Protein AF-0000000073639472 (afdb_homodimer)

Structure (mmCIF, N/CA/C/O backbone):
data_AF-0000000073639472-model_v1
#
loop_
_entity.id
_entity.type
_entity.pdbx_description
1 polymer 'Ig-like domain-containing protein'
#
loop_
_atom_site.group_PDB
_atom_site.id
_atom_site.type_symbol
_atom_site.label_atom_id
_atom_site.label_alt_id
_atom_site.label_comp_id
_atom_site.label_asym_id
_atom_site.label_entity_id
_atom_site.label_seq_id
_atom_site.pdbx_PDB_ins_code
_atom_site.Cartn_x
_atom_site.Cartn_y
_atom_site.Cartn_z
_atom_site.occupancy
_atom_site.B_iso_or_equiv
_atom_site.auth_seq_id
_atom_site.auth_comp_id
_atom_site.auth_asym_id
_atom_site.auth_atom_id
_atom_site.pdbx_PDB_model_num
ATOM 1 N N . MET A 1 1 ? -8.602 4.223 10.695 1 22.58 1 MET A N 1
ATOM 2 C CA . MET A 1 1 ? -8.82 3.152 9.727 1 22.58 1 MET A CA 1
ATOM 3 C C . MET A 1 1 ? -7.883 3.299 8.531 1 22.58 1 MET A C 1
ATOM 5 O O . MET A 1 1 ? -7.473 2.303 7.934 1 22.58 1 MET A O 1
ATOM 9 N N . LYS A 1 2 ? -7.438 4.695 8.18 1 28.81 2 LYS A N 1
ATOM 10 C CA . LYS A 1 2 ? -7.012 5.316 6.926 1 28.81 2 LYS A CA 1
ATOM 11 C C . LYS A 1 2 ? -5.496 5.285 6.785 1 28.81 2 LYS A C 1
ATOM 13 O O . LYS A 1 2 ? -4.965 5.453 5.684 1 28.81 2 LYS A O 1
ATOM 18 N N . LEU A 1 3 ? -4.66 5.25 7.711 1 31.17 3 LEU A N 1
ATOM 19 C CA . LEU A 1 3 ? -3.252 5.621 7.773 1 31.17 3 LEU A CA 1
ATOM 20 C C . LEU A 1 3 ? -2.371 4.52 7.199 1 31.17 3 LEU A C 1
ATOM 22 O O . LEU A 1 3 ? -1.167 4.707 7.02 1 31.17 3 LEU A O 1
ATOM 26 N N . VAL A 1 4 ? -2.771 3.256 7.297 1 36.66 4 VAL A N 1
ATOM 27 C CA . VAL A 1 4 ? -2.02 2.027 7.074 1 36.66 4 VAL A CA 1
ATOM 28 C C . VAL A 1 4 ? -1.689 1.884 5.59 1 36.66 4 VAL A C 1
ATOM 30 O O . VAL A 1 4 ? -0.912 1.008 5.199 1 36.66 4 VAL A O 1
ATOM 33 N N . ASN A 1 5 ? -2.199 2.756 4.738 1 40.47 5 ASN A N 1
ATOM 34 C CA . ASN A 1 5 ? -2.252 2.596 3.289 1 40.47 5 ASN A CA 1
ATOM 35 C C . ASN A 1 5 ? -0.924 2.967 2.635 1 40.47 5 ASN A C 1
ATOM 37 O O . ASN A 1 5 ? -0.528 2.359 1.639 1 40.47 5 ASN A O 1
ATOM 41 N N . LEU A 1 6 ? -0.096 3.77 3.254 1 39.25 6 LEU A N 1
ATOM 42 C CA . LEU A 1 6 ? 1.067 4.258 2.523 1 39.25 6 LEU A CA 1
ATOM 43 C C . LEU A 1 6 ? 2.107 3.156 2.355 1 39.25 6 LEU A C 1
ATOM 45 O O . LEU A 1 6 ? 2.689 3.004 1.279 1 39.25 6 LEU A O 1
ATOM 49 N N . TRP A 1 7 ? 2.332 2.492 3.42 1 43.72 7 TRP A N 1
ATOM 50 C CA . TRP A 1 7 ? 3.48 1.591 3.383 1 43.72 7 TRP A CA 1
ATOM 51 C C . TRP A 1 7 ? 3.24 0.448 2.4 1 43.72 7 TRP A C 1
ATOM 53 O O . TRP A 1 7 ? 4.141 0.069 1.648 1 43.72 7 TRP A O 1
ATOM 63 N N . ILE A 1 8 ? 2.041 -0.093 2.396 1 42.38 8 ILE A N 1
ATOM 64 C CA . ILE A 1 8 ? 1.803 -1.255 1.547 1 42.38 8 ILE A CA 1
ATOM 65 C C . ILE A 1 8 ? 1.881 -0.843 0.078 1 42.38 8 ILE A C 1
ATOM 67 O O . ILE A 1 8 ? 2.463 -1.556 -0.743 1 42.38 8 ILE A O 1
ATOM 71 N N . SER A 1 9 ? 1.353 0.379 -0.148 1 40.38 9 SER A N 1
ATOM 72 C CA . SER A 1 9 ? 1.546 0.873 -1.507 1 40.38 9 SER A CA 1
ATOM 73 C C . SER A 1 9 ? 3.027 0.961 -1.856 1 40.38 9 SER A C 1
ATOM 75 O O . SER A 1 9 ? 3.426 0.648 -2.98 1 40.38 9 SER A O 1
ATOM 77 N N . LEU A 1 10 ? 3.658 1.381 -0.873 1 45.72 10 LEU A N 1
ATOM 78 C CA . LEU A 1 10 ? 5.098 1.443 -1.095 1 45.72 10 LEU A CA 1
ATOM 79 C C . LEU A 1 10 ? 5.672 0.049 -1.324 1 45.72 10 LEU A C 1
ATOM 81 O O . LEU A 1 10 ? 6.504 -0.145 -2.215 1 45.72 10 LEU A O 1
ATOM 85 N N . ILE A 1 11 ? 5.156 -0.808 -0.465 1 47.75 11 ILE A N 1
ATOM 86 C CA . ILE A 1 11 ? 5.703 -2.152 -0.61 1 47.75 11 ILE A CA 1
ATOM 87 C C . ILE A 1 11 ? 5.324 -2.719 -1.977 1 47.75 11 ILE A C 1
ATOM 89 O O . ILE A 1 11 ? 6.164 -3.301 -2.668 1 47.75 11 ILE A O 1
ATOM 93 N N . LEU A 1 12 ? 4.031 -2.49 -2.283 1 46.97 12 LEU A N 1
ATOM 94 C CA . LEU A 1 12 ? 3.574 -3.035 -3.559 1 46.97 12 LEU A CA 1
ATOM 95 C C . LEU A 1 12 ? 4.281 -2.354 -4.727 1 46.97 12 LEU A C 1
ATOM 97 O O . LEU A 1 12 ? 4.609 -3 -5.723 1 46.97 12 LEU A O 1
ATOM 101 N N . TYR A 1 13 ? 4.328 -1.067 -4.535 1 48.41 13 TYR A N 1
ATOM 102 C CA . TYR A 1 13 ? 5.094 -0.353 -5.551 1 48.41 13 TYR A CA 1
ATOM 103 C C . TYR A 1 13 ? 6.512 -0.901 -5.652 1 48.41 13 TYR A C 1
ATOM 105 O O . TYR A 1 13 ? 7.098 -0.922 -6.738 1 48.41 13 TYR A O 1
ATOM 113 N N . ILE A 1 14 ? 6.816 -1.362 -4.539 1 51.06 14 ILE A N 1
ATOM 114 C CA . ILE A 1 14 ? 8.164 -1.92 -4.523 1 51.06 14 ILE A CA 1
ATOM 115 C C . ILE A 1 14 ? 8.188 -3.225 -5.32 1 51.06 14 ILE A C 1
ATOM 117 O O . ILE A 1 14 ? 9.172 -3.52 -6.004 1 51.06 14 ILE A O 1
ATOM 121 N N . PHE A 1 15 ? 7.059 -3.918 -5.348 1 51.19 15 PHE A N 1
ATOM 122 C CA . PHE A 1 15 ? 7.086 -5.238 -5.965 1 51.19 15 PHE A CA 1
ATOM 123 C C . PHE A 1 15 ? 7.184 -5.129 -7.48 1 51.19 15 PHE A C 1
ATOM 125 O O . PHE A 1 15 ? 7.719 -6.023 -8.141 1 51.19 15 PHE A O 1
ATOM 132 N N . SER A 1 16 ? 6.773 -4.023 -8.062 1 45.31 16 SER A N 1
ATOM 133 C CA . SER A 1 16 ? 6.68 -4.023 -9.516 1 45.31 16 SER A CA 1
ATOM 134 C C . SER A 1 16 ? 8.055 -3.895 -10.156 1 45.31 16 SER A C 1
ATOM 136 O O . SER A 1 16 ? 8.828 -2.998 -9.812 1 45.31 16 SER A O 1
ATOM 138 N N . GLY A 1 17 ? 8.477 -4.891 -10.93 1 46.75 17 GLY A N 1
ATOM 139 C CA . GLY A 1 17 ? 9.43 -4.793 -12.023 1 46.75 17 GLY A CA 1
ATOM 140 C C . GLY A 1 17 ? 10.766 -5.438 -11.703 1 46.75 17 GLY A C 1
ATOM 141 O O . GLY A 1 17 ? 11.734 -5.285 -12.461 1 46.75 17 GLY A O 1
ATOM 142 N N . GLN A 1 18 ? 11.008 -5.906 -10.477 1 47.59 18 GLN A N 1
ATOM 143 C CA . GLN A 1 18 ? 12.43 -6.234 -10.383 1 47.59 18 GLN A CA 1
ATOM 144 C C . GLN A 1 18 ? 12.672 -7.711 -10.695 1 47.59 18 GLN A C 1
ATOM 146 O O . GLN A 1 18 ? 11.812 -8.555 -10.445 1 47.59 18 GLN A O 1
ATOM 151 N N . GLU A 1 19 ? 13.555 -7.938 -11.641 1 52.03 19 GLU A N 1
ATOM 152 C CA . GLU A 1 19 ? 14.062 -9.266 -11.984 1 52.03 19 GLU A CA 1
ATOM 153 C C . GLU A 1 19 ? 14.805 -9.898 -10.812 1 52.03 19 GLU A C 1
ATOM 155 O O . GLU A 1 19 ? 15.898 -9.461 -10.461 1 52.03 19 GLU A O 1
ATOM 160 N N . TYR A 1 20 ? 14.156 -10.227 -9.695 1 59.62 20 TYR A N 1
ATOM 161 C CA . TYR A 1 20 ? 14.852 -10.867 -8.586 1 59.62 20 TYR A CA 1
ATOM 162 C C . TYR A 1 20 ? 14.82 -12.383 -8.727 1 59.62 20 TYR A C 1
ATOM 164 O O . TYR A 1 20 ? 14.289 -12.914 -9.703 1 59.62 20 TYR A O 1
ATOM 172 N N . PHE A 1 21 ? 15.414 -12.961 -7.641 1 66.38 21 PHE A N 1
ATOM 173 C CA . PHE A 1 21 ? 15.523 -14.414 -7.531 1 66.38 21 PHE A CA 1
ATOM 174 C C . PHE A 1 21 ? 14.156 -15.07 -7.707 1 66.38 21 PHE A C 1
ATOM 176 O O . PHE A 1 21 ? 13.211 -14.742 -6.996 1 66.38 21 PHE A O 1
ATOM 183 N N . LYS A 1 22 ? 14.117 -15.68 -8.812 1 81.88 22 LYS A N 1
ATOM 184 C CA . LYS A 1 22 ? 12.875 -16.375 -9.148 1 81.88 22 LYS A CA 1
ATOM 185 C C . LYS A 1 22 ? 13.055 -17.891 -9.07 1 81.88 22 LYS A C 1
ATOM 187 O O . LYS A 1 22 ? 14.086 -18.422 -9.484 1 81.88 22 LYS A O 1
ATOM 192 N N . THR A 1 23 ? 12.344 -18.531 -8.203 1 89.94 23 THR A N 1
ATOM 193 C CA . THR A 1 23 ? 12.305 -19.984 -8.148 1 89.94 23 THR A CA 1
ATOM 194 C C . THR A 1 23 ? 11.086 -20.531 -8.883 1 89.94 23 THR A C 1
ATOM 196 O O . THR A 1 23 ? 9.977 -20 -8.734 1 89.94 23 THR A O 1
ATOM 199 N N . SER A 1 24 ? 11.344 -21.422 -9.789 1 93.06 24 SER A N 1
ATOM 200 C CA . SER A 1 24 ? 10.234 -22.109 -10.445 1 93.06 24 SER A CA 1
ATOM 201 C C . SER A 1 24 ? 9.836 -23.359 -9.672 1 93.06 24 SER A C 1
ATOM 203 O O . SER A 1 24 ? 10.688 -24.156 -9.258 1 93.06 24 SER A O 1
ATOM 205 N N . LEU A 1 25 ? 8.578 -23.438 -9.398 1 94.75 25 LEU A N 1
ATOM 206 C CA . LEU A 1 25 ? 8.055 -24.594 -8.672 1 94.75 25 LEU A CA 1
ATOM 207 C C . LEU A 1 25 ? 6.914 -25.25 -9.438 1 94.75 25 LEU A C 1
ATOM 209 O O . LEU A 1 25 ? 6.031 -24.562 -9.961 1 94.75 25 LEU A O 1
ATOM 213 N N . SER A 1 26 ? 6.961 -26.594 -9.617 1 96.38 26 SER A N 1
ATOM 214 C CA . SER A 1 26 ? 5.867 -27.359 -10.211 1 96.38 26 SER A CA 1
ATOM 215 C C . SER A 1 26 ? 5.113 -28.156 -9.148 1 96.38 26 SER A C 1
ATOM 217 O O . SER A 1 26 ? 5.723 -28.812 -8.312 1 96.38 26 SER A O 1
ATOM 219 N N . V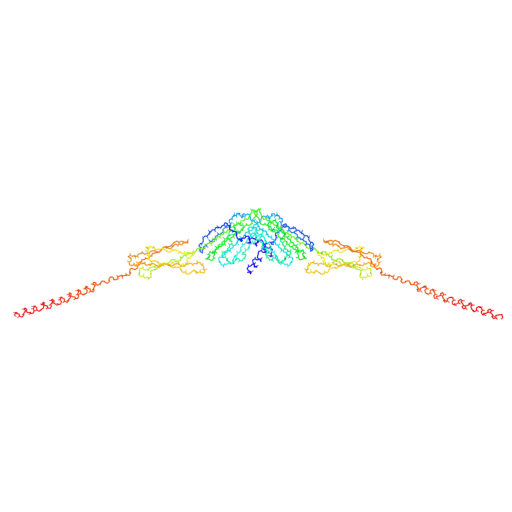AL A 1 27 ? 3.793 -28 -9.18 1 97.38 27 VAL A N 1
ATOM 220 C CA . VAL A 1 27 ? 2.971 -28.703 -8.203 1 97.38 27 VAL A CA 1
ATOM 221 C C . VAL A 1 27 ? 1.793 -29.375 -8.898 1 97.38 27 VAL A C 1
ATOM 223 O O . VAL A 1 27 ? 1.282 -28.875 -9.898 1 97.38 27 VAL A O 1
ATOM 226 N N . LEU A 1 28 ? 1.396 -30.594 -8.336 1 97.31 28 LEU A N 1
ATOM 227 C CA . LEU A 1 28 ? 0.262 -31.328 -8.891 1 97.31 28 LEU A CA 1
ATOM 228 C C . LEU A 1 28 ? -1.057 -30.734 -8.391 1 97.31 28 LEU A C 1
ATOM 230 O O . LEU A 1 28 ? -1.168 -30.359 -7.227 1 97.31 28 LEU A O 1
ATOM 234 N N . VAL A 1 29 ? -2.016 -30.75 -9.297 1 97.12 29 VAL A N 1
ATOM 235 C CA . VAL A 1 29 ? -3.359 -30.328 -8.898 1 97.12 29 VAL A CA 1
ATOM 236 C C . VAL A 1 29 ? -3.857 -31.219 -7.758 1 97.12 29 VAL A C 1
ATOM 238 O O . VAL A 1 29 ? -3.455 -32.375 -7.641 1 97.12 29 VAL A O 1
ATOM 241 N N . ASP A 1 30 ? -4.688 -30.609 -6.863 1 97.31 30 ASP A N 1
ATOM 242 C CA . ASP A 1 30 ? -5.379 -31.281 -5.77 1 97.31 30 ASP A CA 1
ATOM 243 C C . ASP A 1 30 ? -4.395 -31.719 -4.684 1 97.31 30 ASP A C 1
ATOM 245 O O . ASP A 1 30 ? -4.68 -32.625 -3.902 1 97.31 30 ASP A O 1
ATOM 249 N N . THR A 1 31 ? -3.227 -31.172 -4.703 1 97.81 31 THR A N 1
ATOM 250 C CA . THR A 1 31 ? -2.271 -31.375 -3.617 1 97.81 31 THR A CA 1
ATOM 251 C C . THR A 1 31 ? -2.09 -30.078 -2.826 1 97.81 31 THR A C 1
ATOM 253 O O . THR A 1 31 ? -2.857 -29.125 -2.992 1 97.81 31 THR A O 1
ATOM 256 N N . LYS A 1 32 ? -1.125 -30.094 -1.908 1 97.56 32 LYS A N 1
ATOM 257 C CA . LYS A 1 32 ? -0.815 -28.938 -1.087 1 97.56 32 LYS A CA 1
ATOM 258 C C . LYS A 1 32 ? 0.538 -28.344 -1.465 1 97.56 32 LYS A C 1
ATOM 260 O O . LYS A 1 32 ? 1.5 -29.062 -1.701 1 97.56 32 LYS A O 1
ATOM 265 N N . ALA A 1 33 ? 0.528 -27.109 -1.667 1 97.62 33 ALA A N 1
ATOM 266 C CA . ALA A 1 33 ? 1.784 -26.406 -1.915 1 97.62 33 ALA A CA 1
ATOM 267 C C . ALA A 1 33 ? 2.072 -25.391 -0.814 1 97.62 33 ALA A C 1
ATOM 269 O O . ALA A 1 33 ? 1.173 -24.656 -0.379 1 97.62 33 ALA A O 1
ATOM 270 N N . VAL A 1 34 ? 3.309 -25.375 -0.33 1 96.69 34 VAL A N 1
ATOM 271 C CA . VAL A 1 34 ? 3.754 -24.406 0.661 1 96.69 34 VAL A CA 1
ATOM 272 C C . VAL A 1 34 ? 4.91 -23.578 0.096 1 96.69 34 VAL A C 1
ATOM 274 O O . VAL A 1 34 ? 5.922 -24.141 -0.334 1 96.69 34 VAL A O 1
ATOM 277 N N . LEU A 1 35 ? 4.742 -22.312 0.035 1 96.19 35 LEU A N 1
ATOM 278 C CA . LEU A 1 35 ? 5.762 -21.391 -0.458 1 96.19 35 LEU A CA 1
ATOM 279 C C . LEU A 1 35 ? 6.41 -20.641 0.692 1 96.19 35 LEU A C 1
ATOM 281 O O . LEU A 1 35 ? 5.754 -19.828 1.359 1 96.19 35 LEU A O 1
ATOM 285 N N . THR A 1 36 ? 7.656 -20.906 0.892 1 94.81 36 THR A N 1
ATOM 286 C CA . THR A 1 36 ? 8.383 -20.203 1.941 1 94.81 36 THR A CA 1
ATOM 287 C C . THR A 1 36 ? 8.883 -18.859 1.436 1 94.81 36 THR A C 1
ATOM 289 O O . THR A 1 36 ? 8.984 -18.641 0.227 1 94.81 36 THR A O 1
ATOM 292 N N . CYS A 1 37 ? 9.016 -17.953 2.35 1 90 37 CYS A N 1
ATOM 293 C CA . CYS A 1 37 ? 9.641 -16.672 2.025 1 90 37 CYS A CA 1
ATOM 294 C C . CYS A 1 37 ? 11.07 -16.625 2.553 1 90 37 CYS A C 1
ATOM 296 O O . CYS A 1 37 ? 11.297 -16.219 3.693 1 90 37 CYS A O 1
ATOM 298 N N . PRO A 1 38 ? 12.031 -17 1.7 1 86.12 38 PRO A N 1
ATOM 299 C CA . PRO A 1 38 ? 13.414 -17.078 2.174 1 86.12 38 PRO A CA 1
ATOM 300 C C . PRO A 1 38 ? 14.016 -15.703 2.475 1 86.12 38 PRO A C 1
ATOM 302 O O . PRO A 1 38 ? 13.594 -14.703 1.887 1 86.12 38 PRO A O 1
ATOM 305 N N . PRO A 1 39 ? 14.93 -15.695 3.396 1 81.12 39 PRO A N 1
ATOM 306 C CA . PRO A 1 39 ? 15.57 -14.43 3.756 1 81.12 39 PRO A CA 1
ATOM 307 C C . PRO A 1 39 ? 16.641 -14 2.748 1 81.12 39 PRO A C 1
ATOM 309 O O . PRO A 1 39 ? 17.828 -13.945 3.082 1 81.12 39 PRO A O 1
ATOM 312 N N . VAL A 1 40 ? 16.219 -13.828 1.546 1 80.5 40 VAL A N 1
ATOM 313 C CA . VAL A 1 40 ? 17.141 -13.305 0.532 1 80.5 40 VAL A CA 1
ATOM 314 C C . VAL A 1 40 ? 17.125 -11.781 0.567 1 80.5 40 VAL A C 1
ATOM 316 O O . VAL A 1 40 ? 16.109 -11.148 0.288 1 80.5 40 VAL A O 1
ATOM 319 N N . LEU A 1 41 ? 18.328 -11.25 0.917 1 77.25 41 LEU A N 1
ATOM 320 C CA . LEU A 1 41 ? 18.438 -9.805 1.076 1 77.25 41 LEU A CA 1
ATOM 321 C C . LEU A 1 41 ? 18.188 -9.086 -0.246 1 77.25 41 LEU A C 1
ATOM 323 O O . LEU A 1 41 ? 18.641 -9.539 -1.299 1 77.25 41 LEU A O 1
ATOM 327 N N . TRP A 1 42 ? 17.297 -8.133 -0.19 1 73.19 42 TRP A N 1
ATOM 328 C CA . TRP A 1 42 ? 17.078 -7.242 -1.323 1 73.19 42 TRP A CA 1
ATOM 329 C C . TRP A 1 42 ? 18.156 -6.164 -1.386 1 73.19 42 TRP A C 1
ATOM 331 O O . TRP A 1 42 ? 18.172 -5.242 -0.569 1 73.19 42 TRP A O 1
ATOM 341 N N . PRO A 1 43 ? 19.062 -6.305 -2.27 1 70.31 43 PRO A N 1
ATOM 342 C CA . PRO A 1 43 ? 20.156 -5.32 -2.305 1 70.31 43 PRO A CA 1
ATOM 343 C C . PRO A 1 43 ? 19.703 -3.967 -2.852 1 70.31 43 PRO A C 1
ATOM 345 O O . PRO A 1 43 ? 18.828 -3.908 -3.721 1 70.31 43 PRO A O 1
ATOM 348 N N . SER A 1 44 ? 20.219 -2.84 -2.336 1 74.44 44 SER A N 1
ATOM 349 C CA . SER A 1 44 ? 20.141 -1.457 -2.799 1 74.44 44 SER A CA 1
ATOM 350 C C . SER A 1 44 ? 18.703 -0.984 -2.902 1 74.44 44 SER A C 1
ATOM 352 O O . SER A 1 44 ? 18.312 -0.348 -3.887 1 74.44 44 SER A O 1
ATOM 354 N N . VAL A 1 45 ? 17.922 -1.537 -2.033 1 75.69 45 VAL A N 1
ATOM 355 C CA . VAL A 1 45 ? 16.531 -1.094 -2.039 1 75.69 45 VAL A CA 1
ATOM 356 C C . VAL A 1 45 ? 16.438 0.295 -1.412 1 75.69 45 VAL A C 1
ATOM 358 O O . VAL A 1 45 ? 17.078 0.576 -0.401 1 75.69 45 VAL A O 1
ATOM 361 N N . LEU A 1 46 ? 15.789 1.308 -2.209 1 81.19 46 LEU A N 1
ATOM 362 C CA . LEU A 1 46 ? 15.43 2.598 -1.635 1 81.19 46 LEU A CA 1
ATOM 363 C C . LEU A 1 46 ? 14 2.977 -2.008 1 81.19 46 LEU A C 1
ATOM 365 O O . LEU A 1 46 ? 13.695 3.195 -3.184 1 81.19 46 LEU A O 1
ATOM 369 N N . VAL A 1 47 ? 13.219 2.969 -1.016 1 81.69 47 VAL A N 1
ATOM 370 C CA . VAL A 1 47 ? 11.828 3.391 -1.201 1 81.69 47 VAL A CA 1
ATOM 371 C C . VAL A 1 47 ? 11.469 4.441 -0.155 1 81.69 47 VAL A C 1
ATOM 373 O O . VAL A 1 47 ? 11.719 4.258 1.037 1 81.69 47 VAL A O 1
ATOM 376 N N . VAL A 1 48 ? 10.93 5.543 -0.679 1 85.69 48 VAL A N 1
ATOM 377 C CA . VAL A 1 48 ? 10.484 6.617 0.2 1 85.69 48 VAL A CA 1
ATOM 378 C C . VAL A 1 48 ? 8.977 6.805 0.065 1 85.69 48 VAL A C 1
ATOM 380 O O . VAL A 1 48 ? 8.438 6.785 -1.044 1 85.69 48 VAL A O 1
ATOM 383 N N . ALA A 1 49 ? 8.312 6.934 1.275 1 84.94 49 ALA A N 1
ATOM 384 C CA . ALA A 1 49 ? 6.863 7.141 1.238 1 84.94 49 ALA A CA 1
ATOM 385 C C . ALA A 1 49 ? 6.434 8.18 2.27 1 84.94 49 ALA A C 1
ATOM 387 O O . ALA A 1 49 ? 6.988 8.242 3.369 1 84.94 49 ALA A O 1
ATOM 388 N N . TRP A 1 50 ? 5.488 9.039 1.808 1 87.5 50 TRP A N 1
ATOM 389 C CA . TRP A 1 50 ? 4.844 9.984 2.709 1 87.5 50 TRP A CA 1
ATOM 390 C C . TRP A 1 50 ? 3.346 9.711 2.807 1 87.5 50 TRP A C 1
ATOM 392 O O . TRP A 1 50 ? 2.686 9.461 1.794 1 87.5 50 TRP A O 1
ATOM 402 N N . GLU A 1 51 ? 2.912 9.711 4.031 1 86.19 51 GLU A N 1
ATOM 403 C CA . GLU A 1 51 ? 1.476 9.734 4.293 1 86.19 51 GLU A CA 1
ATOM 404 C C . GLU A 1 51 ? 1.031 11.086 4.836 1 86.19 51 GLU A C 1
ATOM 406 O O . GLU A 1 51 ? 1.568 11.562 5.836 1 86.19 51 GLU A O 1
ATOM 411 N N . ILE A 1 52 ? 0.059 11.562 4.199 1 91.31 52 ILE A N 1
ATOM 412 C CA . ILE A 1 52 ? -0.437 12.875 4.582 1 91.31 52 ILE A CA 1
ATOM 413 C C . ILE A 1 52 ? -1.884 12.766 5.055 1 91.31 52 ILE A C 1
ATOM 415 O O . ILE A 1 52 ? -2.777 12.445 4.27 1 91.31 52 ILE A O 1
ATOM 419 N N . ALA A 1 53 ? -2.092 13.062 6.34 1 90.31 53 ALA A N 1
ATOM 420 C CA . ALA A 1 53 ? -3.426 13.031 6.93 1 90.31 53 ALA A CA 1
ATOM 421 C C . ALA A 1 53 ? -3.863 14.422 7.383 1 90.31 53 ALA A C 1
ATOM 423 O O . ALA A 1 53 ? -3.539 14.852 8.492 1 90.31 53 ALA A O 1
ATOM 424 N N . LEU A 1 54 ? -4.57 15.023 6.508 1 91 54 LEU A N 1
ATOM 425 C CA . LEU A 1 54 ? -5.082 16.359 6.82 1 91 54 LEU A CA 1
ATOM 426 C C . LEU A 1 54 ? -6.387 16.266 7.609 1 91 54 LEU A C 1
ATOM 428 O O . LEU A 1 54 ? -7.031 15.211 7.629 1 91 54 LEU A O 1
ATOM 432 N N . ARG A 1 55 ? -6.656 17.312 8.227 1 80.12 55 ARG A N 1
ATOM 433 C CA . ARG A 1 55 ? -7.871 17.328 9.031 1 80.12 55 ARG A CA 1
ATOM 434 C C . ARG A 1 55 ? -9.109 17.141 8.164 1 80.12 55 ARG A C 1
ATOM 436 O O . ARG A 1 55 ? -9.25 17.797 7.129 1 80.12 55 ARG A O 1
ATOM 443 N N . ASP A 1 56 ? -9.953 16.25 8.461 1 77.25 56 ASP A N 1
ATOM 444 C CA . ASP A 1 56 ? -11.258 16 7.859 1 77.25 56 ASP A CA 1
ATOM 445 C C . ASP A 1 56 ? -11.117 15.523 6.414 1 77.25 56 ASP A C 1
ATOM 447 O O . ASP A 1 56 ? -11.969 15.805 5.574 1 77.25 56 ASP A O 1
ATOM 451 N N . LYS A 1 57 ? -10.023 15.188 5.996 1 82.25 57 LYS A N 1
ATOM 452 C CA . LYS A 1 57 ? -9.797 14.617 4.668 1 82.25 57 LYS A CA 1
ATOM 453 C C . LYS A 1 57 ? -9.195 13.219 4.766 1 82.25 57 LYS A C 1
ATOM 455 O O . LYS A 1 57 ? -8.508 12.898 5.734 1 82.25 57 LYS A O 1
ATOM 460 N N . PRO A 1 58 ? -9.602 12.484 3.816 1 82.5 58 PRO A N 1
ATOM 461 C CA . PRO A 1 58 ? -8.93 11.188 3.793 1 82.5 58 PRO A CA 1
ATOM 462 C C . PRO A 1 58 ? -7.418 11.305 3.588 1 82.5 58 PRO A C 1
ATOM 464 O O . PRO A 1 58 ? -6.957 12.211 2.895 1 82.5 58 PRO A O 1
ATOM 467 N N . PRO A 1 59 ? -6.77 10.453 4.219 1 85 59 PRO A N 1
ATOM 468 C CA . PRO A 1 59 ? -5.32 10.508 4.039 1 85 59 PRO A CA 1
ATOM 469 C C . PRO A 1 59 ? -4.895 10.266 2.592 1 85 59 PRO A C 1
ATOM 471 O O . PRO A 1 59 ? -5.598 9.586 1.844 1 85 59 PRO A O 1
ATOM 474 N N . CYS A 1 60 ? -3.84 10.891 2.164 1 83.12 60 CYS A N 1
ATOM 475 C CA . CYS A 1 60 ? -3.246 10.648 0.853 1 83.12 60 CYS A CA 1
ATOM 476 C C . CYS A 1 60 ? -1.782 10.25 0.983 1 83.12 60 CYS A C 1
ATOM 478 O O . CYS A 1 60 ? -1.194 10.367 2.059 1 83.12 60 CYS A O 1
ATOM 480 N N . PHE A 1 61 ? -1.24 9.68 -0.179 1 83.38 61 PHE A N 1
ATOM 481 C CA . PHE A 1 61 ? 0.098 9.109 -0.088 1 83.38 61 PHE A CA 1
ATOM 482 C C . PHE A 1 61 ? 0.931 9.484 -1.308 1 83.38 61 PHE A C 1
ATOM 484 O O . PHE A 1 61 ? 0.388 9.719 -2.389 1 83.38 61 PHE A O 1
ATOM 491 N N . GLY A 1 62 ? 2.188 9.641 -1.061 1 80.25 62 GLY A N 1
ATOM 492 C CA . GLY A 1 62 ? 3.191 9.742 -2.107 1 80.25 62 GLY A CA 1
ATOM 493 C C . GLY A 1 62 ? 4.414 8.883 -1.849 1 80.25 62 GLY A C 1
ATOM 494 O O . GLY A 1 62 ? 4.766 8.625 -0.695 1 80.25 62 GLY A O 1
ATOM 495 N N . ALA A 1 63 ? 4.98 8.391 -2.988 1 83.38 63 ALA A N 1
ATOM 496 C CA . ALA A 1 63 ? 6.125 7.5 -2.799 1 83.38 63 ALA A CA 1
ATOM 497 C C . ALA A 1 63 ? 7.109 7.621 -3.957 1 83.38 63 ALA A C 1
ATOM 499 O O . ALA A 1 63 ? 6.758 8.117 -5.031 1 83.38 63 ALA A O 1
ATOM 500 N N . TYR A 1 64 ? 8.297 7.258 -3.674 1 84.31 64 TYR A N 1
ATOM 501 C CA . TYR A 1 64 ? 9.398 7.195 -4.633 1 84.31 64 TYR A CA 1
ATOM 502 C C . TYR A 1 64 ? 10.188 5.902 -4.473 1 84.31 64 TYR A C 1
ATOM 504 O O . TYR A 1 64 ? 10.438 5.453 -3.354 1 84.31 64 TYR A O 1
ATOM 512 N N . ARG A 1 65 ? 10.461 5.332 -5.656 1 81.88 65 ARG A N 1
ATOM 513 C CA . ARG A 1 65 ? 11.312 4.145 -5.699 1 81.88 65 ARG A CA 1
ATOM 514 C C . ARG A 1 65 ? 12.531 4.375 -6.582 1 81.88 65 ARG A C 1
ATOM 516 O O . ARG A 1 65 ? 12.398 4.762 -7.742 1 81.88 65 ARG A O 1
ATOM 523 N N . ARG A 1 66 ? 13.727 4.043 -6.102 1 81.19 66 ARG A N 1
ATOM 524 C CA . ARG A 1 66 ? 14.969 4.383 -6.789 1 81.19 66 ARG A CA 1
ATOM 525 C C . ARG A 1 66 ? 15.25 3.416 -7.934 1 81.19 66 ARG A C 1
ATOM 527 O O . ARG A 1 66 ? 15.688 3.828 -9.008 1 81.19 66 ARG A O 1
ATOM 534 N N . ASP A 1 67 ? 15.109 2.113 -7.699 1 73.75 67 ASP A N 1
ATOM 535 C CA . ASP A 1 67 ? 15.508 1.109 -8.68 1 73.75 67 ASP A CA 1
ATOM 536 C C . ASP A 1 67 ? 14.797 1.337 -10.016 1 73.75 67 ASP A C 1
ATOM 538 O O . ASP A 1 67 ? 15.398 1.176 -11.078 1 73.75 67 ASP A O 1
ATOM 542 N N . THR A 1 68 ? 13.547 1.769 -9.922 1 73.62 68 THR A N 1
ATOM 543 C CA . THR A 1 68 ? 12.805 2.035 -11.148 1 73.62 68 THR A CA 1
ATOM 544 C C . THR A 1 68 ? 12.656 3.537 -11.383 1 73.62 68 THR A C 1
ATOM 546 O O . THR A 1 68 ? 12.078 3.967 -12.383 1 73.62 68 THR A O 1
ATOM 549 N N . ASN A 1 69 ? 13.18 4.363 -10.508 1 81.38 69 ASN A N 1
ATOM 550 C CA . ASN A 1 69 ? 13.062 5.816 -10.555 1 81.38 69 ASN A CA 1
ATOM 551 C C . ASN A 1 69 ? 11.617 6.258 -10.781 1 81.38 69 ASN A C 1
ATOM 553 O O . ASN A 1 69 ? 11.344 7.082 -11.656 1 81.38 69 ASN A O 1
ATOM 557 N N . GLN A 1 70 ? 10.742 5.664 -10.07 1 77.44 70 GLN A N 1
ATOM 558 C CA . GLN A 1 70 ? 9.312 5.957 -10.188 1 77.44 70 GLN A CA 1
ATOM 559 C C . GLN A 1 70 ? 8.812 6.742 -8.984 1 77.44 70 GLN A C 1
ATOM 561 O O . GLN A 1 70 ? 9.211 6.469 -7.848 1 77.44 70 GLN A O 1
ATOM 566 N N . THR A 1 71 ? 8.102 7.789 -9.367 1 78.19 71 THR A N 1
ATOM 567 C CA . THR A 1 71 ? 7.445 8.594 -8.344 1 78.19 71 THR A CA 1
ATOM 568 C C . THR A 1 71 ? 5.926 8.523 -8.492 1 78.19 71 THR A C 1
ATOM 570 O O . THR A 1 71 ? 5.406 8.539 -9.609 1 78.19 71 THR A O 1
ATOM 573 N N . THR A 1 72 ? 5.234 8.273 -7.398 1 73.38 72 THR A N 1
ATOM 574 C CA . THR A 1 72 ? 3.775 8.336 -7.418 1 73.38 72 THR A CA 1
ATOM 575 C C . THR A 1 72 ? 3.262 9.32 -6.371 1 73.38 72 THR A C 1
ATOM 577 O O . THR A 1 72 ? 3.852 9.461 -5.297 1 73.38 72 THR A O 1
ATOM 580 N N . ARG A 1 73 ? 2.215 9.977 -6.707 1 75.81 73 ARG A N 1
ATOM 581 C CA . ARG A 1 73 ? 1.542 10.859 -5.762 1 75.81 73 ARG A CA 1
ATOM 582 C C . ARG A 1 73 ? 0.304 10.195 -5.172 1 75.81 73 ARG A C 1
ATOM 584 O O . ARG A 1 73 ? -0.399 10.789 -4.355 1 75.81 73 ARG A O 1
ATOM 591 N N . GLY A 1 74 ? 0.264 9.016 -5.52 1 69.19 74 GLY A N 1
ATOM 592 C CA . GLY A 1 74 ? -0.916 8.312 -5.035 1 69.19 74 GLY A CA 1
ATOM 593 C C . GLY A 1 74 ? -2.205 9.07 -5.293 1 69.19 74 GLY A C 1
ATOM 594 O O . GLY A 1 74 ? -2.504 9.43 -6.434 1 69.19 74 GLY A O 1
ATOM 595 N N . ASN A 1 75 ? -2.967 9.305 -4.266 1 75.75 75 ASN A N 1
ATOM 596 C CA . ASN A 1 75 ? -4.242 10.016 -4.367 1 75.75 75 ASN A CA 1
ATOM 597 C C . ASN A 1 75 ? -4.125 11.453 -3.877 1 75.75 75 ASN A C 1
ATOM 599 O O . ASN A 1 75 ? -5.137 12.109 -3.631 1 75.75 75 ASN A O 1
ATOM 603 N N . CYS A 1 76 ? -2.916 11.883 -3.754 1 82.06 76 CYS A N 1
ATOM 604 C CA . CYS A 1 76 ? -2.717 13.258 -3.299 1 82.06 76 CYS A CA 1
ATOM 605 C C . CYS A 1 76 ? -3.006 14.25 -4.418 1 82.06 76 CYS A C 1
ATOM 607 O O . CYS A 1 76 ? -2.303 14.273 -5.426 1 82.06 76 CYS A O 1
ATOM 609 N N . THR A 1 77 ? -4.02 15.062 -4.195 1 86.69 77 THR A N 1
ATOM 610 C CA . THR A 1 77 ? -4.441 15.961 -5.258 1 86.69 77 THR A CA 1
ATOM 611 C C . THR A 1 77 ? -4.027 17.406 -4.945 1 86.69 77 THR A C 1
ATOM 613 O O . THR A 1 77 ? -4.051 18.266 -5.828 1 86.69 77 THR A O 1
ATOM 616 N N . ASP A 1 78 ? -3.691 17.672 -3.762 1 91.5 78 ASP A N 1
ATOM 617 C CA . ASP A 1 78 ? -3.277 19.031 -3.41 1 91.5 78 ASP A CA 1
ATOM 618 C C . ASP A 1 78 ? -1.924 19.359 -4.031 1 91.5 78 ASP A C 1
ATOM 620 O O . ASP A 1 78 ? -0.893 18.844 -3.604 1 91.5 78 ASP A O 1
ATOM 624 N N . LYS A 1 79 ? -1.878 20.312 -4.996 1 92.69 79 LYS A N 1
ATOM 625 C CA . LYS A 1 79 ? -0.686 20.641 -5.773 1 92.69 79 LYS A CA 1
ATOM 626 C C . LYS A 1 79 ? 0.319 21.422 -4.93 1 92.69 79 LYS A C 1
ATOM 628 O O . LYS A 1 79 ? 1.479 21.578 -5.32 1 92.69 79 LYS A O 1
ATOM 633 N N . ARG A 1 80 ? -0.042 21.828 -3.809 1 95.56 80 ARG A N 1
ATOM 634 C CA . ARG A 1 80 ? 0.854 22.594 -2.947 1 95.56 80 ARG A CA 1
ATOM 635 C C . ARG A 1 80 ? 1.767 21.656 -2.148 1 95.56 80 ARG A C 1
ATOM 637 O O . ARG A 1 80 ? 2.764 22.109 -1.578 1 95.56 80 ARG A O 1
ATOM 644 N N . ILE A 1 81 ? 1.334 20.5 -2.043 1 94.94 81 ILE A N 1
ATOM 645 C CA . ILE A 1 81 ? 2.146 19.5 -1.348 1 94.94 81 ILE A CA 1
ATOM 646 C C . ILE A 1 81 ? 2.961 18.703 -2.359 1 94.94 81 ILE A C 1
ATOM 648 O O . ILE A 1 81 ? 2.406 17.906 -3.119 1 94.94 81 ILE A O 1
ATOM 652 N N . THR A 1 82 ? 4.25 18.938 -2.379 1 93.12 82 THR A N 1
ATOM 653 C CA . THR A 1 82 ? 5.133 18.312 -3.359 1 93.12 82 THR A CA 1
ATOM 654 C C . THR A 1 82 ? 6.438 17.875 -2.707 1 93.12 82 THR A C 1
ATOM 656 O O . THR A 1 82 ? 6.707 18.203 -1.551 1 93.12 82 THR A O 1
ATOM 659 N N . TRP A 1 83 ? 7.176 17.078 -3.457 1 91.81 83 TRP A N 1
ATOM 660 C CA . TRP A 1 83 ? 8.539 16.781 -3.033 1 91.81 83 TRP A CA 1
ATOM 661 C C . TRP A 1 83 ? 9.406 18.031 -3.051 1 91.81 83 TRP A C 1
ATOM 663 O O . TRP A 1 83 ? 9.328 18.828 -3.982 1 91.81 83 TRP A O 1
ATOM 673 N N . ALA A 1 84 ? 10.18 18.25 -1.977 1 92.62 84 ALA A N 1
ATOM 674 C CA . ALA A 1 84 ? 11.031 19.422 -1.896 1 92.62 84 ALA A CA 1
ATOM 675 C C . ALA A 1 84 ? 12.141 19.375 -2.938 1 92.62 84 ALA A C 1
ATOM 677 O O . ALA A 1 84 ? 12.625 20.406 -3.398 1 92.62 84 ALA A O 1
ATOM 678 N N . SER A 1 85 ? 12.68 18.25 -3.207 1 89.19 85 SER A N 1
ATOM 679 C CA . SER A 1 85 ? 13.719 17.953 -4.195 1 89.19 85 SER A CA 1
ATOM 680 C C . SER A 1 85 ? 13.586 16.547 -4.742 1 89.19 85 SER A C 1
ATOM 682 O O . SER A 1 85 ? 12.562 15.883 -4.527 1 89.19 85 SER A O 1
ATOM 684 N N . ARG A 1 86 ? 14.602 16.188 -5.527 1 86.31 86 ARG A N 1
ATOM 685 C CA . ARG A 1 86 ? 14.602 14.789 -5.945 1 86.31 86 ARG A CA 1
ATOM 686 C C . ARG A 1 86 ? 14.625 13.852 -4.738 1 86.31 86 ARG A C 1
ATOM 688 O O . ARG A 1 86 ? 15.5 13.961 -3.877 1 86.31 86 ARG A O 1
ATOM 695 N N . PRO A 1 87 ? 13.617 12.969 -4.699 1 84 87 PRO A N 1
ATOM 696 C CA . PRO A 1 87 ? 13.461 12.164 -3.484 1 84 87 PRO A CA 1
ATOM 697 C C . PRO A 1 87 ? 14.68 11.281 -3.205 1 84 87 PRO A C 1
ATOM 699 O O . PRO A 1 87 ? 14.898 10.875 -2.062 1 84 87 PRO A O 1
ATOM 702 N N . ASP A 1 88 ? 15.484 10.914 -4.227 1 81.56 88 ASP A N 1
ATOM 703 C CA . ASP A 1 88 ? 16.656 10.07 -4.008 1 81.56 88 ASP A CA 1
ATOM 704 C C . ASP A 1 88 ? 17.781 10.859 -3.334 1 81.56 88 ASP A C 1
ATOM 706 O O . ASP A 1 88 ? 18.672 10.273 -2.711 1 81.56 88 ASP A O 1
ATOM 710 N N . GLU A 1 89 ? 17.734 12.156 -3.434 1 85.5 89 GLU A N 1
ATOM 711 C CA . GLU A 1 89 ? 18.734 13.008 -2.805 1 85.5 89 GLU A CA 1
ATOM 712 C C . GLU A 1 89 ? 18.266 13.477 -1.428 1 85.5 89 GLU A C 1
ATOM 714 O O . GLU A 1 89 ? 19.016 13.383 -0.451 1 85.5 89 GLU A O 1
ATOM 719 N N . ASN A 1 90 ? 17.094 13.945 -1.426 1 88.44 90 ASN A N 1
ATOM 720 C CA . ASN A 1 90 ? 16.469 14.422 -0.198 1 88.44 90 ASN A CA 1
ATOM 721 C C . ASN A 1 90 ? 14.977 14.117 -0.173 1 88.44 90 ASN A C 1
ATOM 723 O O . ASN A 1 90 ? 14.188 14.75 -0.88 1 88.44 90 ASN A O 1
ATOM 727 N N . PRO A 1 91 ? 14.633 13.141 0.707 1 91.5 91 PRO A N 1
ATOM 728 C CA . PRO A 1 91 ? 13.234 12.711 0.716 1 91.5 91 PRO A CA 1
ATOM 729 C C . PRO A 1 91 ? 12.336 13.672 1.492 1 91.5 91 PRO A 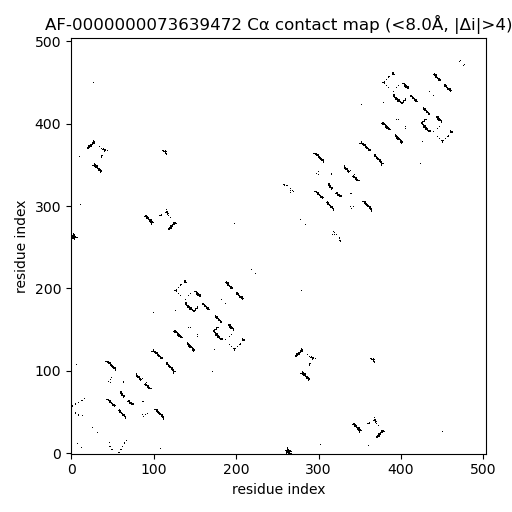C 1
ATOM 731 O O . PRO A 1 91 ? 11.383 13.234 2.15 1 91.5 91 PRO A O 1
ATOM 734 N N . ALA A 1 92 ? 12.586 14.961 1.395 1 94.75 92 ALA A N 1
ATOM 735 C CA . ALA A 1 92 ? 11.789 15.945 2.127 1 94.75 92 ALA A CA 1
ATOM 736 C C . ALA A 1 92 ? 10.523 16.312 1.354 1 94.75 92 ALA A C 1
ATOM 738 O O . ALA A 1 92 ? 10.492 16.219 0.124 1 94.75 92 ALA A O 1
ATOM 739 N N . LEU A 1 93 ? 9.461 16.625 2.109 1 95.31 93 LEU A N 1
ATOM 740 C CA . LEU A 1 93 ? 8.203 17.109 1.553 1 95.31 93 LEU A CA 1
ATOM 741 C C . LEU A 1 93 ? 8.094 18.625 1.713 1 95.31 93 LEU A C 1
ATOM 743 O O . LEU A 1 93 ? 8.539 19.188 2.717 1 95.31 93 LEU A O 1
ATOM 747 N N . GLN A 1 94 ? 7.496 19.25 0.683 1 96.19 94 GLN A N 1
ATOM 748 C CA . GLN A 1 94 ? 7.305 20.688 0.732 1 96.19 94 GLN A CA 1
ATOM 749 C C . GLN A 1 94 ? 5.828 21.062 0.615 1 96.19 94 GLN A C 1
ATOM 751 O O . GLN A 1 94 ? 5.094 20.453 -0.172 1 96.19 94 GLN A O 1
ATOM 756 N N . VAL A 1 95 ? 5.387 21.953 1.486 1 97.56 95 VAL A N 1
ATOM 757 C CA . VAL A 1 95 ? 4.074 22.578 1.376 1 97.56 95 VAL A CA 1
ATOM 758 C C . VAL A 1 95 ? 4.234 24.062 1.061 1 97.56 95 VAL A C 1
ATOM 760 O O . VAL A 1 95 ? 4.73 24.828 1.889 1 97.56 95 VAL A O 1
ATOM 763 N N . ASP A 1 96 ? 3.732 24.375 -0.178 1 97.31 96 ASP A N 1
ATOM 764 C CA . ASP A 1 96 ? 4.012 25.75 -0.606 1 97.31 96 ASP A CA 1
ATOM 765 C C . ASP A 1 96 ? 2.955 26.25 -1.588 1 97.31 96 ASP A C 1
ATOM 767 O O . ASP A 1 96 ? 2.865 25.75 -2.715 1 97.31 96 ASP A O 1
ATOM 771 N N . PRO A 1 97 ? 2.199 27.266 -1.279 1 98.06 97 PRO A N 1
ATOM 772 C CA . PRO A 1 97 ? 2.164 27.875 0.052 1 98.06 97 PRO A CA 1
ATOM 773 C C . PRO A 1 97 ? 1.322 27.078 1.045 1 98.06 97 PRO A C 1
ATOM 775 O O . PRO A 1 97 ? 0.443 26.312 0.64 1 98.06 97 PRO A O 1
ATOM 778 N N . VAL A 1 98 ? 1.622 27.328 2.264 1 97.75 98 VAL A N 1
ATOM 779 C CA . VAL A 1 98 ? 0.863 26.672 3.318 1 97.75 98 VAL A CA 1
ATOM 780 C C . VAL A 1 98 ? -0.546 27.25 3.387 1 97.75 98 VAL A C 1
ATOM 782 O O . VAL A 1 98 ? -0.717 28.469 3.461 1 97.75 98 VAL A O 1
ATOM 785 N N . ALA A 1 99 ? -1.516 26.391 3.316 1 95.81 99 ALA A N 1
ATOM 786 C CA . ALA A 1 99 ? -2.912 26.797 3.48 1 95.81 99 ALA A CA 1
ATOM 787 C C . ALA A 1 99 ? -3.406 26.484 4.891 1 95.81 99 ALA A C 1
ATOM 789 O O . ALA A 1 99 ? -2.807 25.688 5.605 1 95.81 99 ALA A O 1
ATOM 790 N N . ILE A 1 100 ? -4.52 27.078 5.25 1 93.75 100 ILE A N 1
ATOM 791 C CA . ILE A 1 100 ? -5.109 26.922 6.574 1 93.75 100 ILE A CA 1
ATOM 792 C C . ILE A 1 100 ? -5.457 25.453 6.812 1 93.75 100 ILE A C 1
ATOM 794 O O . ILE A 1 100 ? -5.391 24.953 7.941 1 93.75 100 ILE A O 1
ATOM 798 N N . THR A 1 101 ? -5.73 24.688 5.715 1 92.88 101 THR A N 1
ATOM 799 C CA . THR A 1 101 ? -6.23 23.312 5.816 1 92.88 101 THR A CA 1
ATOM 800 C C . THR A 1 101 ? -5.074 22.328 5.848 1 92.88 101 THR A C 1
ATOM 802 O O . THR A 1 101 ? -5.293 21.109 5.898 1 92.88 101 THR A O 1
ATOM 805 N N . HIS A 1 102 ? -3.883 22.812 5.84 1 95.69 102 HIS A N 1
ATOM 806 C CA . HIS A 1 102 ? -2.754 21.891 5.711 1 95.69 102 HIS A CA 1
ATOM 807 C C . HIS A 1 102 ? -2.328 21.344 7.074 1 95.69 102 HIS A C 1
ATOM 809 O O . HIS A 1 102 ? -1.358 20.594 7.172 1 95.69 102 HIS A O 1
ATOM 815 N N . ASP A 1 103 ? -3.068 21.719 8.172 1 93.69 103 ASP A N 1
ATOM 816 C CA . ASP A 1 103 ? -2.834 21.078 9.461 1 93.69 103 ASP A CA 1
ATOM 817 C C . ASP A 1 103 ? -3.061 19.562 9.375 1 93.69 103 ASP A C 1
ATOM 819 O O . ASP A 1 103 ? -3.938 19.109 8.641 1 93.69 103 ASP A O 1
ATOM 823 N N . GLY A 1 104 ? -2.242 18.938 10.156 1 93.94 104 GLY A N 1
ATOM 824 C CA . GLY A 1 104 ? -2.436 17.484 10.188 1 93.94 104 GLY A CA 1
ATOM 825 C C . GLY A 1 104 ? -1.152 16.719 10.438 1 93.94 104 GLY A C 1
ATOM 826 O O . GLY A 1 104 ? -0.174 17.281 10.938 1 93.94 104 GLY A O 1
ATOM 827 N N . ASN A 1 105 ? -1.274 15.469 10.164 1 92.56 105 ASN A N 1
ATOM 828 C CA . ASN A 1 105 ? -0.137 14.586 10.398 1 92.56 105 ASN A CA 1
ATOM 829 C C . ASN A 1 105 ? 0.537 14.18 9.094 1 92.56 105 ASN A C 1
ATOM 831 O O . ASN A 1 105 ? -0.139 13.82 8.125 1 92.56 105 ASN A O 1
ATOM 835 N N . TYR A 1 106 ? 1.843 14.375 9.07 1 92.06 106 TYR A N 1
ATOM 836 C CA . TYR A 1 106 ? 2.695 13.977 7.957 1 92.06 106 TYR A CA 1
ATOM 837 C C . TYR A 1 106 ? 3.672 12.883 8.383 1 92.06 106 TYR A C 1
ATOM 839 O O . TYR A 1 106 ? 4.547 13.117 9.219 1 92.06 106 TYR A O 1
ATOM 847 N N . THR A 1 107 ? 3.531 11.734 7.793 1 89.5 107 THR A N 1
ATOM 848 C CA . THR A 1 107 ? 4.355 10.602 8.195 1 89.5 107 THR A CA 1
ATOM 849 C C . THR A 1 107 ? 5.234 10.133 7.039 1 89.5 107 THR A C 1
ATOM 851 O O . THR A 1 107 ? 4.746 9.945 5.922 1 89.5 107 THR A O 1
ATOM 854 N N . CYS A 1 108 ? 6.516 10.008 7.316 1 88.81 108 CYS A N 1
ATOM 855 C CA . CYS A 1 108 ? 7.41 9.523 6.277 1 88.81 108 CYS A CA 1
ATOM 856 C C . CYS A 1 108 ? 8.023 8.188 6.668 1 88.81 108 CYS A C 1
ATOM 858 O O . CYS A 1 108 ? 8.211 7.906 7.855 1 88.81 108 CYS A O 1
ATOM 860 N N . GLN A 1 109 ? 8.273 7.434 5.715 1 84.25 109 GLN A N 1
ATOM 861 C CA . GLN A 1 109 ? 8.945 6.145 5.855 1 84.25 109 GLN A CA 1
ATOM 862 C C . GLN A 1 109 ? 10 5.957 4.773 1 84.25 109 GLN A C 1
ATOM 864 O O . GLN A 1 109 ? 9.773 6.285 3.607 1 84.25 109 GLN A O 1
ATOM 869 N N . ILE A 1 110 ? 11.141 5.484 5.184 1 83.38 110 ILE A N 1
ATOM 870 C CA . ILE A 1 110 ? 12.219 5.168 4.25 1 83.38 110 ILE A CA 1
ATOM 871 C C . ILE A 1 110 ? 12.656 3.721 4.441 1 83.38 110 ILE A C 1
ATOM 873 O O . ILE A 1 110 ? 12.945 3.295 5.562 1 83.38 110 ILE A O 1
ATOM 877 N N . VAL A 1 111 ? 12.594 3.006 3.371 1 80.5 111 VAL A N 1
ATOM 878 C CA . VAL A 1 111 ? 13.078 1.629 3.375 1 80.5 111 VAL A CA 1
ATOM 879 C C . VAL A 1 111 ? 14.375 1.534 2.568 1 80.5 111 VAL A C 1
ATOM 881 O O . VAL A 1 111 ? 14.398 1.892 1.388 1 80.5 111 VAL A O 1
ATOM 884 N N . THR A 1 112 ? 15.414 1.169 3.219 1 79.44 112 THR A N 1
ATOM 885 C CA . THR A 1 112 ? 16.703 1.01 2.551 1 79.44 112 THR A CA 1
ATOM 886 C C . THR A 1 112 ? 17.344 -0.324 2.922 1 79.44 112 THR A C 1
ATOM 888 O O . THR A 1 112 ? 16.797 -1.068 3.746 1 79.44 112 THR A O 1
ATOM 891 N N . SER A 1 113 ? 18.5 -0.555 2.254 1 77.19 113 SER A N 1
ATOM 892 C CA . SER A 1 113 ? 19.266 -1.759 2.57 1 77.19 113 SER A CA 1
ATOM 893 C C . SER A 1 113 ? 19.859 -1.684 3.973 1 77.19 113 SER A C 1
ATOM 895 O O . SER A 1 113 ? 20.094 -2.713 4.605 1 77.19 113 SER A O 1
ATOM 897 N N . ASP A 1 114 ? 20.047 -0.435 4.414 1 77.62 114 ASP A N 1
ATOM 898 C CA . ASP A 1 114 ? 20.703 -0.232 5.699 1 77.62 114 ASP A CA 1
ATOM 899 C C . ASP A 1 114 ? 19.703 -0.215 6.844 1 77.62 114 ASP A C 1
ATOM 901 O O . ASP A 1 114 ? 20.078 -0.225 8.016 1 77.62 114 ASP A O 1
ATOM 905 N N . GLY A 1 115 ? 18.5 -0.168 6.422 1 76.88 115 GLY A N 1
ATOM 906 C CA . GLY A 1 115 ? 17.516 -0.125 7.484 1 76.88 115 GLY A CA 1
ATOM 907 C C . GLY A 1 115 ? 16.219 0.528 7.059 1 76.88 115 GLY A C 1
ATOM 908 O O . GLY A 1 115 ? 16.078 0.977 5.918 1 76.88 115 GLY A O 1
ATOM 909 N N . ASN A 1 116 ? 15.258 0.449 8.078 1 78.19 116 ASN A N 1
ATOM 910 C CA . ASN A 1 116 ? 13.953 1.081 7.895 1 78.19 116 ASN A CA 1
ATOM 911 C C . ASN A 1 116 ? 13.766 2.258 8.844 1 78.19 116 ASN A C 1
ATOM 913 O O . ASN A 1 116 ? 14.094 2.164 10.031 1 78.19 116 ASN A O 1
ATOM 917 N N . PHE A 1 117 ? 13.266 3.402 8.25 1 82.88 117 PHE A N 1
ATOM 918 C CA . PHE A 1 117 ? 13.156 4.645 9.008 1 82.88 117 PHE A CA 1
ATOM 919 C C . PHE A 1 117 ? 11.727 5.164 9 1 82.88 117 PHE A C 1
ATOM 921 O O . PHE A 1 117 ? 10.977 4.91 8.055 1 82.88 117 PHE A O 1
ATOM 928 N N . TYR A 1 118 ? 11.445 5.867 10.164 1 83 118 TYR A N 1
ATOM 929 C CA . TYR A 1 118 ? 10.078 6.355 10.328 1 83 118 TYR A CA 1
ATOM 930 C C . TYR A 1 118 ? 10.055 7.656 11.125 1 83 118 TYR A C 1
ATOM 932 O O . TYR A 1 118 ? 10.789 7.801 12.109 1 83 118 TYR A O 1
ATOM 940 N N . HIS A 1 119 ? 9.219 8.594 10.633 1 87.06 119 HIS A N 1
ATOM 941 C CA . HIS A 1 119 ? 9.031 9.828 11.391 1 87.06 119 HIS A CA 1
ATOM 942 C C . HIS A 1 119 ? 7.656 10.438 11.125 1 87.06 119 HIS A C 1
ATOM 944 O O . HIS A 1 119 ? 7.172 10.414 9.984 1 87.06 119 HIS A O 1
ATOM 950 N N . GLU A 1 120 ? 7.07 10.984 12.18 1 89.31 120 GLU A N 1
ATOM 951 C CA . GLU A 1 120 ? 5.77 11.633 12.047 1 89.31 120 GLU A CA 1
ATOM 952 C C . GLU A 1 120 ? 5.828 13.094 12.492 1 89.31 120 GLU A C 1
ATOM 954 O O . GLU A 1 120 ? 6.379 13.398 13.555 1 89.31 120 GLU A O 1
ATOM 959 N N . TYR A 1 121 ? 5.312 13.93 11.656 1 92.25 121 TYR A N 1
ATOM 960 C CA . TYR A 1 121 ? 5.137 15.336 12 1 92.25 121 TYR A CA 1
ATOM 961 C C . TYR A 1 121 ? 3.678 15.648 12.32 1 92.25 121 TYR A C 1
ATOM 963 O O . TYR A 1 121 ? 2.771 15.133 11.656 1 92.25 121 TYR A O 1
ATOM 971 N N . HIS A 1 122 ? 3.502 16.359 13.383 1 94.31 122 HIS A N 1
ATOM 972 C CA . HIS A 1 122 ? 2.234 17.062 13.555 1 94.31 122 HIS A CA 1
ATOM 973 C C . HIS A 1 122 ? 2.354 18.531 13.148 1 94.31 122 HIS A C 1
ATOM 975 O O . HIS A 1 122 ? 2.965 19.328 13.867 1 94.31 122 HIS A O 1
ATOM 981 N N . LEU A 1 123 ? 1.771 18.844 12.031 1 95.75 123 LEU A N 1
ATOM 982 C CA . LEU A 1 123 ? 1.873 20.203 11.508 1 95.75 123 LEU A CA 1
ATOM 983 C C . LEU A 1 123 ? 0.689 21.047 11.961 1 95.75 123 LEU A C 1
ATOM 985 O O . LEU A 1 123 ? -0.461 20.734 11.648 1 95.75 123 LEU A O 1
ATOM 989 N N . GLN A 1 124 ? 1.013 22.078 12.711 1 95.31 124 GLN A N 1
ATOM 990 C CA . GLN A 1 124 ? 0.013 23.062 13.125 1 95.31 124 GLN A CA 1
ATOM 991 C C . GLN A 1 124 ? 0.137 24.344 12.305 1 95.31 124 GLN A C 1
ATOM 993 O O . GLN A 1 124 ? 1.201 24.969 12.273 1 95.31 124 GLN A O 1
ATOM 998 N N . VAL A 1 125 ? -0.968 24.734 11.656 1 96.44 125 VAL A N 1
ATOM 999 C CA . VAL A 1 125 ? -0.946 25.953 10.859 1 96.44 125 VAL A CA 1
ATOM 1000 C C . VAL A 1 125 ? -1.44 27.125 11.703 1 96.44 125 VAL A C 1
ATOM 1002 O O . VAL A 1 125 ? -2.484 27.047 12.352 1 96.44 125 VAL A O 1
ATOM 1005 N N . LEU A 1 126 ? -0.656 28.219 11.688 1 97.56 126 LEU A N 1
ATOM 1006 C CA . LEU A 1 126 ? -0.997 29.422 12.445 1 97.56 126 LEU A CA 1
ATOM 1007 C C . LEU A 1 126 ? -1.532 30.516 11.523 1 97.56 126 LEU A C 1
ATOM 1009 O O . LEU A 1 126 ? -0.947 30.781 10.477 1 97.56 126 LEU A O 1
ATOM 1013 N N . VAL A 1 127 ? -2.643 31.109 11.898 1 96.75 127 VAL A N 1
ATOM 1014 C CA . VAL A 1 127 ? -3.195 32.281 11.211 1 96.75 127 VAL A CA 1
ATOM 1015 C C . VAL A 1 127 ? -3.189 33.469 12.148 1 96.75 127 VAL A C 1
ATOM 1017 O O . VAL A 1 127 ? -3.928 33.5 13.141 1 96.75 127 VAL A O 1
ATOM 1020 N N . PRO A 1 128 ? -2.367 34.438 11.781 1 97.31 128 PRO A N 1
ATOM 1021 C CA . PRO A 1 128 ? -2.375 35.625 12.633 1 97.31 128 PRO A CA 1
ATOM 1022 C C . PRO A 1 128 ? -3.719 36.344 12.609 1 97.31 128 PRO A C 1
ATOM 1024 O O . PRO A 1 128 ? -4.297 36.562 11.547 1 97.31 128 PRO A O 1
ATOM 1027 N N . PRO A 1 129 ? -4.23 36.75 13.734 1 97.44 129 PRO A N 1
ATOM 1028 C CA . PRO A 1 129 ? -5.504 37.469 13.758 1 97.44 129 PRO A CA 1
ATOM 1029 C C . PRO A 1 129 ? -5.371 38.906 13.273 1 97.44 129 PRO A C 1
ATOM 1031 O O . PRO A 1 129 ? -4.309 39.531 13.414 1 97.44 129 PRO A O 1
ATOM 1034 N N . GLU A 1 130 ? -6.434 39.406 12.688 1 96.75 130 GLU A N 1
ATOM 1035 C CA . GLU A 1 130 ? -6.547 40.844 12.406 1 96.75 130 GLU A CA 1
ATOM 1036 C C . GLU A 1 130 ? -7.043 41.594 13.633 1 96.75 130 GLU A C 1
ATOM 1038 O O . GLU A 1 130 ? -8.156 41.375 14.102 1 96.75 130 GLU A O 1
ATOM 1043 N N . VAL A 1 131 ? -6.234 42.5 14.094 1 98 131 VAL A N 1
ATOM 1044 C CA . VAL A 1 131 ? -6.559 43.188 15.344 1 98 131 VAL A CA 1
ATOM 1045 C C . VAL A 1 131 ? -7.137 44.562 15.047 1 98 131 VAL A C 1
ATOM 1047 O O . VAL A 1 131 ? -6.582 45.312 14.242 1 98 131 VAL A O 1
ATOM 1050 N N . THR A 1 132 ? -8.242 44.812 15.68 1 97.62 132 THR A N 1
ATOM 1051 C CA . THR A 1 132 ? -8.852 46.156 15.586 1 97.62 132 THR A CA 1
ATOM 1052 C C . THR A 1 132 ? -9.25 46.656 16.969 1 97.62 132 THR A C 1
ATOM 1054 O O . THR A 1 132 ? -9.547 45.875 17.859 1 97.62 132 THR A O 1
ATOM 1057 N N . LEU A 1 133 ? -9.133 47.875 17.188 1 97.56 133 LEU A N 1
ATOM 1058 C CA . LEU A 1 133 ? -9.547 48.562 18.406 1 97.56 133 LEU A CA 1
ATOM 1059 C C . LEU A 1 133 ? -10.367 49.812 18.062 1 97.56 133 LEU A C 1
ATOM 1061 O O . LEU A 1 133 ? -9.906 50.688 17.344 1 97.56 133 LEU A O 1
ATOM 1065 N N . VAL A 1 134 ? -11.594 49.844 18.562 1 95.75 134 VAL A N 1
ATOM 1066 C CA . VAL A 1 134 ? -12.477 50.969 18.25 1 95.75 134 VAL A CA 1
ATOM 1067 C C . VAL A 1 134 ? -13.25 51.375 19.516 1 95.75 134 VAL A C 1
ATOM 1069 O O . VAL A 1 134 ? -13.539 50.531 20.359 1 95.75 134 VAL A O 1
ATOM 1072 N N . GLN A 1 135 ? -13.484 52.562 19.641 1 92.69 135 GLN A N 1
ATOM 1073 C CA . GLN A 1 135 ? -14.391 53.062 20.688 1 92.69 135 GLN A CA 1
ATOM 1074 C C . GLN A 1 135 ? -15.844 52.969 20.234 1 92.69 135 GLN A C 1
ATOM 1076 O O . GLN A 1 135 ? -16.172 53.344 19.109 1 92.69 135 GLN A O 1
ATOM 1081 N N . THR A 1 136 ? -16.688 52.375 20.984 1 89.19 136 THR A N 1
ATOM 1082 C CA . T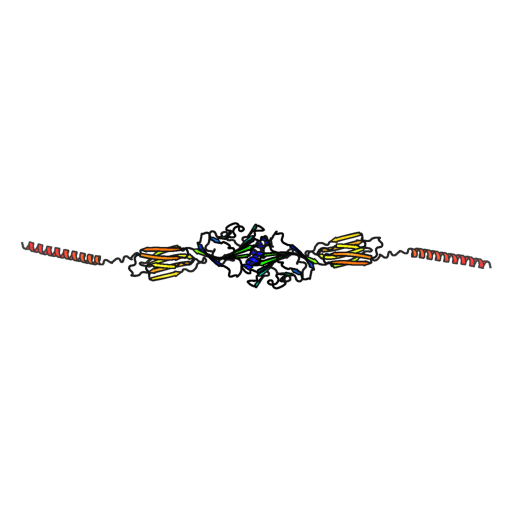HR A 1 136 ? -18.094 52.25 20.609 1 89.19 136 THR A CA 1
ATOM 1083 C C . THR A 1 136 ? -18.922 53.312 21.328 1 89.19 136 THR A C 1
ATOM 1085 O O . THR A 1 136 ? -19.734 54 20.703 1 89.19 136 THR A O 1
ATOM 1088 N N . GLU A 1 137 ? -18.969 53.406 22.688 1 85.25 137 GLU A N 1
ATOM 1089 C CA . GLU A 1 137 ? -19.625 54.406 23.516 1 85.25 137 GLU A CA 1
ATOM 1090 C C . GLU A 1 137 ? -18.625 55.156 24.375 1 85.25 137 GLU A C 1
ATOM 1092 O O . GLU A 1 137 ? -17.438 54.781 24.422 1 85.25 137 GLU A O 1
ATOM 1097 N N . LYS A 1 138 ? -19.188 56.25 24.984 1 82.5 138 LYS A N 1
ATOM 1098 C CA . LYS A 1 138 ? -18.297 56.969 25.891 1 82.5 138 LYS A CA 1
ATOM 1099 C C . LYS A 1 138 ? -17.703 56.031 26.938 1 82.5 138 LYS A C 1
ATOM 1101 O O . LYS A 1 138 ? -18.438 55.281 27.578 1 82.5 138 LYS A O 1
ATOM 1106 N N . GLY A 1 139 ? -16.5 56.062 27 1 87.5 139 GLY A N 1
ATOM 1107 C CA . GLY A 1 139 ? -15.781 55.312 28.016 1 87.5 139 GLY A CA 1
ATOM 1108 C C . GLY A 1 139 ? -15.75 53.812 27.75 1 87.5 139 GLY A C 1
ATOM 1109 O O . GLY A 1 139 ? -15.477 53 28.641 1 87.5 139 GLY A O 1
ATOM 1110 N N . THR A 1 140 ? -16.234 53.438 26.531 1 92.25 140 THR A N 1
ATOM 1111 C CA . THR A 1 140 ? -16.266 52.031 26.203 1 92.25 140 THR A CA 1
ATOM 1112 C C . THR A 1 140 ? -15.453 51.75 24.938 1 92.25 140 THR A C 1
ATOM 1114 O O . THR A 1 140 ? -15.523 52.5 23.969 1 92.25 140 THR A O 1
ATOM 1117 N N . ALA A 1 141 ? -14.617 50.656 24.938 1 94.56 141 ALA A N 1
ATOM 1118 C CA . ALA A 1 141 ? -13.805 50.281 23.781 1 94.56 141 ALA A CA 1
ATOM 1119 C C . ALA A 1 141 ? -13.938 48.781 23.5 1 94.56 141 ALA A C 1
ATOM 1121 O O . ALA A 1 141 ? -14.188 48 24.406 1 94.56 141 ALA A O 1
ATOM 1122 N N . VAL A 1 142 ? -13.875 48.438 22.234 1 96.81 142 VAL A N 1
ATOM 1123 C CA . VAL A 1 142 ? -13.945 47.031 21.812 1 96.81 142 VAL A CA 1
ATOM 1124 C C . VAL A 1 142 ? -12.656 46.656 21.078 1 96.81 142 VAL A C 1
ATOM 1126 O O . VAL A 1 142 ? -12.242 47.344 20.141 1 96.81 142 VAL A O 1
ATOM 1129 N N . CYS A 1 143 ? -11.984 45.656 21.547 1 97.81 143 CYS A N 1
ATOM 1130 C CA . CYS A 1 143 ? -10.828 45.031 20.906 1 97.81 143 CYS A CA 1
ATOM 1131 C C . CYS A 1 143 ? -11.18 43.688 20.297 1 97.81 143 CYS A C 1
ATOM 1133 O O . CYS A 1 143 ? -11.703 42.812 20.984 1 97.81 143 CYS A O 1
ATOM 1135 N N . LYS A 1 144 ? -10.891 43.594 18.984 1 97.38 144 LYS A N 1
ATOM 1136 C CA . LYS A 1 144 ? -11.25 42.375 18.25 1 97.38 144 LYS A CA 1
ATOM 1137 C C . LYS A 1 144 ? -10.023 41.719 17.625 1 97.38 144 LYS A C 1
ATOM 1139 O O . LYS A 1 144 ? -9.227 42.375 16.969 1 97.38 144 LYS A O 1
ATOM 1144 N N . ALA A 1 145 ? -9.797 40.562 17.906 1 97.75 145 ALA A N 1
ATOM 1145 C CA . ALA A 1 145 ? -8.844 39.688 17.219 1 97.75 145 ALA A CA 1
ATOM 1146 C C . ALA A 1 145 ? -9.562 38.719 16.281 1 97.75 145 ALA A C 1
ATOM 1148 O O . ALA A 1 145 ? -10 37.625 16.719 1 97.75 145 ALA A O 1
ATOM 1149 N N . ALA A 1 146 ? -9.562 39.062 14.984 1 95.81 146 ALA A N 1
ATOM 1150 C CA . ALA A 1 146 ? -10.438 38.344 14.047 1 95.81 146 ALA A CA 1
ATOM 1151 C C . ALA A 1 146 ? -9.695 37.219 13.359 1 95.81 146 ALA A C 1
ATOM 1153 O O . ALA A 1 146 ? -8.562 37.375 12.914 1 95.81 146 ALA A O 1
ATOM 1154 N N . SER A 1 147 ? -10.297 36.062 13.289 1 94.69 147 SER A N 1
ATOM 1155 C CA . SER A 1 147 ? -9.945 34.938 12.438 1 94.69 147 SER A CA 1
ATOM 1156 C C . SER A 1 147 ? -8.539 34.406 12.75 1 94.69 147 SER A C 1
ATOM 1158 O O . SER A 1 147 ? -7.766 34.125 11.836 1 94.69 147 SER A O 1
ATOM 1160 N N . GLY A 1 148 ? -8.195 34.438 13.992 1 96.25 148 GLY A N 1
ATOM 1161 C CA . GLY A 1 148 ? -6.93 33.812 14.391 1 96.25 148 GLY A CA 1
ATOM 1162 C C . GLY A 1 148 ? -7.016 32.312 14.539 1 96.25 148 GLY A C 1
ATOM 1163 O O . GLY A 1 148 ? -8.062 31.781 14.922 1 96.25 148 GLY A O 1
ATOM 1164 N N . LYS A 1 149 ? -5.934 31.656 14.234 1 94.81 149 LYS A N 1
ATOM 1165 C CA . LYS A 1 149 ? -5.805 30.234 14.461 1 94.81 149 LYS A CA 1
ATOM 1166 C C . LYS A 1 149 ? -4.484 29.891 15.156 1 94.81 149 LYS A C 1
ATOM 1168 O O . LYS A 1 149 ? -3.414 30.047 14.562 1 94.81 149 LYS A O 1
ATOM 1173 N N . PRO A 1 150 ? -4.406 29.453 16.359 1 94.56 150 PRO A N 1
ATOM 1174 C CA . PRO A 1 150 ? -5.586 29.312 17.203 1 94.56 150 PRO A CA 1
ATOM 1175 C C . PRO A 1 150 ? -6.121 30.641 17.703 1 94.56 150 PRO A C 1
ATOM 1177 O O . PRO A 1 150 ? -5.711 31.703 17.219 1 94.56 150 PRO A O 1
ATOM 1180 N N . ALA A 1 151 ? -7.09 30.547 18.609 1 95.94 151 ALA A N 1
ATOM 1181 C CA . ALA A 1 151 ? -7.707 31.75 19.141 1 95.94 151 ALA A CA 1
ATOM 1182 C C . ALA A 1 151 ? -6.691 32.594 19.906 1 95.94 151 ALA A C 1
ATOM 1184 O O . ALA A 1 151 ? -5.859 32.062 20.641 1 95.94 151 ALA A O 1
ATOM 1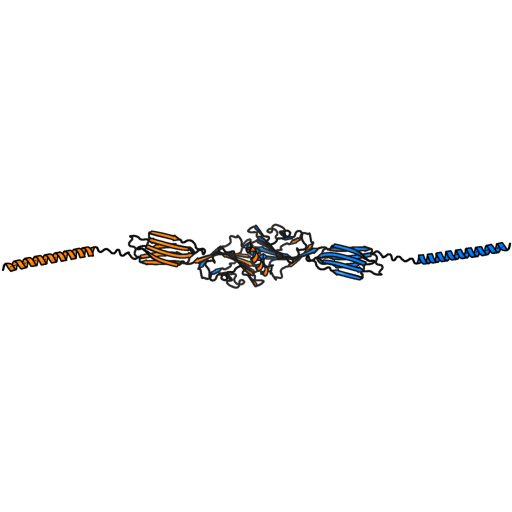185 N N . ALA A 1 152 ? -6.785 33.906 19.688 1 97.25 152 ALA A N 1
ATOM 1186 C CA . ALA A 1 152 ? -5.906 34.844 20.406 1 97.25 152 ALA A CA 1
ATOM 1187 C C . ALA A 1 152 ? -6.461 35.156 21.781 1 97.25 152 ALA A C 1
ATOM 1189 O O . ALA A 1 152 ? -7.602 34.812 22.109 1 97.25 152 ALA A O 1
ATOM 1190 N N . GLN A 1 153 ? -5.602 35.75 22.625 1 97.69 153 GLN A N 1
ATOM 1191 C CA . GLN A 1 153 ? -6.004 36.281 23.922 1 97.69 153 GLN A CA 1
ATOM 1192 C C . GLN A 1 153 ? -5.91 37.781 23.984 1 97.69 153 GLN A C 1
ATOM 1194 O O . GLN A 1 153 ? -4.969 38.375 23.453 1 97.69 153 GLN A O 1
ATOM 1199 N N . ILE A 1 154 ? -6.945 38.344 24.641 1 98.06 154 ILE A N 1
ATOM 1200 C CA . ILE A 1 154 ? -6.996 39.812 24.703 1 98.06 154 ILE A CA 1
ATOM 1201 C C . ILE A 1 154 ? -6.883 40.25 26.156 1 98.06 154 ILE A C 1
ATOM 1203 O O . ILE A 1 154 ? -7.504 39.688 27.047 1 98.06 154 ILE A O 1
ATOM 1207 N N . SER A 1 155 ? -6.09 41.281 26.391 1 97.69 155 SER A N 1
ATOM 1208 C CA . SER A 1 155 ? -5.984 41.938 27.688 1 97.69 155 SER A CA 1
ATOM 1209 C C . SER A 1 155 ? -6.004 43.469 27.547 1 97.69 155 SER A C 1
ATOM 1211 O O . SER A 1 155 ? -5.781 44 26.453 1 97.69 155 SER A O 1
ATOM 1213 N N . TRP A 1 156 ? -6.289 44.125 28.688 1 97.12 156 TRP A N 1
ATOM 1214 C CA . TRP A 1 156 ? -6.457 45.594 28.641 1 97.12 156 TRP A CA 1
ATOM 1215 C C . TRP A 1 156 ? -5.562 46.281 29.672 1 97.12 156 TRP A C 1
ATOM 1217 O O . TRP A 1 156 ? -5.309 45.719 30.75 1 97.12 156 TRP A O 1
ATOM 1227 N N . THR A 1 157 ? -5.137 47.469 29.25 1 95.06 157 THR A N 1
ATOM 1228 C CA . THR A 1 157 ? -4.438 48.375 30.156 1 95.06 157 THR A CA 1
ATOM 1229 C C . THR A 1 157 ? -4.984 49.781 30.031 1 95.06 157 THR A C 1
ATOM 1231 O O . THR A 1 157 ? -4.879 50.406 28.969 1 95.06 157 THR A O 1
ATOM 1234 N N . PRO A 1 158 ? -5.301 50.344 31.016 1 95 158 PRO A N 1
ATOM 1235 C CA . PRO A 1 158 ? -5.52 49.719 32.312 1 95 158 PRO A CA 1
ATOM 1236 C C . PRO A 1 158 ? -6.656 48.688 32.281 1 95 158 PRO A C 1
ATOM 1238 O O . PRO A 1 158 ? -7.398 48.625 31.312 1 95 158 PRO A O 1
ATOM 1241 N N . GLU A 1 159 ? -6.766 47.969 33.406 1 93.06 159 GLU A N 1
ATOM 1242 C CA . GLU A 1 159 ? -7.848 47 33.5 1 93.06 159 GLU A CA 1
ATOM 1243 C C . GLU A 1 159 ? -9.203 47.688 33.625 1 93.06 159 GLU A C 1
ATOM 1245 O O . GLU A 1 159 ? -9.297 48.75 34.25 1 93.06 159 GLU A O 1
ATOM 1250 N N . GLY A 1 160 ? -10.172 47.125 33 1 90.12 160 GLY A N 1
ATOM 1251 C CA . GLY A 1 160 ? -11.539 47.594 33.125 1 90.12 160 GLY A CA 1
ATOM 1252 C C . GLY A 1 160 ? -12.547 46.5 33.344 1 90.12 160 GLY A C 1
ATOM 1253 O O . GLY A 1 160 ? -12.172 45.375 33.719 1 90.12 160 GLY A O 1
ATOM 1254 N N . ASP A 1 161 ? -13.828 46.906 33.375 1 94.06 161 ASP A N 1
ATOM 1255 C CA . ASP A 1 161 ? -14.906 45.938 33.375 1 94.06 161 ASP A CA 1
ATOM 1256 C C . ASP A 1 161 ? -15.133 45.375 31.953 1 94.06 161 ASP A C 1
ATOM 1258 O O . ASP A 1 161 ? -15.82 46 31.141 1 94.06 161 ASP A O 1
ATOM 1262 N N . CYS A 1 162 ? -14.578 44.125 31.812 1 96.5 162 CYS A N 1
ATOM 1263 C CA . CYS A 1 162 ? -14.516 43.656 30.438 1 96.5 162 CYS A CA 1
ATOM 1264 C C . CYS A 1 162 ? -15.352 42.406 30.25 1 96.5 162 CYS A C 1
ATOM 1266 O O . CYS A 1 162 ? -15.469 41.594 31.172 1 96.5 162 CYS A O 1
ATOM 1268 N N . VAL A 1 163 ? -15.969 42.281 29.078 1 96.69 163 VAL A N 1
ATOM 1269 C CA . VAL A 1 163 ? -16.656 41.094 28.625 1 96.69 163 VAL A CA 1
ATOM 1270 C C . VAL A 1 163 ? -16.016 40.562 27.359 1 96.69 163 VAL A C 1
ATOM 1272 O O . VAL A 1 163 ? -15.938 41.281 26.344 1 96.69 163 VAL A O 1
ATOM 1275 N N . THR A 1 164 ? -15.492 39.375 27.516 1 96.94 164 THR A N 1
ATOM 1276 C CA . THR A 1 164 ? -14.844 38.781 26.375 1 96.94 164 THR A CA 1
ATOM 1277 C C . THR A 1 164 ? -15.703 37.656 25.797 1 96.94 164 THR A C 1
ATOM 1279 O O . THR A 1 164 ? -16.172 36.781 26.531 1 96.94 164 THR A O 1
ATOM 1282 N N . GLU A 1 165 ? -15.906 37.75 24.453 1 95.75 165 GLU A N 1
ATOM 1283 C CA . GLU A 1 165 ? -16.703 36.75 23.766 1 95.75 165 GLU A CA 1
ATOM 1284 C C . GLU A 1 165 ? -15.906 36.125 22.625 1 95.75 165 GLU A C 1
ATOM 1286 O O . GLU A 1 165 ? -15.055 36.781 22.016 1 95.75 165 GLU A O 1
ATOM 1291 N N . GLN A 1 166 ? -16.125 34.875 22.453 1 92.69 166 GLN A N 1
ATOM 1292 C CA . GLN A 1 166 ? -15.555 34.156 21.312 1 92.69 166 GLN A CA 1
ATOM 1293 C C . GLN A 1 166 ? -16.641 33.75 20.312 1 92.69 166 GLN A C 1
ATOM 1295 O O . GLN A 1 166 ? -17.672 33.188 20.688 1 92.69 166 GLN A O 1
ATOM 1300 N N . GLU A 1 167 ? -16.406 34.25 19.062 1 86 167 GLU A N 1
ATOM 1301 C CA . GLU A 1 167 ? -17.344 33.844 18.031 1 86 167 GLU A CA 1
ATOM 1302 C C . GLU A 1 167 ? -17.172 32.344 17.703 1 86 167 GLU A C 1
ATOM 1304 O O . GLU A 1 167 ? -16.109 31.781 17.922 1 86 167 GLU A O 1
ATOM 1309 N N . PRO A 1 168 ? -18.297 31.766 17.297 1 77.19 168 PRO A N 1
ATOM 1310 C CA . PRO A 1 168 ? -18.25 30.328 17.016 1 77.19 168 PRO A CA 1
ATOM 1311 C C . PRO A 1 168 ? -17.172 29.969 15.984 1 77.19 168 PRO A C 1
ATOM 1313 O O . PRO A 1 168 ? -16.859 30.781 15.109 1 77.19 168 PRO A O 1
ATOM 1316 N N . TYR A 1 169 ? -16.656 28.844 16.188 1 70.56 169 TYR A N 1
ATOM 1317 C CA . TYR A 1 169 ? -15.617 28.266 15.344 1 70.56 169 TYR A CA 1
ATOM 1318 C C . TYR A 1 169 ? -16.125 28.094 13.906 1 70.56 169 TYR A C 1
ATOM 1320 O O . TYR A 1 169 ? -17.281 27.75 13.688 1 70.56 169 TYR A O 1
ATOM 1328 N N . TRP A 1 170 ? -15.312 28.672 13.031 1 71.19 170 TRP A N 1
ATOM 1329 C CA . TRP A 1 170 ? -15.57 28.391 11.625 1 71.19 170 TRP A CA 1
ATOM 1330 C C . TRP A 1 170 ? -14.969 27.047 11.227 1 71.19 170 TRP A C 1
ATOM 1332 O O . TRP A 1 170 ? -14.141 26.484 11.953 1 71.19 170 TRP A O 1
ATOM 1342 N N . GLY A 1 171 ? -15.43 26.469 10.203 1 74.56 171 GLY A N 1
ATOM 1343 C CA . GLY A 1 171 ? -15.016 25.188 9.656 1 74.56 171 GLY A CA 1
ATOM 1344 C C . GLY A 1 171 ? -13.523 25.094 9.422 1 74.56 171 GLY A C 1
ATOM 1345 O O . GLY A 1 171 ? -12.938 24.016 9.5 1 74.56 171 GLY A O 1
ATOM 1346 N N . ASP A 1 172 ? -12.828 26.359 9.281 1 83.19 172 ASP A N 1
ATOM 1347 C CA . ASP A 1 172 ? -11.406 26.328 8.938 1 83.19 172 ASP A CA 1
ATOM 1348 C C . ASP A 1 172 ? -10.539 26.375 10.188 1 83.19 172 ASP A C 1
ATOM 1350 O O . ASP A 1 172 ? -9.305 26.359 10.094 1 83.19 172 ASP A O 1
ATOM 1354 N N . GLY A 1 173 ? -11.164 26.469 11.367 1 88.69 173 GLY A N 1
ATOM 1355 C CA . GLY A 1 173 ? -10.43 26.422 12.625 1 88.69 173 GLY A CA 1
ATOM 1356 C C . GLY A 1 173 ? -10.07 27.797 13.156 1 88.69 173 GLY A C 1
ATOM 1357 O O . GLY A 1 173 ? -9.508 27.906 14.242 1 88.69 173 GLY A O 1
ATOM 1358 N N . THR A 1 174 ? -10.406 28.844 12.344 1 93.31 174 THR A N 1
ATOM 1359 C CA . THR A 1 174 ? -10.125 30.203 12.82 1 93.31 174 THR A CA 1
ATOM 1360 C C . THR A 1 174 ? -11.148 30.625 13.875 1 93.31 174 THR A C 1
ATOM 1362 O O . THR A 1 174 ? -12.281 30.125 13.875 1 93.31 174 THR A O 1
ATOM 1365 N N . VAL A 1 175 ? -10.641 31.5 14.742 1 95.19 175 VAL A N 1
ATOM 1366 C CA . VAL A 1 175 ? -11.508 31.969 15.82 1 95.19 175 VAL A CA 1
ATOM 1367 C C . VAL A 1 175 ? -11.359 33.469 15.977 1 95.19 175 VAL A C 1
ATOM 1369 O O . VAL A 1 175 ? -10.25 34 15.906 1 95.19 175 VAL A O 1
ATOM 1372 N N . THR A 1 176 ? -12.516 34.125 16.094 1 96.06 176 THR A N 1
ATOM 1373 C CA . THR A 1 176 ? -12.531 35.562 16.391 1 96.06 176 THR A CA 1
ATOM 1374 C C . THR A 1 176 ? -12.859 35.781 17.859 1 96.06 176 THR A C 1
ATOM 1376 O O . THR A 1 176 ? -13.844 35.25 18.375 1 96.06 176 THR A O 1
ATOM 1379 N N . VAL A 1 177 ? -12.07 36.531 18.531 1 97.44 177 VAL A N 1
ATOM 1380 C CA . VAL A 1 177 ? -12.297 36.906 19.922 1 97.44 177 VAL A CA 1
ATOM 1381 C C . VAL A 1 177 ? -12.5 38.406 20.031 1 97.44 177 VAL A C 1
ATOM 1383 O O . VAL A 1 177 ? -11.758 39.188 19.406 1 97.44 177 VAL A O 1
ATOM 1386 N N . GLN A 1 178 ? -13.516 38.75 20.703 1 97.12 178 GLN A N 1
ATOM 1387 C CA . GLN A 1 178 ? -13.812 40.156 20.922 1 97.12 178 GLN A CA 1
ATOM 1388 C C . GLN A 1 178 ? -13.945 40.469 22.406 1 97.12 178 GLN A C 1
ATOM 1390 O O . GLN A 1 178 ? -14.562 39.719 23.156 1 97.12 178 GLN A O 1
ATOM 1395 N N . SER A 1 179 ? -13.328 41.5 22.875 1 97.75 179 SER A N 1
ATOM 1396 C CA . SER A 1 179 ? -13.422 41.938 24.266 1 97.75 179 SER A CA 1
ATOM 1397 C C . SER A 1 179 ? -13.883 43.406 24.344 1 97.75 179 SER A C 1
ATOM 1399 O O . SER A 1 179 ? -13.289 44.281 23.719 1 97.75 179 SER A O 1
ATOM 1401 N N . THR A 1 180 ? -14.953 43.594 25.031 1 96.62 180 THR A N 1
ATOM 1402 C CA . THR A 1 180 ? -15.484 44.906 25.281 1 96.62 180 THR A CA 1
ATOM 1403 C C . THR A 1 180 ? -15.203 45.344 26.719 1 96.62 180 THR A C 1
ATOM 1405 O O . THR A 1 180 ? -15.555 44.625 27.672 1 96.62 180 THR A O 1
ATOM 1408 N N . CYS A 1 181 ? -14.578 46.438 26.844 1 95.12 181 CYS A N 1
ATOM 1409 C CA . CYS A 1 181 ? -14.25 46.906 28.172 1 95.12 181 CYS A CA 1
ATOM 1410 C C . CYS A 1 181 ? -14.844 48.281 28.438 1 95.12 181 CYS A C 1
ATOM 1412 O O . CYS A 1 181 ? -14.852 49.156 27.547 1 95.12 181 CYS A O 1
ATOM 1414 N N . ARG A 1 182 ? -15.273 48.5 29.656 1 93.25 182 ARG A N 1
ATOM 1415 C CA . ARG A 1 182 ? -15.867 49.75 30.094 1 93.25 182 ARG A CA 1
ATOM 1416 C C . ARG A 1 182 ? -15.117 50.312 31.281 1 93.25 182 ARG A C 1
ATOM 1418 O O . ARG A 1 182 ? -14.719 49.562 32.188 1 93.25 182 ARG A O 1
ATOM 1425 N N . TRP A 1 183 ? -14.875 51.594 31.297 1 90.19 183 TRP A N 1
ATOM 1426 C CA . TRP A 1 183 ? -14.219 52.281 32.406 1 90.19 183 TRP A CA 1
ATOM 1427 C C . TRP A 1 183 ? -15.133 53.344 33 1 90.19 183 TRP A C 1
ATOM 1429 O O . TRP A 1 183 ? -14.672 54.25 33.688 1 90.19 183 TRP A O 1
ATOM 1439 N N . GLY A 1 184 ? -16.297 53.094 33.062 1 76.25 184 GLY A N 1
ATOM 1440 C CA . GLY A 1 184 ? -17.281 54 33.625 1 76.25 184 GLY A CA 1
ATOM 1441 C C . GLY A 1 184 ? -16.75 54.781 34.812 1 76.25 184 GLY A C 1
ATOM 1442 O O . GLY A 1 184 ? -16.234 54.188 35.75 1 76.25 184 GLY A O 1
ATOM 1443 N N . GLY A 1 185 ? -17 56.031 34.719 1 70.94 185 GLY A N 1
ATOM 1444 C CA . GLY A 1 185 ? -16.75 56.906 35.844 1 70.94 185 GLY A CA 1
ATOM 1445 C C . GLY A 1 185 ? -15.273 57.094 36.125 1 70.94 185 GLY A C 1
ATOM 1446 O O . GLY A 1 185 ? -14.898 57.906 36.969 1 70.94 185 GLY A O 1
ATOM 1447 N N . ARG A 1 186 ? -14.484 56.188 35.688 1 75.25 186 ARG A N 1
ATOM 1448 C CA . ARG A 1 186 ? -13.047 56.312 35.906 1 75.25 186 ARG A CA 1
ATOM 1449 C C . ARG A 1 186 ? -12.422 57.312 34.969 1 75.25 186 ARG A C 1
ATOM 1451 O O . ARG A 1 186 ? -12.945 57.562 33.875 1 75.25 186 ARG A O 1
ATOM 1458 N N . HIS A 1 187 ? -11.586 58.219 35.375 1 77.75 187 HIS A N 1
ATOM 1459 C CA . HIS A 1 187 ? -10.859 59.156 34.562 1 77.75 187 HIS A CA 1
ATOM 1460 C C . HIS A 1 187 ? -9.773 58.469 33.75 1 77.75 187 HIS A C 1
ATOM 1462 O O . HIS A 1 187 ? -8.586 58.688 34 1 77.75 187 HIS A O 1
ATOM 1468 N N . VAL A 1 188 ? -10.258 57.594 32.812 1 83 188 VAL A N 1
ATOM 1469 C CA . VAL A 1 188 ? -9.305 56.906 31.953 1 83 188 VAL A CA 1
ATOM 1470 C C . VAL A 1 188 ? -9.375 57.531 30.547 1 83 188 VAL A C 1
ATOM 1472 O O . VAL A 1 188 ? -10.43 57.5 29.906 1 83 188 VAL A O 1
ATOM 1475 N N . LEU A 1 189 ? -8.258 58.094 30.094 1 84.56 189 LEU A N 1
ATOM 1476 C CA . LEU A 1 189 ? -8.219 58.781 28.812 1 84.56 189 LEU A CA 1
ATOM 1477 C C . LEU A 1 189 ? -7.633 57.875 27.734 1 84.56 189 LEU A C 1
ATOM 1479 O O . LEU A 1 189 ? -8.094 57.906 26.578 1 84.56 189 LEU A O 1
ATOM 1483 N N . ASN A 1 190 ? -6.633 57.188 28.141 1 92.12 190 ASN A N 1
ATOM 1484 C CA . ASN A 1 190 ? -5.961 56.312 27.188 1 92.12 190 ASN A CA 1
ATOM 1485 C C . ASN A 1 190 ? -6.094 54.844 27.578 1 92.12 190 ASN A C 1
ATOM 1487 O O . ASN A 1 190 ? -5.852 54.469 28.734 1 92.12 190 ASN A O 1
ATOM 1491 N N . VAL A 1 191 ? -6.562 54.125 26.578 1 94.62 191 VAL A N 1
ATOM 1492 C CA . VAL A 1 191 ? -6.66 52.688 26.859 1 94.62 191 VAL A CA 1
ATOM 1493 C C . VAL A 1 191 ? -5.922 51.906 25.766 1 94.62 191 VAL A C 1
ATOM 1495 O O . VAL A 1 191 ? -5.812 52.375 24.625 1 94.62 191 VAL A O 1
ATOM 1498 N N . SER A 1 192 ? -5.359 50.719 26.188 1 96.12 192 SER A N 1
ATOM 1499 C CA . SER A 1 192 ? -4.637 49.844 25.266 1 96.12 192 SER A CA 1
ATOM 1500 C C . SER A 1 192 ? -5.102 48.406 25.391 1 96.12 192 SER A C 1
ATOM 1502 O O . SER A 1 192 ? -5.383 47.938 26.5 1 96.12 192 SER A O 1
ATOM 1504 N N . CYS A 1 193 ? -5.234 47.844 24.297 1 97.44 193 CYS A N 1
ATOM 1505 C CA . CYS A 1 193 ? -5.516 46.406 24.281 1 97.44 193 CYS A CA 1
ATOM 1506 C C . CYS A 1 193 ? -4.328 45.625 23.734 1 97.44 193 CYS A C 1
ATOM 1508 O O . CYS A 1 193 ? -3.684 46.062 22.766 1 97.44 193 CYS A O 1
ATOM 1510 N N . SER A 1 194 ? -4 44.562 24.406 1 98.12 194 SER A N 1
ATOM 1511 C CA . SER A 1 194 ? -2.924 43.656 24 1 98.12 194 SER A CA 1
ATOM 1512 C C . SER A 1 194 ? -3.467 42.312 23.562 1 98.12 194 SER A C 1
ATOM 1514 O O . SER A 1 194 ? -4.172 41.625 24.328 1 98.12 194 SER A O 1
ATOM 1516 N N . VAL A 1 195 ? -3.072 41.969 22.266 1 98.31 195 VAL A N 1
ATOM 1517 C CA . VAL A 1 195 ? -3.496 40.688 21.719 1 98.31 195 VAL A CA 1
ATOM 1518 C C . VAL A 1 195 ? -2.305 39.719 21.672 1 98.31 195 VAL A C 1
ATOM 1520 O O . VAL A 1 195 ? -1.314 40 20.984 1 98.31 195 VAL A O 1
ATOM 1523 N N . SER A 1 196 ? -2.426 38.625 22.422 1 98.25 196 SER A N 1
ATOM 1524 C CA . SER A 1 196 ? -1.393 37.594 22.422 1 98.25 196 SER A CA 1
ATOM 1525 C C . SER A 1 196 ? -1.786 36.406 21.547 1 98.25 196 SER A C 1
ATOM 1527 O O . SER A 1 196 ? -2.875 35.875 21.703 1 98.25 196 SER A O 1
ATOM 1529 N N . HIS A 1 197 ? -0.821 36.094 20.625 1 97.56 197 HIS A N 1
ATOM 1530 C CA . HIS A 1 197 ? -1.052 35 19.703 1 97.56 197 HIS A CA 1
ATOM 1531 C C . HIS A 1 197 ? 0.249 34.281 19.359 1 97.56 197 HIS A C 1
ATOM 1533 O O . HIS A 1 197 ? 1.33 34.875 19.453 1 97.56 197 HIS A O 1
ATOM 1539 N N . LEU A 1 198 ? 0.1 33 19.016 1 96.12 198 LEU A N 1
ATOM 1540 C CA . LEU A 1 198 ? 1.267 32.156 18.703 1 96.12 198 LEU A CA 1
ATOM 1541 C C . LEU A 1 198 ? 2.021 32.719 17.5 1 96.12 198 LEU A C 1
ATOM 1543 O O . LEU A 1 198 ? 3.238 32.562 17.391 1 96.12 198 LEU A O 1
ATOM 1547 N N . ALA A 1 199 ? 1.269 33.406 16.625 1 96.31 199 ALA A N 1
ATOM 1548 C CA . ALA A 1 199 ? 1.9 33.938 15.422 1 96.31 199 ALA A CA 1
ATOM 1549 C C . ALA A 1 199 ? 2.482 35.344 15.703 1 96.31 199 ALA A C 1
ATOM 1551 O O . ALA A 1 199 ? 3.117 35.938 14.828 1 96.31 199 ALA A O 1
ATOM 1552 N N . GLY A 1 200 ? 2.271 35.875 16.844 1 95.56 200 GLY A N 1
ATOM 1553 C CA . GLY A 1 200 ? 2.783 37.188 17.188 1 95.56 200 GLY A CA 1
ATOM 1554 C C . GLY A 1 200 ? 1.824 38 18.047 1 95.56 200 GLY A C 1
ATOM 1555 O O . GLY A 1 200 ? 0.614 37.75 18.016 1 95.56 200 GLY A O 1
ATOM 1556 N N . ASN A 1 201 ? 2.393 38.906 18.734 1 97.38 201 ASN A N 1
ATOM 1557 C CA . ASN A 1 201 ? 1.592 39.781 19.594 1 97.38 201 ASN A CA 1
ATOM 1558 C C . ASN A 1 201 ? 1.401 41.156 18.969 1 97.38 201 ASN A C 1
ATOM 1560 O O . ASN A 1 201 ? 2.232 41.594 18.188 1 97.38 201 ASN A O 1
ATOM 1564 N N . LYS A 1 202 ? 0.259 41.75 19.266 1 97.62 202 LYS A N 1
ATOM 1565 C CA . LYS A 1 202 ? -0.031 43.094 18.797 1 97.62 202 LYS A CA 1
ATOM 1566 C C . LYS A 1 202 ? -0.736 43.906 19.875 1 97.62 202 LYS A C 1
ATOM 1568 O O . LYS A 1 202 ? -1.599 43.406 20.594 1 97.62 202 LYS A O 1
ATOM 1573 N N . SER A 1 203 ? -0.394 45.156 19.984 1 97.75 203 SER A N 1
ATOM 1574 C CA . SER A 1 203 ? -1.062 46.062 20.906 1 97.75 203 SER A CA 1
ATOM 1575 C C . SER A 1 203 ? -1.537 47.312 20.188 1 97.75 203 SER A C 1
ATOM 1577 O O . SER A 1 203 ? -0.83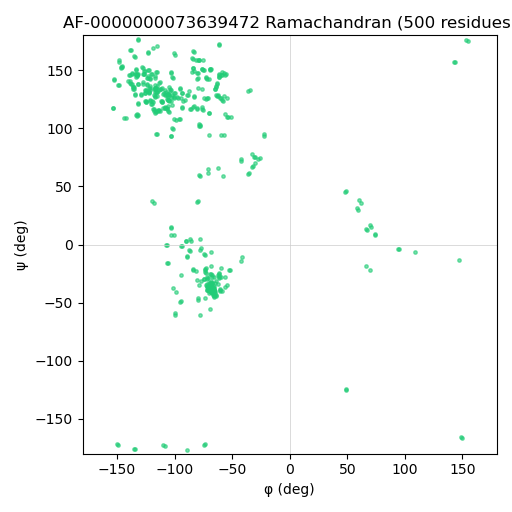6 47.844 19.328 1 97.75 203 SER A O 1
ATOM 1579 N N . LEU A 1 204 ? -2.676 47.719 20.516 1 97.88 204 LEU A N 1
ATOM 1580 C CA . LEU A 1 204 ? -3.236 48.969 19.984 1 97.88 204 LEU A CA 1
ATOM 1581 C C . LEU A 1 204 ? -3.719 49.875 21.109 1 97.88 204 LEU A C 1
ATOM 1583 O O . LEU A 1 204 ? -4.074 49.375 22.188 1 97.88 204 LEU A O 1
ATOM 1587 N N . SER A 1 205 ? -3.693 51.156 20.828 1 96.44 205 SER A N 1
ATOM 1588 C CA . SER A 1 205 ? -4.148 52.125 21.828 1 96.44 205 SER A CA 1
ATOM 1589 C C . SER A 1 205 ? -5.074 53.156 21.203 1 96.44 205 SER A C 1
ATOM 1591 O O . SER A 1 205 ? -4.949 53.469 20.031 1 96.44 205 SER A O 1
ATOM 1593 N N . ILE A 1 206 ? -5.941 53.656 22 1 94.38 206 ILE A N 1
ATOM 1594 C CA . ILE A 1 206 ? -6.836 54.719 21.562 1 94.38 206 ILE A CA 1
ATOM 1595 C C . ILE A 1 206 ? -7.121 55.656 22.734 1 94.38 206 ILE A C 1
ATOM 1597 O O . ILE A 1 206 ? -7.02 55.281 23.906 1 94.38 206 ILE A O 1
ATOM 1601 N N . GLU A 1 207 ? -7.391 56.875 22.391 1 90.38 207 GLU A N 1
ATOM 1602 C CA . GLU A 1 207 ? -7.859 57.844 23.375 1 90.38 207 GLU A CA 1
ATOM 1603 C C . GLU A 1 207 ? -9.383 57.844 23.453 1 90.38 207 GLU A C 1
ATOM 1605 O O . GLU A 1 207 ? -10.062 57.969 22.438 1 90.38 207 GLU A O 1
ATOM 1610 N N . LEU A 1 208 ? -9.852 57.625 24.672 1 86.81 208 LEU A N 1
ATOM 1611 C CA . LEU A 1 208 ? -11.297 57.594 24.859 1 86.81 208 LEU A CA 1
ATOM 1612 C C . LEU A 1 208 ? -11.867 59.031 24.953 1 86.81 208 LEU A C 1
ATOM 1614 O O . LEU A 1 208 ? -11.25 59.906 25.547 1 86.81 208 LEU A O 1
ATOM 1618 N N . ASP A 1 209 ? -12.75 59.469 23.984 1 74.5 209 ASP A N 1
ATOM 1619 C CA . ASP A 1 209 ? -13.414 60.75 24.078 1 74.5 209 ASP A CA 1
ATOM 1620 C C . ASP A 1 209 ? -14.195 60.875 25.375 1 74.5 209 ASP A C 1
ATOM 1622 O O . ASP A 1 209 ? -14.922 59.969 25.766 1 74.5 209 ASP A O 1
ATOM 1626 N N . LYS A 1 210 ? -13.727 61.719 26.172 1 60.94 210 LYS A N 1
ATOM 1627 C CA . LYS A 1 210 ? -14.578 62 27.328 1 60.94 210 LYS A CA 1
ATOM 1628 C C . LYS A 1 210 ? -15.938 62.531 26.891 1 60.94 210 LYS A C 1
ATOM 1630 O O . LYS A 1 210 ? -16.062 63.188 25.844 1 60.94 210 LYS A O 1
ATOM 1635 N N . GLY A 1 211 ? -16.875 61.844 26.75 1 50.34 211 GLY A N 1
ATOM 1636 C CA . GLY A 1 211 ? -18.094 62.594 26.656 1 50.34 211 GLY A CA 1
ATOM 1637 C C . GLY A 1 211 ? -18 63.969 27.266 1 50.34 211 GLY A C 1
ATOM 1638 O O . GLY A 1 211 ? -17.359 64.125 28.312 1 50.34 211 GLY A O 1
ATOM 1639 N N . VAL A 1 212 ? -17.719 64.938 26.453 1 42.09 212 VAL A N 1
ATOM 1640 C CA . VAL A 1 212 ? -17.781 66.25 27 1 42.09 212 VAL A CA 1
ATOM 1641 C C . VAL A 1 212 ? -18.828 66.312 28.125 1 42.09 212 VAL A C 1
ATOM 1643 O O . VAL A 1 212 ? -20.016 66.125 27.875 1 42.09 212 VAL A O 1
ATOM 1646 N N . ARG A 1 213 ? -18.578 65.812 29.281 1 39.66 213 ARG A N 1
ATOM 1647 C CA . ARG A 1 213 ? -19.469 66.438 30.234 1 39.66 213 ARG A CA 1
ATOM 1648 C C . ARG A 1 213 ? -19.578 67.938 29.969 1 39.66 213 ARG A C 1
ATOM 1650 O O . ARG A 1 213 ? -18.578 68.688 30.062 1 39.66 213 ARG A O 1
ATOM 1657 N N . THR A 1 214 ? -20.266 68.25 28.938 1 35.03 214 THR A N 1
ATOM 1658 C CA . THR A 1 214 ? -20.703 69.688 29 1 35.03 214 THR A CA 1
ATOM 1659 C C . THR A 1 214 ? -20.922 70.062 30.438 1 35.03 214 THR A C 1
ATOM 1661 O O . THR A 1 214 ? -21.734 69.5 31.156 1 35.03 214 THR A O 1
ATOM 1664 N N . LEU A 1 215 ? -19.906 70.312 31.188 1 34.84 215 LEU A N 1
ATOM 1665 C CA . LEU A 1 215 ? -20.172 71.188 32.344 1 34.84 215 LEU A CA 1
ATOM 1666 C C . LEU A 1 215 ? -21.344 72.125 32.031 1 34.84 215 LEU A C 1
ATOM 1668 O O . LEU A 1 215 ? -21.25 73 31.141 1 34.84 215 LEU A O 1
ATOM 1672 N N . GLY A 1 216 ? -22.547 71.562 32.031 1 35.31 216 GLY A N 1
ATOM 1673 C CA . GLY A 1 216 ? -23.641 72.562 32.188 1 35.31 216 GLY A CA 1
ATOM 1674 C C . GLY A 1 216 ? -23.266 73.75 33.031 1 35.31 216 GLY A C 1
ATOM 1675 O O . GLY A 1 216 ? -22.984 73.562 34.219 1 35.31 216 GLY A O 1
ATOM 1676 N N . PHE A 1 217 ? -22.375 74.562 32.562 1 35.94 217 PHE A N 1
ATOM 1677 C CA . PHE A 1 217 ? -22.156 75.875 33.125 1 35.94 217 PHE A CA 1
ATOM 1678 C C . PHE A 1 217 ? -23.469 76.5 33.594 1 35.94 217 PHE A C 1
ATOM 1680 O O . PHE A 1 217 ? -24.297 76.875 32.75 1 35.94 217 PHE A O 1
ATOM 1687 N N . PRO A 1 218 ? -24.078 75.812 34.531 1 40.91 218 PRO A N 1
ATOM 1688 C CA . PRO A 1 218 ? -25.219 76.5 35.125 1 40.91 218 PRO A CA 1
ATOM 1689 C C . PRO A 1 218 ? -24.938 78 35.375 1 40.91 218 PRO A C 1
ATOM 1691 O O . PRO A 1 218 ? -25.781 78.688 35.938 1 40.91 218 PRO A O 1
ATOM 1694 N N . GLY A 1 219 ? -23.625 78.25 35.188 1 40.5 219 GLY A N 1
ATOM 1695 C CA . GLY A 1 219 ? -23.281 79.625 35.562 1 40.5 219 GLY A CA 1
ATOM 1696 C C . GLY A 1 219 ? -23.906 80.688 34.625 1 40.5 219 GLY A C 1
ATOM 1697 O O . GLY A 1 219 ? -23.766 81.875 34.875 1 40.5 219 GLY A O 1
ATOM 1698 N N . SER A 1 220 ? -24.125 80.125 33.406 1 43.88 220 SER A N 1
ATOM 1699 C CA . SER A 1 220 ? -24.672 81.125 32.5 1 43.88 220 SER A CA 1
ATOM 1700 C C . SER A 1 220 ? -26.078 81.562 32.938 1 43.88 220 SER A C 1
ATOM 1702 O O . SER A 1 220 ? -26.469 82.688 32.75 1 43.88 220 SER A O 1
ATOM 1704 N N . ASP A 1 221 ? -26.781 80.5 33.406 1 46.09 221 ASP A N 1
ATOM 1705 C CA . ASP A 1 221 ? -28.125 80.875 33.875 1 46.09 221 ASP A CA 1
ATOM 1706 C C . ASP A 1 221 ? -28.047 81.688 35.125 1 46.09 221 ASP A C 1
ATOM 1708 O O . ASP A 1 221 ? -28.859 82.625 35.312 1 46.09 221 ASP A O 1
ATOM 1712 N N . LEU A 1 222 ? -27.141 81.312 36 1 50.78 222 LEU A N 1
ATOM 1713 C CA . LEU A 1 222 ? -26.969 82.125 37.219 1 50.78 222 LEU A CA 1
ATOM 1714 C C . LEU A 1 222 ? -26.359 83.5 36.875 1 50.78 222 LEU A C 1
ATOM 1716 O O . LEU A 1 222 ? -26.781 84.5 37.438 1 50.78 222 LEU A O 1
ATOM 1720 N N . LEU A 1 223 ? -25.469 83.5 35.906 1 48.81 223 LEU A N 1
ATOM 1721 C CA . LEU A 1 223 ? -24.922 84.812 35.438 1 48.81 223 LEU A CA 1
ATOM 1722 C C . LEU A 1 223 ? -25.984 85.562 34.656 1 48.81 223 LEU A C 1
ATOM 1724 O O . LEU A 1 223 ? -26.062 86.812 34.781 1 48.81 223 LEU A O 1
ATOM 1728 N N . ILE A 1 224 ? -26.828 84.812 33.938 1 53.44 224 ILE A N 1
ATOM 1729 C CA . ILE A 1 224 ? -27.969 85.5 33.281 1 53.44 224 ILE A CA 1
ATOM 1730 C C . ILE A 1 224 ? -28.969 85.938 34.312 1 53.44 224 ILE A C 1
ATOM 1732 O O . ILE A 1 224 ? -29.484 87.062 34.219 1 53.44 224 ILE A O 1
ATOM 1736 N N . ILE A 1 225 ? -29.188 85.125 35.344 1 54.84 225 ILE A N 1
ATOM 1737 C CA . ILE A 1 225 ? -30.078 85.562 36.438 1 54.84 225 ILE A CA 1
ATOM 1738 C C . ILE A 1 225 ? -29.484 86.75 37.188 1 54.84 225 ILE A C 1
ATOM 1740 O O . ILE A 1 225 ? -30.188 87.688 37.5 1 54.84 225 ILE A O 1
ATOM 1744 N N . LEU A 1 226 ? -28.141 86.688 37.406 1 57.16 226 LEU A N 1
ATOM 1745 C CA . LEU A 1 226 ? -27.469 87.75 38.062 1 57.16 226 LEU A CA 1
ATOM 1746 C C . LEU A 1 226 ? -27.453 89 37.188 1 57.16 226 LEU A C 1
ATOM 1748 O O . LEU A 1 226 ? -27.672 90.125 37.656 1 57.16 226 LEU A O 1
ATOM 1752 N N . CYS A 1 227 ? -27.297 88.812 35.906 1 60.84 227 CYS A N 1
ATOM 1753 C CA . CYS A 1 227 ? -27.328 89.938 34.969 1 60.84 227 CYS A CA 1
ATOM 1754 C C . CYS A 1 227 ? -28.734 90.5 34.844 1 60.84 227 CYS A C 1
ATOM 1756 O O . CYS A 1 227 ? -28.906 91.688 34.781 1 60.84 227 CYS A O 1
ATOM 1758 N N . VAL A 1 228 ? -29.766 89.688 34.812 1 63.34 228 VAL A N 1
ATOM 1759 C CA . VAL A 1 228 ? -31.156 90.125 34.719 1 63.34 228 VAL A CA 1
ATOM 1760 C C . VAL A 1 228 ? -31.531 90.875 36.031 1 63.34 228 VAL A C 1
ATOM 1762 O O . VAL A 1 228 ? -32.188 91.875 36.031 1 63.34 228 VAL A O 1
ATOM 1765 N N . LYS A 1 229 ? -31.094 90.375 37.188 1 65 229 LYS A N 1
ATOM 1766 C CA . LYS A 1 229 ? -31.359 91 38.469 1 65 229 LYS A CA 1
ATOM 1767 C C . LYS A 1 229 ? -30.625 92.375 38.594 1 65 229 LYS A C 1
ATOM 1769 O O . LYS A 1 229 ? -31.172 93.312 39.094 1 65 229 LYS A O 1
ATOM 1774 N N . PHE A 1 230 ? -29.344 92.375 38.031 1 67.44 230 PHE A N 1
ATOM 1775 C CA . PHE A 1 230 ? -28.594 93.625 38.062 1 67.44 230 PHE A CA 1
ATOM 1776 C C . PHE A 1 230 ? -29.219 94.625 37.125 1 67.44 230 PHE A C 1
ATOM 1778 O O . PHE A 1 230 ? -29.266 95.812 37.438 1 67.44 230 PHE A O 1
ATOM 1785 N N . SER A 1 231 ? -29.812 94.188 36 1 70.94 231 SER A N 1
ATOM 1786 C CA . SER A 1 231 ? -30.5 95.125 35.062 1 70.94 231 SER A CA 1
ATOM 1787 C C . SER A 1 231 ? -31.781 95.688 35.688 1 70.94 231 SER A C 1
ATOM 1789 O O . SER A 1 231 ? -32.125 96.812 35.5 1 70.94 231 SER A O 1
ATOM 1791 N N . LEU A 1 232 ? -32.5 94.812 36.406 1 73 232 LEU A N 1
ATOM 1792 C CA . LEU A 1 232 ? -33.719 95.25 37.094 1 73 232 LEU A CA 1
ATOM 1793 C C . LEU A 1 232 ? -33.375 96.25 38.219 1 73 232 LEU A C 1
ATOM 1795 O O . LEU A 1 232 ? -34.062 97.25 38.406 1 73 232 LEU A O 1
ATOM 1799 N N . LEU A 1 233 ? -32.281 96 38.969 1 75.38 233 LEU A N 1
ATOM 1800 C CA . LEU A 1 233 ? -31.844 96.938 40 1 75.38 233 LEU A CA 1
ATOM 1801 C C . LEU A 1 233 ? -31.406 98.25 39.406 1 75.38 233 LEU A C 1
ATOM 1803 O O . LEU A 1 233 ? -31.703 99.312 40 1 75.38 233 LEU A O 1
ATOM 1807 N N . LEU A 1 234 ? -30.844 98.25 38.25 1 74.56 234 LEU A N 1
ATOM 1808 C CA . LEU A 1 234 ? -30.438 99.5 37.562 1 74.56 234 LEU A CA 1
ATOM 1809 C C . LEU A 1 234 ? -31.656 100.25 37.094 1 74.56 234 LEU A C 1
ATOM 1811 O O . LEU A 1 234 ? -31.688 101.5 37.219 1 74.56 234 LEU A O 1
ATOM 1815 N N . VAL A 1 235 ? -32.688 99.562 36.625 1 75.06 235 VAL A N 1
ATOM 1816 C CA . VAL A 1 235 ? -33.938 100.25 36.219 1 75.06 235 VAL A CA 1
ATOM 1817 C C . VAL A 1 235 ? -34.625 100.875 37.406 1 75.06 235 VAL A C 1
ATOM 1819 O O . VAL A 1 235 ? -35.094 102 37.312 1 75.06 235 VAL A O 1
ATOM 1822 N N . ILE A 1 236 ? -34.594 100.25 38.594 1 76.12 236 ILE A N 1
ATOM 1823 C CA . ILE A 1 236 ? -35.219 100.75 39.781 1 76.12 236 ILE A CA 1
ATOM 1824 C C . ILE A 1 236 ? -34.438 102 40.25 1 76.12 236 ILE A C 1
ATOM 1826 O O . ILE A 1 236 ? -35.031 103 40.625 1 76.12 236 ILE A O 1
ATOM 1830 N N . LEU A 1 237 ? -33.125 101.938 40.188 1 76.25 237 LEU A N 1
ATOM 1831 C CA . LEU A 1 237 ? -32.312 103.062 40.625 1 76.25 237 LEU A CA 1
ATOM 1832 C C . LEU A 1 237 ? -32.531 104.25 39.719 1 76.25 237 LEU A C 1
ATOM 1834 O O . LEU A 1 237 ? -32.594 105.438 40.219 1 76.25 237 LEU A O 1
ATOM 1838 N N . VAL A 1 238 ? -32.688 104.062 38.438 1 78.56 238 VAL A N 1
ATOM 1839 C CA . VAL A 1 238 ? -32.938 105.188 37.5 1 78.56 238 VAL A CA 1
ATOM 1840 C C . VAL A 1 238 ? -34.312 105.75 37.781 1 78.56 238 VAL A C 1
ATOM 1842 O O . VAL A 1 238 ? -34.469 107 37.781 1 78.56 238 VAL A O 1
ATOM 1845 N N . PHE A 1 239 ? -35.344 104.875 38.094 1 79.31 239 PHE A N 1
ATOM 1846 C CA . PHE A 1 239 ? -36.688 105.375 38.375 1 79.31 239 PHE A CA 1
ATOM 1847 C C . PHE A 1 239 ? -36.719 106.188 39.688 1 79.31 239 PHE A C 1
ATOM 1849 O O . PHE A 1 239 ? -37.375 107.25 39.719 1 79.31 239 PHE A O 1
ATOM 1856 N N . VAL A 1 240 ? -36.031 105.688 40.688 1 77.19 240 VAL A N 1
ATOM 1857 C CA . VAL A 1 240 ? -35.969 106.438 41.938 1 77.19 240 VAL A CA 1
ATOM 1858 C C . VAL A 1 240 ? -35.219 107.75 41.75 1 77.19 240 VAL A C 1
ATOM 1860 O O . VAL A 1 240 ? -35.625 108.812 42.312 1 77.19 240 VAL A O 1
ATOM 1863 N N . GLY A 1 241 ? -34.156 107.75 40.969 1 78 241 GLY A N 1
ATOM 1864 C CA . GLY A 1 241 ? -33.469 108.938 40.625 1 78 241 GLY A CA 1
ATOM 1865 C C . GLY A 1 241 ? -34.344 109.938 39.875 1 78 241 GLY A C 1
ATOM 1866 O O . GLY A 1 241 ? -34.281 111.125 40.156 1 78 241 GLY A O 1
ATOM 1867 N N . PHE A 1 242 ? -35.156 109.5 39 1 76.69 242 PHE A N 1
ATOM 1868 C CA . PHE A 1 242 ? -36.062 110.312 38.25 1 76.69 242 PHE A CA 1
ATOM 1869 C C . PHE A 1 242 ? -37.125 110.938 39.156 1 76.69 242 PHE A C 1
ATOM 1871 O O . PHE A 1 242 ? -37.438 112.125 39.031 1 76.69 242 PHE A O 1
ATOM 1878 N N . ILE A 1 243 ? -37.688 110.25 40.062 1 77.25 243 ILE A N 1
ATOM 1879 C CA . ILE A 1 243 ? -38.688 110.75 40.969 1 77.25 243 ILE A CA 1
ATOM 1880 C C . ILE A 1 243 ? -38.062 111.812 41.875 1 77.25 243 ILE A C 1
ATOM 1882 O O . ILE A 1 243 ? -38.656 112.875 42.094 1 77.25 243 ILE A O 1
ATOM 1886 N N . HIS A 1 244 ? -36.875 111.562 42.312 1 77 244 HIS A N 1
ATOM 1887 C CA . HIS A 1 244 ? -36.25 112.5 43.188 1 77 244 HIS A CA 1
ATOM 1888 C C . HIS A 1 244 ? -35.906 113.812 42.406 1 77 244 HIS A C 1
ATOM 1890 O O . HIS A 1 244 ? -36 114.875 42.969 1 77 244 HIS A O 1
ATOM 1896 N N . PHE A 1 245 ? -35.594 113.688 41.188 1 74.94 245 PHE A N 1
ATOM 1897 C CA . PHE A 1 245 ? -35.281 114.875 40.406 1 74.94 245 PHE A CA 1
ATOM 1898 C C . PHE A 1 245 ? -36.531 115.688 40.125 1 74.94 245 PHE A C 1
ATOM 1900 O O . PHE A 1 245 ? -36.5 116.938 40.125 1 74.94 245 PHE A O 1
ATOM 1907 N N . GLN A 1 246 ? -37.688 115.125 39.844 1 68.44 246 GLN A N 1
ATOM 1908 C CA . GLN A 1 246 ? -38.906 115.875 39.594 1 68.44 246 GLN A CA 1
ATOM 1909 C C . GLN A 1 246 ? -39.406 116.562 40.844 1 68.44 246 GLN A C 1
ATOM 1911 O O . GLN A 1 246 ? -39.969 117.625 40.781 1 68.44 246 GLN A O 1
ATOM 1916 N N . ARG A 1 247 ? -39.219 115.938 41.969 1 63.5 247 ARG A N 1
ATOM 1917 C CA . ARG A 1 247 ? -39.688 116.625 43.188 1 63.5 247 ARG A CA 1
ATOM 1918 C C . ARG A 1 247 ? -38.875 117.875 43.5 1 63.5 247 ARG A C 1
ATOM 1920 O O . ARG A 1 247 ? -39.375 118.812 44.031 1 63.5 247 ARG A O 1
ATOM 1927 N N . THR A 1 248 ? -37.656 117.75 43.188 1 64.25 248 THR A N 1
ATOM 1928 C CA . THR A 1 248 ? -36.906 118.938 43.531 1 64.25 248 THR A CA 1
ATOM 1929 C C . THR A 1 248 ? -37.25 120.062 42.594 1 64.25 248 THR A C 1
ATOM 1931 O O . THR A 1 248 ? -37.062 121.25 42.906 1 64.25 248 THR A O 1
ATOM 1934 N N . ASN A 1 249 ? -37.656 119.75 41.375 1 62.28 249 ASN A N 1
ATOM 1935 C CA . ASN A 1 249 ? -37.969 120.875 40.531 1 62.28 249 ASN A CA 1
ATOM 1936 C C . ASN A 1 249 ? -39.281 121.5 40.938 1 62.28 249 ASN A C 1
ATOM 1938 O O . ASN A 1 249 ? -39.594 122.625 40.469 1 62.28 249 ASN A O 1
ATOM 1942 N N . ASP A 1 250 ? -40.156 120.688 41.469 1 57.31 250 ASP A N 1
ATOM 1943 C CA . ASP A 1 250 ? -41.406 121.438 41.781 1 57.31 250 ASP A CA 1
ATOM 1944 C C . ASP A 1 250 ? -41.188 122.438 42.875 1 57.31 250 ASP A C 1
ATOM 1946 O O . ASP A 1 250 ? -42.094 123.25 43.156 1 57.31 250 ASP A O 1
ATOM 1950 N N . CYS A 1 251 ? -40.281 122.188 43.719 1 50.94 251 CYS A N 1
ATOM 1951 C CA . CYS A 1 251 ? -40.25 123.25 44.75 1 50.94 251 CYS A CA 1
ATOM 1952 C C . CYS A 1 251 ? -39.594 124.5 44.25 1 50.94 251 CYS A C 1
ATOM 1954 O O . CYS A 1 251 ? -39.469 125.5 45 1 50.94 251 CYS A O 1
ATOM 1956 N N . ARG A 1 252 ? -39.125 124.438 43.062 1 35.41 252 ARG A N 1
ATOM 1957 C CA . ARG A 1 252 ? -38.812 125.875 42.75 1 35.41 252 ARG A CA 1
ATOM 1958 C C . ARG A 1 252 ? -40.031 126.562 42.219 1 35.41 252 ARG A C 1
ATOM 1960 O O . ARG A 1 252 ? -40.781 126.062 41.375 1 35.41 252 ARG A O 1
ATOM 1967 N N . MET B 1 1 ? -9.109 0.985 -13.523 1 24.2 1 MET B N 1
ATOM 1968 C CA . MET B 1 1 ? -9.188 2.285 -12.867 1 24.2 1 MET B CA 1
ATOM 1969 C C . MET B 1 1 ? -9.625 2.133 -11.414 1 24.2 1 MET B C 1
ATOM 1971 O O . MET B 1 1 ? -9.125 2.836 -10.531 1 24.2 1 MET B O 1
ATOM 1975 N N . LYS B 1 2 ? -10.695 1.27 -11.172 1 29.53 2 LYS B N 1
ATOM 1976 C CA . LYS B 1 2 ? -11.453 1.004 -9.953 1 29.53 2 LYS B CA 1
ATOM 1977 C C . LYS B 1 2 ? -10.664 0.112 -9 1 29.53 2 LYS B C 1
ATOM 1979 O O . LYS B 1 2 ? -11.062 -0.082 -7.852 1 29.53 2 LYS B O 1
ATOM 1984 N N . LEU B 1 3 ? -9.875 -0.718 -9.539 1 29.19 3 LEU B N 1
ATOM 1985 C CA . LEU B 1 3 ? -9.227 -1.791 -8.797 1 29.19 3 LEU B CA 1
ATOM 1986 C C . LEU B 1 3 ? -8.203 -1.229 -7.812 1 29.19 3 LEU B C 1
ATOM 1988 O O . LEU B 1 3 ? -7.617 -1.976 -7.027 1 29.19 3 LEU B O 1
ATOM 1992 N N . VAL B 1 4 ? -7.809 0.05 -8.086 1 31.89 4 VAL B N 1
ATOM 1993 C CA . VAL B 1 4 ? -6.828 0.859 -7.375 1 31.89 4 VAL B CA 1
ATOM 1994 C C . VAL B 1 4 ? -7.402 1.306 -6.031 1 31.89 4 VAL B C 1
ATOM 1996 O O . VAL B 1 4 ? -6.656 1.594 -5.094 1 31.89 4 VAL B O 1
ATOM 1999 N N . ASN B 1 5 ? -8.773 1.372 -5.914 1 31.88 5 ASN B N 1
ATOM 2000 C CA . ASN B 1 5 ? -9.508 2.041 -4.844 1 31.88 5 ASN B CA 1
ATOM 2001 C C . ASN B 1 5 ? -9.523 1.207 -3.568 1 31.88 5 ASN B C 1
ATOM 2003 O O . ASN B 1 5 ? -9.414 1.749 -2.467 1 31.88 5 ASN B O 1
ATOM 2007 N N . LEU B 1 6 ? -10.125 -0.017 -3.742 1 32.56 6 LEU B N 1
ATOM 2008 C CA . LEU B 1 6 ? -10.492 -0.809 -2.572 1 32.56 6 LEU B CA 1
ATOM 2009 C C . LEU B 1 6 ? -9.266 -1.14 -1.733 1 32.56 6 LEU B C 1
ATOM 2011 O O . LEU B 1 6 ? -9.359 -1.292 -0.514 1 32.56 6 LEU B O 1
ATOM 2015 N N . TRP B 1 7 ? -8.266 -1.415 -2.424 1 33.66 7 TRP B N 1
ATOM 2016 C CA . TRP B 1 7 ? -7 -1.854 -1.85 1 33.66 7 TRP B CA 1
ATOM 2017 C C . TRP B 1 7 ? -6.434 -0.798 -0.907 1 33.66 7 TRP B C 1
ATOM 2019 O O . TRP B 1 7 ? -5.812 -1.13 0.107 1 33.66 7 TRP B O 1
ATOM 2029 N N . ILE B 1 8 ? -6.883 0.47 -1.052 1 35.97 8 ILE B N 1
ATOM 2030 C CA . ILE B 1 8 ? -6.508 1.674 -0.319 1 35.97 8 ILE B CA 1
ATOM 2031 C C . ILE B 1 8 ? -7.078 1.616 1.097 1 35.97 8 ILE B C 1
ATOM 2033 O O . ILE B 1 8 ? -6.406 1.995 2.059 1 35.97 8 ILE B O 1
ATOM 2037 N N . SER B 1 9 ? -8.281 1.072 1.238 1 32.12 9 SER B N 1
ATOM 2038 C CA . SER B 1 9 ? -9.031 1.037 2.49 1 32.12 9 SER B CA 1
ATOM 2039 C C . SER B 1 9 ? -8.375 0.097 3.498 1 32.12 9 SER B C 1
ATOM 2041 O O . SER B 1 9 ? -8.336 0.396 4.695 1 32.12 9 SER B O 1
ATOM 2043 N N . LEU B 1 10 ? -8.156 -1.082 3.223 1 34.44 10 LEU B N 1
ATOM 2044 C CA . LEU B 1 10 ? -7.75 -2.125 4.16 1 34.44 10 LEU B CA 1
ATOM 2045 C C . LEU B 1 10 ? -6.352 -1.853 4.707 1 34.44 10 LEU B C 1
ATOM 2047 O O . LEU B 1 10 ? -6.09 -2.086 5.891 1 34.44 10 LEU B O 1
ATOM 2051 N N . ILE B 1 11 ? -5.402 -1.363 3.965 1 36.62 11 ILE B N 1
ATOM 2052 C CA . ILE B 1 11 ? -4.023 -1.023 4.293 1 36.62 11 ILE B CA 1
ATOM 2053 C C . ILE B 1 11 ? -4 0.076 5.352 1 36.62 11 ILE B C 1
ATOM 2055 O O . ILE B 1 11 ? -3.123 0.092 6.219 1 36.62 11 ILE B O 1
ATOM 2059 N N . LEU B 1 12 ? -4.895 0.928 5.34 1 37.47 12 LEU B N 1
ATOM 2060 C CA . LEU B 1 12 ? -5.012 2.096 6.207 1 37.47 12 LEU B CA 1
ATOM 2061 C C . LEU B 1 12 ? -5.16 1.677 7.668 1 37.47 12 LEU B C 1
ATOM 2063 O O . LEU B 1 12 ? -4.707 2.385 8.57 1 37.47 12 LEU B O 1
ATOM 2067 N N . TYR B 1 13 ? -5.664 0.543 7.875 1 37.25 13 TYR B N 1
ATOM 2068 C CA . TYR B 1 13 ? -6.023 0.168 9.234 1 37.25 13 TYR B CA 1
ATOM 2069 C C . TYR B 1 13 ? -4.785 -0.14 10.062 1 37.25 13 TYR B C 1
ATOM 2071 O O . TYR B 1 13 ? -4.832 -0.125 11.297 1 37.25 13 TYR B O 1
ATOM 2079 N N . ILE B 1 14 ? -3.697 -0.456 9.43 1 37.56 14 ILE B N 1
ATOM 2080 C CA . ILE B 1 14 ? -2.664 -1.069 10.258 1 37.56 14 ILE B CA 1
ATOM 2081 C C . ILE B 1 14 ? -1.931 0.01 11.047 1 37.56 14 ILE B C 1
ATOM 2083 O O . ILE B 1 14 ? -1.346 -0.272 12.102 1 37.56 14 ILE B O 1
ATOM 2087 N N . PHE B 1 15 ? -1.686 1.242 10.555 1 41.53 15 PHE B N 1
ATOM 2088 C CA . PHE B 1 15 ? -0.781 2.133 11.273 1 41.53 15 PHE B CA 1
ATOM 2089 C C . PHE B 1 15 ? -1.481 2.766 12.477 1 41.53 15 PHE B C 1
ATOM 2091 O O . PHE B 1 15 ? -0.929 3.656 13.125 1 41.53 15 PHE B O 1
ATOM 2098 N N . SER B 1 16 ? -2.578 2.49 12.82 1 38.34 16 SER B N 1
ATOM 2099 C CA . SER B 1 16 ? -3.211 3.043 14.016 1 38.34 16 SER B CA 1
ATOM 2100 C C . SER B 1 16 ? -2.572 2.49 15.289 1 38.34 16 SER B C 1
ATOM 2102 O O . SER B 1 16 ? -2.477 1.274 15.461 1 38.34 16 SER B O 1
ATOM 2104 N N . GLY B 1 17 ? -1.498 3.277 15.891 1 41.59 17 GLY B N 1
ATOM 2105 C CA . GLY B 1 17 ? -1.304 3.096 17.328 1 41.59 17 GLY B CA 1
ATOM 2106 C C . GLY B 1 17 ? 0.147 3.221 17.75 1 41.59 17 GLY B C 1
ATOM 2107 O O . GLY B 1 17 ? 0.481 2.992 18.906 1 41.59 17 GLY B O 1
ATOM 2108 N N . GLN B 1 18 ? 1.137 3.203 16.781 1 44.91 18 GLN B N 1
ATOM 2109 C CA . GLN B 1 18 ? 2.381 3.117 17.531 1 44.91 18 GLN B CA 1
ATOM 2110 C C . GLN B 1 18 ? 2.889 4.504 17.922 1 44.91 18 GLN B C 1
ATOM 2112 O O . GLN B 1 18 ? 2.643 5.48 17.203 1 44.91 18 GLN B O 1
ATOM 2117 N N . GLU B 1 19 ? 3.273 4.742 19.156 1 51.09 19 GLU B N 1
ATOM 2118 C CA . GLU B 1 19 ? 3.912 5.906 19.766 1 51.09 19 GLU B CA 1
ATOM 2119 C C . GLU B 1 19 ? 5.234 6.234 19.078 1 51.09 19 GLU B C 1
ATOM 2121 O O . GLU B 1 19 ? 6.23 5.535 19.266 1 51.09 19 GLU B O 1
ATOM 2126 N N . TYR B 1 20 ? 5.277 6.523 17.766 1 59.84 20 TYR B N 1
ATOM 2127 C CA . TYR B 1 20 ? 6.488 6.906 17.047 1 59.84 20 TYR B CA 1
ATOM 2128 C C . TYR B 1 20 ? 6.879 8.344 17.375 1 59.84 20 TYR B C 1
ATOM 2130 O O . TYR B 1 20 ? 6.113 9.078 17.984 1 59.84 20 TYR B O 1
ATOM 2138 N N . PHE B 1 21 ? 8.258 8.594 17.109 1 66.75 21 PHE B N 1
ATOM 2139 C CA . PHE B 1 21 ? 8.797 9.938 17.266 1 66.75 21 PHE B CA 1
ATOM 2140 C C . PHE B 1 21 ? 7.938 10.945 16.516 1 66.75 21 PHE B C 1
ATOM 2142 O O . PHE B 1 21 ? 7.68 10.781 15.312 1 66.75 21 PHE B O 1
ATOM 2149 N N . LYS B 1 22 ? 7.305 11.672 17.297 1 82.19 22 LYS B N 1
ATOM 2150 C CA . LYS B 1 22 ? 6.43 12.703 16.734 1 82.19 22 LYS B CA 1
ATOM 2151 C C . LYS B 1 22 ? 6.996 14.094 16.984 1 82.19 22 LYS B C 1
ATOM 2153 O O . LYS B 1 22 ? 7.52 14.375 18.078 1 82.19 22 LYS B O 1
ATOM 2158 N N . THR B 1 23 ? 7.328 14.828 15.953 1 90.5 23 THR B N 1
ATOM 2159 C CA . THR B 1 23 ? 7.73 16.219 16.078 1 90.5 23 THR B CA 1
ATOM 2160 C C . THR B 1 23 ? 6.555 17.156 15.781 1 90.5 23 THR B C 1
ATOM 2162 O O . THR B 1 23 ? 5.809 16.938 14.82 1 90.5 23 THR B O 1
ATOM 2165 N N . SER B 1 24 ? 6.309 18.031 16.688 1 93.44 24 SER B N 1
ATOM 2166 C CA . SER B 1 24 ? 5.309 19.062 16.438 1 93.44 24 SER B CA 1
ATOM 2167 C C . SER B 1 24 ? 5.93 20.281 15.773 1 93.44 24 SER B C 1
ATOM 2169 O O . SER B 1 24 ? 6.98 20.766 16.203 1 93.44 24 SER B O 1
ATOM 2171 N N . LEU B 1 25 ? 5.348 20.688 14.703 1 95 25 LEU B N 1
ATOM 2172 C CA . LEU B 1 25 ? 5.84 21.844 13.969 1 95 25 LEU B CA 1
ATOM 2173 C C . LEU B 1 25 ? 4.727 22.875 13.766 1 95 25 LEU B C 1
ATOM 2175 O O . LEU B 1 25 ? 3.604 22.5 13.406 1 95 25 LEU B O 1
ATOM 2179 N N . SER B 1 26 ? 4.992 24.156 14.086 1 96.62 26 SER B N 1
ATOM 2180 C CA . SER B 1 26 ? 4.066 25.25 13.812 1 96.62 26 SER B CA 1
ATOM 2181 C C . SER B 1 26 ? 4.547 26.094 12.633 1 96.62 26 SER B C 1
ATOM 2183 O O . SER B 1 26 ? 5.715 26.484 12.57 1 96.62 26 SER B O 1
ATOM 2185 N N . VAL B 1 27 ? 3.635 26.312 11.695 1 97.38 27 VAL B N 1
ATOM 2186 C CA . VAL B 1 27 ? 3.988 27.094 10.516 1 97.38 27 VAL B CA 1
ATOM 2187 C C . VAL B 1 27 ? 2.906 28.141 10.242 1 97.38 27 VAL B C 1
ATOM 2189 O O . VAL B 1 27 ? 1.725 27.891 10.5 1 97.38 27 VAL B O 1
ATOM 2192 N N . LEU B 1 28 ? 3.369 29.359 9.719 1 97.31 28 LEU B N 1
ATOM 2193 C CA . LEU B 1 28 ? 2.432 30.422 9.383 1 97.31 28 LEU B CA 1
ATOM 2194 C C . LEU B 1 28 ? 1.777 30.172 8.031 1 97.31 28 LEU B C 1
ATOM 2196 O O . LEU B 1 28 ? 2.436 29.703 7.098 1 97.31 28 LEU B O 1
ATOM 2200 N N . VAL B 1 29 ? 0.515 30.516 7.977 1 97.06 29 VAL B N 1
ATOM 2201 C CA . VAL B 1 29 ? -0.186 30.438 6.699 1 97.06 29 VAL B CA 1
ATOM 2202 C C . VAL B 1 29 ? 0.54 31.297 5.66 1 97.06 29 VAL B C 1
ATOM 2204 O O . VAL B 1 29 ? 1.202 32.281 6.004 1 97.06 29 VAL B O 1
ATOM 2207 N N . ASP B 1 30 ? 0.481 30.844 4.371 1 97.25 30 ASP B N 1
ATOM 2208 C CA . ASP B 1 30 ? 0.993 31.547 3.203 1 97.25 30 ASP B CA 1
ATOM 2209 C C . ASP B 1 30 ? 2.52 31.562 3.197 1 97.25 30 ASP B C 1
ATOM 2211 O O . ASP B 1 30 ? 3.131 32.438 2.57 1 97.25 30 ASP B O 1
ATOM 2215 N N . THR B 1 31 ? 3.119 30.75 3.979 1 97.81 31 THR B N 1
ATOM 2216 C CA . THR B 1 31 ? 4.566 30.547 3.93 1 97.81 31 THR B CA 1
ATOM 2217 C C . THR B 1 31 ? 4.906 29.188 3.357 1 97.81 31 THR B C 1
ATOM 2219 O O . THR B 1 31 ? 4.039 28.484 2.818 1 97.81 31 THR B O 1
ATOM 2222 N N . LYS B 1 32 ? 6.188 28.859 3.402 1 97.56 32 LYS B N 1
ATOM 2223 C CA . LYS B 1 32 ? 6.668 27.562 2.914 1 97.56 32 LYS B CA 1
ATOM 2224 C C . LYS B 1 32 ? 7.109 26.672 4.07 1 97.56 32 LYS B C 1
ATOM 2226 O O . LYS B 1 32 ? 7.754 27.141 5.012 1 97.56 32 LYS B O 1
ATOM 2231 N N . ALA B 1 33 ? 6.633 25.516 4.047 1 97.62 33 ALA B N 1
ATOM 2232 C CA . ALA B 1 33 ? 7.078 24.531 5.031 1 97.62 33 ALA B CA 1
ATOM 2233 C C . ALA B 1 33 ? 7.777 23.359 4.352 1 97.62 33 ALA B C 1
ATOM 2235 O O . ALA B 1 33 ? 7.309 22.859 3.326 1 97.62 33 ALA B O 1
ATOM 2236 N N . VAL B 1 34 ? 8.922 22.953 4.906 1 96.69 34 VAL B N 1
ATOM 2237 C CA . VAL B 1 34 ? 9.656 21.797 4.418 1 96.69 34 VAL B CA 1
ATOM 2238 C C . VAL B 1 34 ? 9.789 20.75 5.535 1 96.69 34 VAL B C 1
ATOM 2240 O O . VAL B 1 34 ? 10.281 21.062 6.621 1 96.69 34 VAL B O 1
ATOM 2243 N N . LEU B 1 35 ? 9.297 19.594 5.289 1 96.19 35 LEU B N 1
ATOM 2244 C CA . LEU B 1 35 ? 9.367 18.5 6.25 1 96.19 35 LEU B CA 1
ATOM 2245 C C . LEU B 1 35 ? 10.406 17.469 5.82 1 96.19 35 LEU B C 1
ATOM 2247 O O . LEU B 1 35 ? 10.242 16.797 4.797 1 96.19 35 LEU B O 1
ATOM 2251 N N . THR B 1 36 ? 11.438 17.359 6.613 1 94.88 36 THR B N 1
ATOM 2252 C CA . THR B 1 36 ? 12.461 16.359 6.316 1 94.88 36 THR B CA 1
ATOM 2253 C C . THR B 1 36 ? 12.07 15 6.863 1 94.88 36 THR B C 1
ATOM 2255 O O . THR B 1 36 ? 11.219 14.898 7.75 1 94.88 36 THR B O 1
ATOM 2258 N N . CYS B 1 37 ? 12.555 14.008 6.207 1 89.5 37 CYS B N 1
ATOM 2259 C CA . CYS B 1 37 ? 12.383 12.648 6.727 1 89.5 37 CYS B CA 1
ATOM 2260 C C . CYS B 1 37 ? 13.672 12.156 7.371 1 89.5 37 CYS B C 1
ATOM 2262 O O . CYS B 1 37 ? 14.531 11.586 6.695 1 89.5 37 CYS B O 1
ATOM 2264 N N . PRO B 1 38 ? 13.773 12.359 8.711 1 86.06 38 PRO B N 1
ATOM 2265 C CA . PRO B 1 38 ? 15.031 12 9.375 1 86.06 38 PRO B CA 1
ATOM 2266 C C . PRO B 1 38 ? 15.258 10.492 9.422 1 86.06 38 PRO B C 1
ATOM 2268 O O . PRO B 1 38 ? 14.305 9.719 9.414 1 86.06 38 PRO B O 1
ATOM 2271 N N . PRO B 1 39 ? 16.5 10.125 9.43 1 80.75 39 PRO B N 1
ATOM 2272 C CA . PRO B 1 39 ? 16.844 8.695 9.484 1 80.75 39 PRO B CA 1
ATOM 2273 C C . PRO B 1 39 ? 16.703 8.117 10.891 1 80.75 39 PRO B C 1
ATOM 2275 O O . PRO B 1 39 ? 17.688 7.707 11.492 1 80.75 39 PRO B O 1
ATOM 2278 N N . VAL B 1 40 ? 15.539 8.203 11.414 1 80.81 40 VAL B N 1
ATOM 2279 C CA . VAL B 1 40 ? 15.273 7.574 12.695 1 80.81 40 VAL B CA 1
ATOM 2280 C C . VAL B 1 40 ? 14.883 6.113 12.484 1 80.81 40 VAL B C 1
ATOM 2282 O O . VAL B 1 40 ? 13.844 5.824 11.875 1 80.81 40 VAL B O 1
ATOM 2285 N N . LEU B 1 41 ? 15.758 5.238 13.047 1 77.25 41 LEU B N 1
ATOM 2286 C CA . LEU B 1 41 ? 15.547 3.809 12.852 1 77.25 41 LEU B CA 1
ATOM 2287 C C . LEU B 1 41 ? 14.242 3.357 13.484 1 77.25 41 LEU B C 1
ATOM 2289 O O . LEU B 1 41 ? 13.906 3.783 14.594 1 77.25 41 LEU B O 1
ATOM 2293 N N . TRP B 1 42 ? 13.453 2.689 12.703 1 73.31 42 TRP B N 1
ATOM 2294 C CA . TRP B 1 42 ? 12.25 2.035 13.211 1 73.31 42 TRP B CA 1
ATOM 2295 C C . TRP B 1 42 ? 12.602 0.718 13.898 1 73.31 42 TRP B C 1
ATOM 2297 O O . TRP B 1 42 ? 12.891 -0.28 13.234 1 73.31 42 TRP B O 1
ATOM 2307 N N . PRO B 1 43 ? 12.625 0.709 15.172 1 70.12 43 PRO B N 1
ATOM 2308 C CA . PRO B 1 43 ? 13.047 -0.517 15.859 1 70.12 43 PRO B CA 1
ATOM 2309 C C . PRO B 1 43 ? 11.992 -1.623 15.773 1 70.12 43 PRO B C 1
ATOM 2311 O O . PRO B 1 43 ? 10.789 -1.34 15.766 1 70.12 43 PRO B O 1
ATOM 2314 N N . SER B 1 44 ? 12.398 -2.898 15.648 1 74.88 44 SER B N 1
ATOM 2315 C CA . SER B 1 44 ? 11.648 -4.145 15.758 1 74.88 44 SER B CA 1
ATOM 2316 C C . SER B 1 44 ? 10.516 -4.191 14.734 1 74.88 44 SER B C 1
ATOM 2318 O O . SER B 1 44 ? 9.398 -4.598 15.062 1 74.88 44 SER B O 1
ATOM 2320 N N . VAL B 1 45 ? 10.781 -3.527 13.656 1 76.06 45 VAL B N 1
ATOM 2321 C CA . VAL B 1 45 ? 9.766 -3.568 12.609 1 76.06 45 VAL B CA 1
ATOM 2322 C C . VAL B 1 45 ? 9.766 -4.941 11.938 1 76.06 45 VAL B C 1
ATOM 2324 O O . VAL B 1 45 ? 10.828 -5.508 11.672 1 76.06 45 VAL B O 1
ATOM 2327 N N . LEU B 1 46 ? 8.531 -5.629 11.898 1 81.38 46 LEU B N 1
ATOM 2328 C CA . LEU B 1 46 ? 8.352 -6.832 11.094 1 81.38 46 LEU B CA 1
ATOM 2329 C C . LEU B 1 46 ? 7.062 -6.766 10.281 1 81.38 46 LEU B C 1
ATOM 2331 O O . LEU B 1 46 ? 5.969 -6.734 10.852 1 81.38 46 LEU B O 1
ATOM 2335 N N . VAL B 1 47 ? 7.281 -6.68 9.031 1 82.06 47 VAL B N 1
ATOM 2336 C CA . VAL B 1 47 ? 6.145 -6.688 8.125 1 82.06 47 VAL B CA 1
ATOM 2337 C C . VAL B 1 47 ? 6.367 -7.73 7.027 1 82.06 47 VAL B C 1
ATOM 2339 O O . VAL B 1 47 ? 7.434 -7.773 6.41 1 82.06 47 VAL B O 1
ATOM 2342 N N . VAL B 1 48 ? 5.344 -8.555 6.875 1 86.38 48 VAL B N 1
ATOM 2343 C CA . VAL B 1 48 ? 5.387 -9.57 5.832 1 86.38 48 VAL B CA 1
ATOM 2344 C C . VAL B 1 48 ? 4.262 -9.328 4.824 1 86.38 48 VAL B C 1
ATOM 2346 O O . VAL B 1 48 ? 3.131 -9.031 5.211 1 86.38 48 VAL B O 1
ATOM 2349 N N . ALA B 1 49 ? 4.652 -9.406 3.494 1 85.06 49 ALA B N 1
ATOM 2350 C CA . ALA B 1 49 ? 3.637 -9.211 2.465 1 85.06 49 ALA B CA 1
ATOM 2351 C C . ALA B 1 49 ? 3.809 -10.219 1.327 1 85.06 49 ALA B C 1
ATOM 2353 O O . ALA B 1 49 ? 4.934 -10.547 0.943 1 85.06 49 ALA B O 1
ATOM 2354 N N . TRP B 1 50 ? 2.633 -10.734 0.884 1 88.06 50 TRP B N 1
ATOM 2355 C CA . TRP B 1 50 ? 2.598 -11.578 -0.304 1 88.06 50 TRP B CA 1
ATOM 2356 C C . TRP B 1 50 ? 1.774 -10.93 -1.411 1 88.06 50 TRP B C 1
ATOM 2358 O O . TRP B 1 50 ? 0.688 -10.406 -1.157 1 88.06 50 TRP B O 1
ATOM 2368 N N . GLU B 1 51 ? 2.369 -10.922 -2.576 1 86.19 51 GLU B N 1
ATOM 2369 C CA . GLU B 1 51 ? 1.62 -10.594 -3.785 1 86.19 51 GLU B CA 1
ATOM 2370 C C . GLU B 1 51 ? 1.354 -11.844 -4.621 1 86.19 51 GLU B C 1
ATOM 2372 O O . GLU B 1 51 ? 2.287 -12.57 -4.984 1 86.19 51 GLU B O 1
ATOM 2377 N N . ILE B 1 52 ? 0.141 -11.992 -4.906 1 91.75 52 ILE B N 1
ATOM 2378 C CA . ILE B 1 52 ? -0.262 -13.172 -5.668 1 91.75 52 ILE B CA 1
ATOM 2379 C C . ILE B 1 52 ? -0.836 -12.742 -7.016 1 91.75 52 ILE B C 1
ATOM 2381 O O . ILE B 1 52 ? -1.891 -12.102 -7.074 1 91.75 52 ILE B O 1
ATOM 2385 N N . ALA B 1 53 ? -0.142 -13.125 -8.086 1 90.69 53 ALA B N 1
ATOM 2386 C CA . ALA B 1 53 ? -0.579 -12.805 -9.445 1 90.69 53 ALA B CA 1
ATOM 2387 C C . ALA B 1 53 ? -0.917 -14.078 -10.227 1 90.69 53 ALA B C 1
ATOM 2389 O O . ALA B 1 53 ? -0.035 -14.703 -10.812 1 90.69 53 ALA B O 1
ATOM 2390 N N . LEU B 1 54 ? -2.164 -14.367 -10.188 1 91.44 54 LEU B N 1
ATOM 2391 C CA . LEU B 1 54 ? -2.637 -15.539 -10.914 1 91.44 54 LEU B CA 1
ATOM 2392 C C . LEU B 1 54 ? -2.896 -15.195 -12.375 1 91.44 54 LEU B C 1
ATOM 2394 O O . LEU B 1 54 ? -3.021 -14.023 -12.734 1 91.44 54 LEU B O 1
ATOM 2398 N N . ARG B 1 55 ? -2.9 -16.203 -13.109 1 80.69 55 ARG B N 1
ATOM 2399 C CA . ARG B 1 55 ? -3.115 -15.992 -14.539 1 80.69 55 ARG B CA 1
ATOM 2400 C C . ARG B 1 55 ? -4.488 -15.383 -14.797 1 80.69 55 ARG B C 1
ATOM 2402 O O . ARG B 1 55 ? -5.492 -15.844 -14.258 1 80.69 55 ARG B O 1
ATOM 2409 N N . ASP B 1 56 ? -4.598 -14.344 -15.508 1 77.62 56 ASP B N 1
ATOM 2410 C CA . ASP B 1 56 ? -5.801 -13.672 -16 1 77.62 56 ASP B CA 1
ATOM 2411 C C . ASP B 1 56 ? -6.605 -13.078 -14.844 1 77.62 56 ASP B C 1
ATOM 2413 O O . ASP B 1 56 ? -7.836 -13.023 -14.906 1 77.62 56 ASP B O 1
ATOM 2417 N N . LYS B 1 57 ? -6.086 -12.992 -13.758 1 83.31 57 LYS B N 1
ATOM 2418 C CA . LYS B 1 57 ? -6.727 -12.352 -12.609 1 83.31 57 LYS B CA 1
ATOM 2419 C C . LYS B 1 57 ? -5.891 -11.188 -12.094 1 83.31 57 LYS B C 1
ATOM 2421 O O . LYS B 1 57 ? -4.664 -11.188 -12.234 1 83.31 57 LYS B O 1
ATOM 2426 N N . PRO B 1 58 ? -6.602 -10.25 -11.633 1 84.44 58 PRO B N 1
ATOM 2427 C CA . PRO B 1 58 ? -5.828 -9.188 -10.984 1 84.44 58 PRO B CA 1
ATOM 2428 C C . PRO B 1 58 ? -5.035 -9.68 -9.781 1 84.44 58 PRO B C 1
ATOM 2430 O O . PRO B 1 58 ? -5.484 -10.594 -9.07 1 84.44 58 PRO B O 1
ATOM 2433 N N . PRO B 1 59 ? -3.932 -9.102 -9.664 1 84.94 59 PRO B N 1
ATOM 2434 C CA . PRO B 1 59 ? -3.139 -9.523 -8.508 1 84.94 59 PRO B CA 1
ATOM 2435 C C . PRO B 1 59 ? -3.834 -9.242 -7.18 1 84.94 59 PRO B C 1
ATOM 2437 O O . PRO B 1 59 ? -4.637 -8.312 -7.086 1 84.94 59 PRO B O 1
ATOM 2440 N N . CYS B 1 60 ? -3.623 -10.102 -6.211 1 83.94 60 CYS B N 1
ATOM 2441 C CA . CYS B 1 60 ? -4.109 -9.867 -4.855 1 83.94 60 CYS B CA 1
ATOM 2442 C C . CYS B 1 60 ? -2.961 -9.898 -3.854 1 83.94 60 CYS B C 1
ATOM 2444 O O . CYS B 1 60 ? -1.848 -10.305 -4.191 1 83.94 60 CYS B O 1
ATOM 2446 N N . PHE B 1 61 ? -3.295 -9.375 -2.604 1 83.81 61 PHE B N 1
ATOM 2447 C CA . PHE B 1 61 ? -2.207 -9.195 -1.649 1 83.81 61 PHE B CA 1
ATOM 2448 C C . PHE B 1 61 ? -2.627 -9.656 -0.258 1 83.81 61 PHE B C 1
ATOM 2450 O O . PHE B 1 61 ? -3.811 -9.625 0.08 1 83.81 61 PHE B O 1
ATOM 2457 N N . GLY B 1 62 ? -1.663 -10.148 0.45 1 81.75 62 GLY B N 1
ATOM 2458 C CA . GLY B 1 62 ? -1.778 -10.391 1.878 1 81.75 62 GLY B CA 1
ATOM 2459 C C . GLY B 1 62 ? -0.575 -9.914 2.666 1 81.75 62 GLY B C 1
ATOM 2460 O O . GLY B 1 62 ? 0.545 -9.898 2.15 1 81.75 62 GLY B O 1
ATOM 2461 N N . ALA B 1 63 ? -0.886 -9.453 3.916 1 83.94 63 ALA B N 1
ATOM 2462 C CA . ALA B 1 63 ? 0.225 -8.922 4.699 1 83.94 63 ALA B CA 1
ATOM 2463 C C . ALA B 1 63 ? 0.009 -9.156 6.191 1 83.94 63 ALA B C 1
ATOM 2465 O O . ALA B 1 63 ? -1.116 -9.406 6.629 1 83.94 63 ALA B O 1
ATOM 2466 N N . TYR B 1 64 ? 1.072 -9.125 6.883 1 85.12 64 TYR B N 1
ATOM 2467 C CA . TYR B 1 64 ? 1.122 -9.242 8.336 1 85.12 64 TYR B CA 1
ATOM 2468 C C . TYR B 1 64 ? 2.092 -8.227 8.93 1 85.12 64 TYR B C 1
ATOM 2470 O O . TYR B 1 64 ? 3.17 -7.996 8.383 1 85.12 64 TYR B O 1
ATOM 2478 N N . ARG B 1 65 ? 1.61 -7.656 10.039 1 82.38 65 ARG B N 1
ATOM 2479 C CA . ARG B 1 65 ? 2.459 -6.746 10.805 1 82.38 65 ARG B CA 1
ATOM 2480 C C . ARG B 1 65 ? 2.555 -7.18 12.266 1 82.38 65 ARG B C 1
ATOM 2482 O O . ARG B 1 65 ? 1.532 -7.383 12.922 1 82.38 65 ARG B O 1
ATOM 2489 N N . ARG B 1 66 ? 3.717 -7.215 12.812 1 81.94 66 ARG B N 1
ATOM 2490 C CA . ARG B 1 66 ? 3.939 -7.781 14.141 1 81.94 66 ARG B CA 1
ATOM 2491 C C . ARG B 1 66 ? 3.553 -6.789 15.234 1 81.94 66 ARG B C 1
ATOM 2493 O O . ARG B 1 66 ? 2.959 -7.168 16.25 1 81.94 66 ARG B O 1
ATOM 2500 N N . ASP B 1 67 ? 3.994 -5.531 15.133 1 74.38 67 ASP B N 1
ATOM 2501 C CA . ASP B 1 67 ? 3.816 -4.555 16.203 1 74.38 67 ASP B CA 1
ATOM 2502 C C . ASP B 1 67 ? 2.346 -4.434 16.594 1 74.38 67 ASP B C 1
ATOM 2504 O O . ASP B 1 67 ? 2.023 -4.305 17.781 1 74.38 67 ASP B O 1
ATOM 2508 N N . THR B 1 68 ? 1.489 -4.562 15.609 1 74.19 68 THR B N 1
ATOM 2509 C CA . THR B 1 68 ? 0.062 -4.492 15.906 1 74.19 68 THR B CA 1
ATOM 2510 C C . THR B 1 68 ? -0.581 -5.871 15.797 1 74.19 68 THR B C 1
ATOM 2512 O O . THR B 1 68 ? -1.783 -6.023 16.031 1 74.19 68 THR B O 1
ATOM 2515 N N . ASN B 1 69 ? 0.159 -6.906 15.469 1 81.81 69 ASN B N 1
ATOM 2516 C CA . ASN B 1 69 ? -0.322 -8.266 15.266 1 81.81 69 ASN B CA 1
ATOM 2517 C C . ASN B 1 69 ? -1.536 -8.297 14.336 1 81.81 69 ASN B C 1
ATOM 2519 O O . ASN B 1 69 ? -2.551 -8.922 14.656 1 81.81 69 ASN B O 1
ATOM 2523 N N . GLN B 1 70 ? -1.439 -7.602 13.297 1 77.94 70 GLN B N 1
ATOM 2524 C CA . GLN B 1 70 ? -2.535 -7.5 12.344 1 77.94 70 GLN B CA 1
ATOM 2525 C C . GLN B 1 70 ? -2.211 -8.258 11.055 1 77.94 70 GLN B C 1
ATOM 2527 O O . GLN B 1 70 ? -1.074 -8.227 10.578 1 77.94 70 GLN B O 1
ATOM 2532 N N . THR B 1 71 ? -3.227 -9.023 10.672 1 79.19 71 THR B N 1
ATOM 2533 C CA . THR B 1 71 ? -3.143 -9.734 9.398 1 79.19 71 THR B CA 1
ATOM 2534 C C . THR B 1 71 ? -4.219 -9.25 8.43 1 79.19 71 THR B C 1
ATOM 2536 O O . THR B 1 71 ? -5.355 -8.992 8.836 1 79.19 71 THR B O 1
ATOM 2539 N N . THR B 1 72 ? -3.85 -9.008 7.219 1 74.56 72 THR B N 1
ATOM 2540 C CA . THR B 1 72 ? -4.828 -8.664 6.195 1 74.56 72 THR B CA 1
ATOM 2541 C C . THR B 1 72 ? -4.684 -9.578 4.98 1 74.56 72 THR B C 1
ATOM 2543 O O . THR B 1 72 ? -3.572 -9.984 4.633 1 74.56 72 THR B O 1
ATOM 2546 N N . ARG B 1 73 ? -5.789 -9.852 4.367 1 76.56 73 ARG B N 1
ATOM 2547 C CA . ARG B 1 73 ? -5.789 -10.617 3.127 1 76.56 73 ARG B CA 1
ATOM 2548 C C . ARG B 1 73 ? -6.004 -9.711 1.922 1 76.56 73 ARG B C 1
ATOM 2550 O O . ARG B 1 73 ? -6.047 -10.18 0.783 1 76.56 73 ARG B O 1
ATOM 2557 N N . GLY B 1 74 ? -5.961 -8.547 2.242 1 69.81 74 GLY B N 1
ATOM 2558 C CA . GLY B 1 74 ? -6.195 -7.613 1.154 1 69.81 74 GLY B CA 1
ATOM 2559 C C . GLY B 1 74 ? -7.418 -7.953 0.326 1 69.81 74 GLY B C 1
ATOM 2560 O O . GLY B 1 74 ? -8.523 -8.07 0.86 1 69.81 74 GLY B O 1
ATOM 2561 N N . ASN B 1 75 ? -7.25 -8.102 -0.953 1 76.5 75 ASN B N 1
ATOM 2562 C CA . ASN B 1 75 ? -8.336 -8.422 -1.874 1 76.5 75 ASN B CA 1
ATOM 2563 C C . ASN B 1 75 ? -8.297 -9.891 -2.291 1 76.5 75 ASN B C 1
ATOM 2565 O O . ASN B 1 75 ? -8.953 -10.281 -3.26 1 76.5 75 ASN B O 1
ATOM 2569 N N . CYS B 1 76 ? -7.535 -10.625 -1.571 1 82.81 76 CYS B N 1
ATOM 2570 C CA . CYS B 1 76 ? -7.453 -12.039 -1.896 1 82.81 76 CYS B CA 1
ATOM 2571 C C . CYS B 1 76 ? -8.711 -12.781 -1.443 1 82.81 76 CYS B C 1
ATOM 2573 O O . CYS B 1 76 ? -8.977 -12.875 -0.245 1 82.81 76 CYS B O 1
ATOM 2575 N N . THR B 1 77 ? -9.43 -13.297 -2.41 1 87.31 77 THR B N 1
ATOM 2576 C CA . THR B 1 77 ? -10.703 -13.922 -2.076 1 87.31 77 THR B CA 1
ATOM 2577 C C . THR B 1 77 ? -10.602 -15.438 -2.158 1 87.31 77 THR B C 1
ATOM 2579 O O . THR B 1 77 ? -11.477 -16.156 -1.658 1 87.31 77 THR B O 1
ATOM 2582 N N . ASP B 1 78 ? -9.617 -15.93 -2.76 1 91.75 78 ASP B N 1
ATOM 2583 C CA . ASP B 1 78 ? -9.469 -17.375 -2.859 1 91.75 78 ASP B CA 1
ATOM 2584 C C . ASP B 1 78 ? -9.117 -17.984 -1.5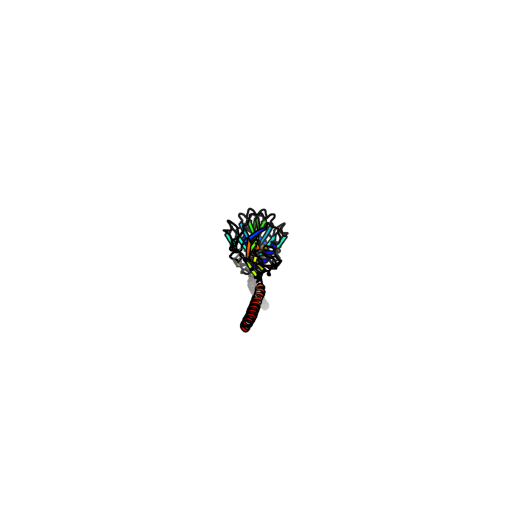02 1 91.75 78 ASP B C 1
ATOM 2586 O O . ASP B 1 78 ? -8.008 -17.812 -0.999 1 91.75 78 ASP B O 1
ATOM 2590 N N . LYS B 1 79 ? -10.031 -18.797 -0.909 1 92.75 79 LYS B N 1
ATOM 2591 C CA . LYS B 1 79 ? -9.898 -19.328 0.442 1 92.75 79 LYS B CA 1
ATOM 2592 C C . LYS B 1 79 ? -8.859 -20.453 0.49 1 92.75 79 LYS B C 1
ATOM 2594 O O . LYS B 1 79 ? -8.422 -20.844 1.57 1 92.75 79 LYS B O 1
ATOM 2599 N N . ARG B 1 80 ? -8.406 -20.859 -0.585 1 95.62 80 ARG B N 1
ATOM 2600 C CA . ARG B 1 80 ? -7.414 -21.922 -0.628 1 95.62 80 ARG B CA 1
ATOM 2601 C C . ARG B 1 80 ? -6.004 -21.375 -0.417 1 95.62 80 ARG B C 1
ATOM 2603 O O . ARG B 1 80 ? -5.074 -22.141 -0.144 1 95.62 80 ARG B O 1
ATOM 2610 N N . ILE B 1 81 ? -5.895 -20.156 -0.67 1 95 81 ILE B N 1
ATOM 2611 C CA . ILE B 1 81 ? -4.609 -19.5 -0.46 1 95 81 ILE B CA 1
ATOM 2612 C C . ILE B 1 81 ? -4.586 -18.828 0.912 1 95 81 ILE B C 1
ATOM 2614 O O . ILE B 1 81 ? -5.273 -17.828 1.132 1 95 81 ILE B O 1
ATOM 2618 N N . THR B 1 82 ? -3.834 -19.406 1.818 1 93.25 82 THR B N 1
ATOM 2619 C CA . THR B 1 82 ? -3.793 -18.922 3.195 1 93.25 82 THR B CA 1
ATOM 2620 C C . THR B 1 82 ? -2.361 -18.922 3.723 1 93.25 82 THR B C 1
ATOM 2622 O O . THR B 1 82 ? -1.455 -19.453 3.078 1 93.25 82 THR B O 1
ATOM 2625 N N . TRP B 1 83 ? -2.209 -18.266 4.852 1 92.06 83 TRP B N 1
ATOM 2626 C CA . TRP B 1 83 ? -0.943 -18.391 5.566 1 92.06 83 TRP B CA 1
ATOM 2627 C C . TRP B 1 83 ? -0.731 -19.812 6.062 1 92.06 83 TRP B C 1
ATOM 2629 O O . TRP B 1 83 ? -1.662 -20.453 6.562 1 92.06 83 TRP B O 1
ATOM 2639 N N . ALA B 1 84 ? 0.482 -20.359 5.855 1 92.69 84 ALA B N 1
ATOM 2640 C CA . ALA B 1 84 ? 0.773 -21.719 6.277 1 92.69 84 ALA B CA 1
ATOM 2641 C C . ALA B 1 84 ? 0.769 -21.844 7.797 1 92.69 84 ALA B C 1
ATOM 2643 O O . ALA B 1 84 ? 0.478 -22.906 8.344 1 92.69 84 ALA B O 1
ATOM 2644 N N . SER B 1 85 ? 1.228 -20.875 8.492 1 89.12 85 SER B N 1
ATOM 2645 C CA . SER B 1 85 ? 1.271 -20.75 9.945 1 89.12 85 SER B CA 1
ATOM 2646 C C . SER B 1 85 ? 1.179 -19.297 10.391 1 89.12 85 SER B C 1
ATOM 2648 O O . SER B 1 85 ? 0.845 -18.422 9.586 1 89.12 85 SER B O 1
ATOM 2650 N N . ARG B 1 86 ? 1.4 -19.141 11.703 1 86.31 86 ARG B N 1
ATOM 2651 C CA . ARG B 1 86 ? 1.484 -17.75 12.148 1 86.31 86 ARG B CA 1
ATOM 2652 C C . ARG B 1 86 ? 2.607 -17.016 11.43 1 86.31 86 ARG B C 1
ATOM 2654 O O . ARG B 1 86 ? 3.76 -17.453 11.453 1 86.31 86 ARG B O 1
ATOM 2661 N N . PRO B 1 87 ? 2.215 -15.891 10.781 1 84.56 87 PRO B N 1
ATOM 2662 C CA . PRO B 1 87 ? 3.197 -15.227 9.922 1 84.56 87 PRO B CA 1
ATOM 2663 C C . PRO B 1 87 ? 4.422 -14.742 10.695 1 84.56 87 PRO B C 1
ATOM 2665 O O . PRO B 1 87 ? 5.488 -14.547 10.109 1 84.56 87 PRO B O 1
ATOM 2668 N N . ASP B 1 88 ? 4.316 -14.469 12.016 1 82.06 88 ASP B N 1
ATOM 2669 C CA . ASP B 1 88 ? 5.461 -14.008 12.797 1 82.06 88 ASP B CA 1
ATOM 2670 C C . ASP B 1 88 ? 6.453 -15.141 13.047 1 82.06 88 ASP B C 1
ATOM 2672 O O . ASP B 1 88 ? 7.629 -14.891 13.312 1 82.06 88 ASP B O 1
ATOM 2676 N N . GLU B 1 89 ? 5.996 -16.359 12.922 1 85.75 89 GLU B N 1
ATOM 2677 C CA . GLU B 1 89 ? 6.863 -17.516 13.102 1 85.75 89 GLU B CA 1
ATOM 2678 C C . GLU B 1 89 ? 7.414 -18.016 11.773 1 85.75 89 GLU B C 1
ATOM 2680 O O . GLU B 1 89 ? 8.625 -18.219 11.633 1 85.75 89 GLU B O 1
ATOM 2685 N N . ASN B 1 90 ? 6.52 -18.172 10.883 1 88.5 90 ASN B N 1
ATOM 2686 C CA . ASN B 1 90 ? 6.855 -18.609 9.539 1 88.5 90 ASN B CA 1
ATOM 2687 C C . ASN B 1 90 ? 5.988 -17.906 8.492 1 88.5 90 ASN B C 1
ATOM 2689 O O . ASN B 1 90 ? 4.805 -18.219 8.352 1 88.5 90 ASN B O 1
ATOM 2693 N N . PRO B 1 91 ? 6.668 -17 7.742 1 91.88 91 PRO B N 1
ATOM 2694 C CA . PRO B 1 91 ? 5.879 -16.219 6.785 1 91.88 91 PRO B CA 1
ATOM 2695 C C . PRO B 1 91 ? 5.582 -16.984 5.5 1 91.88 91 PRO B C 1
ATOM 2697 O O . PRO B 1 91 ? 5.516 -16.375 4.422 1 91.88 91 PRO B O 1
ATOM 2700 N N . ALA B 1 92 ? 5.348 -18.281 5.598 1 94.75 92 ALA B N 1
ATOM 2701 C CA . ALA B 1 92 ? 5.086 -19.094 4.41 1 94.75 92 ALA B CA 1
ATOM 2702 C C . ALA B 1 92 ? 3.617 -19 4.008 1 94.75 92 ALA B C 1
ATOM 2704 O O . ALA B 1 92 ? 2.746 -18.781 4.848 1 94.75 92 ALA B O 1
ATOM 2705 N N . LEU B 1 93 ? 3.373 -19.125 2.695 1 95.44 93 LEU B N 1
ATOM 2706 C CA . LEU B 1 93 ? 2.031 -19.188 2.131 1 95.44 93 LEU B CA 1
ATOM 2707 C C . LEU B 1 93 ? 1.664 -20.625 1.767 1 95.44 93 LEU B C 1
ATOM 2709 O O . LEU B 1 93 ? 2.521 -21.391 1.332 1 95.44 93 LEU B O 1
ATOM 2713 N N . GLN B 1 94 ? 0.368 -20.922 1.979 1 96.19 94 GLN B N 1
ATOM 2714 C CA . GLN B 1 94 ? -0.105 -22.266 1.642 1 96.19 94 GLN B CA 1
ATOM 2715 C C . GLN B 1 94 ? -1.247 -22.203 0.631 1 96.19 94 GLN B C 1
ATOM 2717 O O . GLN B 1 94 ? -2.121 -21.344 0.723 1 96.19 94 GLN B O 1
ATOM 2722 N N . VAL B 1 95 ? -1.155 -23.062 -0.378 1 97.56 95 VAL B N 1
ATOM 2723 C CA . VAL B 1 95 ? -2.256 -23.297 -1.306 1 97.56 95 VAL B CA 1
ATOM 2724 C C . VAL B 1 95 ? -2.775 -24.719 -1.14 1 97.56 95 VAL B C 1
ATOM 2726 O O . VAL B 1 95 ? -2.068 -25.688 -1.443 1 97.56 95 VAL B O 1
ATOM 2729 N N . ASP B 1 96 ? -4.066 -24.734 -0.687 1 97.38 96 ASP B N 1
ATOM 2730 C CA . ASP B 1 96 ? -4.559 -26.078 -0.341 1 97.38 96 ASP B CA 1
ATOM 2731 C C . ASP B 1 96 ? -6.078 -26.156 -0.473 1 97.38 96 ASP B C 1
ATOM 2733 O O . ASP B 1 96 ? -6.805 -25.516 0.294 1 97.38 96 ASP B O 1
ATOM 2737 N N . PRO B 1 97 ? -6.625 -26.969 -1.339 1 98.06 97 PRO B N 1
ATOM 2738 C CA . PRO B 1 97 ? -5.859 -27.703 -2.352 1 98.06 97 PRO B CA 1
ATOM 2739 C C . PRO B 1 97 ? -5.484 -26.828 -3.551 1 98.06 97 PRO B C 1
ATOM 2741 O O . PRO B 1 97 ? -6.141 -25.828 -3.812 1 98.06 97 PRO B O 1
ATOM 2744 N N . VAL B 1 98 ? -4.496 -27.297 -4.211 1 97.81 98 VAL B N 1
ATOM 2745 C CA . VAL B 1 98 ? -4.059 -26.594 -5.406 1 97.81 98 VAL B CA 1
ATOM 2746 C C . VAL B 1 98 ? -5.086 -26.781 -6.523 1 97.81 98 VAL B C 1
ATOM 2748 O O . VAL B 1 98 ? -5.48 -27.906 -6.828 1 97.81 98 VAL B O 1
ATOM 2751 N N . ALA B 1 99 ? -5.523 -25.688 -7.066 1 95.81 99 ALA B N 1
ATOM 2752 C CA . ALA B 1 99 ? -6.422 -25.703 -8.219 1 95.81 99 ALA B CA 1
ATOM 2753 C C . ALA B 1 99 ? -5.656 -25.453 -9.516 1 95.81 99 ALA B C 1
ATOM 2755 O O . ALA B 1 99 ? -4.539 -24.938 -9.492 1 95.81 99 ALA B O 1
ATOM 2756 N N . ILE B 1 100 ? -6.281 -25.781 -10.617 1 93.81 100 ILE B N 1
ATOM 2757 C CA . ILE B 1 100 ? -5.68 -25.625 -11.938 1 93.81 100 ILE B CA 1
ATOM 2758 C C . ILE B 1 100 ? -5.336 -24.156 -12.18 1 93.81 100 ILE B C 1
ATOM 2760 O O . ILE B 1 100 ? -4.355 -23.844 -12.859 1 93.81 100 ILE B O 1
ATOM 2764 N N . THR B 1 101 ? -6.09 -23.219 -11.531 1 93.06 101 THR B N 1
ATOM 2765 C CA . THR B 1 101 ? -5.969 -21.781 -11.805 1 93.06 101 THR B CA 1
ATOM 2766 C C . THR B 1 101 ? -4.93 -21.141 -10.891 1 93.06 101 THR B C 1
ATOM 2768 O O . THR B 1 101 ? -4.711 -19.938 -10.945 1 93.06 101 THR B O 1
ATOM 2771 N N . HIS B 1 102 ? -4.289 -21.938 -10.094 1 95.75 102 HIS B N 1
ATOM 2772 C CA . HIS B 1 102 ? -3.4 -21.344 -9.102 1 95.75 102 HIS B CA 1
ATOM 2773 C C . HIS B 1 102 ? -2.01 -21.109 -9.68 1 95.75 102 HIS B C 1
ATOM 2775 O O . HIS B 1 102 ? -1.106 -20.656 -8.961 1 95.75 102 HIS B O 1
ATOM 2781 N N . ASP B 1 103 ? -1.805 -21.375 -11.008 1 93.75 103 ASP B N 1
ATOM 2782 C CA . ASP B 1 103 ? -0.563 -20.969 -11.664 1 93.75 103 ASP B CA 1
ATOM 2783 C C . ASP B 1 103 ? -0.366 -19.453 -11.586 1 93.75 103 ASP B C 1
ATOM 2785 O O . ASP B 1 103 ? -1.334 -18.703 -11.648 1 93.75 103 ASP B O 1
ATOM 2789 N N . GLY B 1 104 ? 0.902 -19.172 -11.469 1 94 104 GLY B N 1
ATOM 2790 C CA . GLY B 1 104 ? 1.186 -17.75 -11.461 1 94 104 GLY B CA 1
ATOM 2791 C C . GLY B 1 104 ? 2.402 -17.391 -10.633 1 94 104 GLY B C 1
ATOM 2792 O O . GLY B 1 104 ? 3.24 -18.234 -10.344 1 94 104 GLY B O 1
ATOM 2793 N N . ASN B 1 105 ? 2.477 -16.125 -10.398 1 92.56 105 ASN B N 1
ATOM 2794 C CA . ASN B 1 105 ? 3.619 -15.609 -9.656 1 92.56 105 ASN B CA 1
ATOM 2795 C C . ASN B 1 105 ? 3.234 -15.242 -8.219 1 92.56 105 ASN B C 1
ATOM 2797 O O . ASN B 1 105 ? 2.209 -14.594 -7.996 1 92.56 105 ASN B O 1
ATOM 2801 N N . TYR B 1 106 ? 4.012 -15.773 -7.301 1 92.38 106 TYR B N 1
ATOM 2802 C CA . TYR B 1 106 ? 3.881 -15.484 -5.879 1 92.38 106 TYR B CA 1
ATOM 2803 C C . TYR B 1 106 ? 5.113 -14.75 -5.355 1 92.38 106 TYR B C 1
ATOM 2805 O O . TYR B 1 106 ? 6.211 -15.312 -5.332 1 92.38 106 TYR B O 1
ATOM 2813 N N . THR B 1 107 ? 4.91 -13.539 -4.938 1 89.56 107 THR B N 1
ATOM 2814 C CA . THR B 1 107 ? 6.039 -12.719 -4.504 1 89.56 107 THR B CA 1
ATOM 2815 C C . THR B 1 107 ? 5.91 -12.359 -3.025 1 89.56 107 THR B C 1
ATOM 2817 O O . THR B 1 107 ? 4.855 -11.914 -2.578 1 89.56 107 THR B O 1
ATOM 2820 N N . CYS B 1 108 ? 6.977 -12.641 -2.289 1 89.5 108 CYS B N 1
ATOM 2821 C CA . CYS B 1 108 ? 6.949 -12.281 -0.874 1 89.5 108 CYS B CA 1
ATOM 2822 C C . CYS B 1 108 ? 7.992 -11.219 -0.557 1 89.5 108 CYS B C 1
ATOM 2824 O O . CYS B 1 108 ? 9.031 -11.156 -1.211 1 89.5 108 CYS B O 1
ATOM 2826 N N . GLN B 1 109 ? 7.672 -10.445 0.362 1 84.31 109 GLN B N 1
ATOM 2827 C CA . GLN B 1 109 ? 8.562 -9.414 0.891 1 84.31 109 GLN B CA 1
ATOM 2828 C C . GLN B 1 109 ? 8.523 -9.383 2.416 1 84.31 109 GLN B C 1
ATOM 2830 O O . GLN B 1 109 ? 7.449 -9.492 3.018 1 84.31 109 GLN B O 1
ATOM 2835 N N . ILE B 1 110 ? 9.68 -9.281 3.006 1 83.81 110 ILE B N 1
ATOM 2836 C CA . ILE B 1 110 ? 9.797 -9.148 4.453 1 83.81 110 ILE B CA 1
ATOM 2837 C C . ILE B 1 110 ? 10.617 -7.906 4.801 1 83.81 110 ILE B C 1
ATOM 2839 O O . ILE B 1 110 ? 11.719 -7.719 4.281 1 83.81 110 ILE B O 1
ATOM 2843 N N . VAL B 1 111 ? 10 -7.078 5.566 1 80.44 111 VAL B N 1
ATOM 2844 C CA . VAL B 1 111 ? 10.695 -5.891 6.059 1 80.44 111 VAL B CA 1
ATOM 2845 C C . VAL B 1 111 ? 10.977 -6.043 7.551 1 80.44 111 VAL B C 1
ATOM 2847 O O . VAL B 1 111 ? 10.055 -6.238 8.352 1 80.44 111 VAL B O 1
ATOM 2850 N N . THR B 1 112 ? 12.203 -6.039 7.895 1 79.56 112 THR B N 1
ATOM 2851 C CA . THR B 1 112 ? 12.602 -6.148 9.289 1 79.56 112 THR B CA 1
ATOM 2852 C C . THR B 1 112 ? 13.641 -5.09 9.641 1 79.56 112 THR B C 1
ATOM 2854 O O . THR B 1 112 ? 14.086 -4.336 8.766 1 79.56 112 THR B O 1
ATOM 2857 N N . SER B 1 113 ? 13.984 -5.113 10.953 1 77.31 113 SER B N 1
ATOM 2858 C CA . SER B 1 113 ? 15.031 -4.207 11.414 1 77.31 113 SER B CA 1
ATOM 2859 C C . SER B 1 113 ? 16.391 -4.613 10.859 1 77.31 113 SER B C 1
ATOM 2861 O O . SER B 1 113 ? 17.281 -3.771 10.703 1 77.31 113 SER B O 1
ATOM 2863 N N . ASP B 1 114 ? 16.469 -5.91 10.547 1 77.75 114 ASP B N 1
ATOM 2864 C CA . ASP B 1 114 ? 17.75 -6.441 10.109 1 77.75 114 ASP B CA 1
ATOM 2865 C C . ASP B 1 114 ? 17.906 -6.324 8.594 1 77.75 114 ASP B C 1
ATOM 2867 O O . ASP B 1 114 ? 18.984 -6.57 8.055 1 77.75 114 ASP B O 1
ATOM 2871 N N . GLY B 1 115 ? 16.844 -5.984 8.023 1 76.5 115 GLY B N 1
ATOM 2872 C CA . GLY B 1 115 ? 16.938 -5.887 6.578 1 76.5 115 GLY B CA 1
ATOM 2873 C C . GLY B 1 115 ? 15.617 -6.117 5.871 1 76.5 115 GLY B C 1
ATOM 2874 O O . GLY B 1 115 ? 14.594 -6.367 6.52 1 76.5 115 GLY B O 1
ATOM 2875 N N . ASN B 1 116 ? 15.742 -5.922 4.496 1 78.06 116 ASN B N 1
ATOM 2876 C CA . ASN B 1 116 ? 14.594 -6.16 3.621 1 78.06 116 ASN B CA 1
ATOM 2877 C C . ASN B 1 116 ? 14.836 -7.352 2.701 1 78.06 116 ASN B C 1
ATOM 2879 O O . ASN B 1 116 ? 15.914 -7.492 2.123 1 78.06 116 ASN B O 1
ATOM 2883 N N . PHE B 1 117 ? 13.797 -8.242 2.648 1 82.81 117 PHE B N 1
ATOM 2884 C CA . PHE B 1 117 ? 13.93 -9.492 1.917 1 82.81 117 PHE B CA 1
ATOM 2885 C C . PHE B 1 117 ? 12.852 -9.609 0.844 1 82.81 117 PHE B C 1
ATOM 2887 O O . PHE B 1 117 ? 11.766 -9.062 0.99 1 82.81 117 PHE B O 1
ATOM 2894 N N . TYR B 1 118 ? 13.297 -10.352 -0.234 1 82.88 118 TYR B N 1
ATOM 2895 C CA . TYR B 1 118 ? 12.406 -10.477 -1.377 1 82.88 118 TYR B CA 1
ATOM 2896 C C . TYR B 1 118 ? 12.602 -11.812 -2.086 1 82.88 118 TYR B C 1
ATOM 2898 O O . TYR B 1 118 ? 13.734 -12.266 -2.26 1 82.88 118 TYR B O 1
ATOM 2906 N N . HIS B 1 119 ? 11.461 -12.438 -2.459 1 87.5 119 HIS B N 1
ATOM 2907 C CA . HIS B 1 119 ? 11.539 -13.656 -3.254 1 87.5 119 HIS B CA 1
ATOM 2908 C C . HIS B 1 119 ? 10.297 -13.836 -4.117 1 87.5 119 HIS B C 1
ATOM 2910 O O . HIS B 1 119 ? 9.18 -13.547 -3.676 1 87.5 119 HIS B O 1
ATOM 2916 N N . GLU B 1 120 ? 10.531 -14.336 -5.336 1 89.19 120 GLU B N 1
ATOM 2917 C CA . GLU B 1 120 ? 9.414 -14.594 -6.242 1 89.19 120 GLU B CA 1
ATOM 2918 C C . GLU B 1 120 ? 9.375 -16.062 -6.668 1 89.19 120 GLU B C 1
ATOM 2920 O O . GLU B 1 120 ? 10.406 -16.625 -7.043 1 89.19 120 GLU B O 1
ATOM 2925 N N . TYR B 1 121 ? 8.219 -16.609 -6.562 1 92.31 121 TYR B N 1
ATOM 2926 C CA . TYR B 1 121 ? 7.969 -17.953 -7.078 1 92.31 121 TYR B CA 1
ATOM 2927 C C . TYR B 1 121 ? 7.168 -17.891 -8.375 1 92.31 121 TYR B C 1
ATOM 2929 O O . TYR B 1 121 ? 6.246 -17.078 -8.508 1 92.31 121 TYR B O 1
ATOM 2937 N N . HIS B 1 122 ? 7.609 -18.672 -9.312 1 94 122 HIS B N 1
ATOM 2938 C CA . HIS B 1 122 ? 6.723 -19.016 -10.422 1 94 122 HIS B CA 1
ATOM 2939 C C . HIS B 1 122 ? 6.117 -20.406 -10.219 1 94 122 HIS B C 1
ATOM 2941 O O . HIS B 1 122 ? 6.805 -21.422 -10.367 1 94 122 HIS B O 1
ATOM 2947 N N . LEU B 1 123 ? 4.855 -20.391 -9.906 1 95.75 123 LEU B N 1
ATOM 2948 C CA . LEU B 1 123 ? 4.18 -21.656 -9.625 1 95.75 123 LEU B CA 1
ATOM 2949 C C . LEU B 1 123 ? 3.502 -22.203 -10.875 1 95.75 123 LEU B C 1
ATOM 2951 O O . LEU B 1 123 ? 2.629 -21.547 -11.453 1 95.75 123 LEU B O 1
ATOM 2955 N N . GLN B 1 124 ? 3.953 -23.375 -11.273 1 95.12 124 GLN B N 1
ATOM 2956 C CA . GLN B 1 124 ? 3.328 -24.094 -12.375 1 95.12 124 GLN B CA 1
ATOM 2957 C C . GLN B 1 124 ? 2.482 -25.266 -11.867 1 95.12 124 GLN B C 1
ATOM 2959 O O . GLN B 1 124 ? 2.986 -26.141 -11.164 1 95.12 124 GLN B O 1
ATOM 2964 N N . VAL B 1 125 ? 1.201 -25.266 -12.25 1 96.44 125 VAL B N 1
ATOM 2965 C CA . VAL B 1 125 ? 0.318 -26.344 -11.82 1 96.44 125 VAL B CA 1
ATOM 2966 C C . VAL B 1 125 ? 0.281 -27.438 -12.891 1 96.44 125 VAL B C 1
ATOM 2968 O O . VAL B 1 125 ? 0.091 -27.141 -14.07 1 96.44 125 VAL B O 1
ATOM 2971 N N . LEU B 1 126 ? 0.49 -28.672 -12.438 1 97.5 126 LEU B N 1
ATOM 2972 C CA . LEU B 1 126 ? 0.485 -29.828 -13.336 1 97.5 126 LEU B CA 1
ATOM 2973 C C . LEU B 1 126 ? -0.812 -30.609 -13.203 1 97.5 126 LEU B C 1
ATOM 2975 O O . LEU B 1 126 ? -1.255 -30.906 -12.086 1 97.5 126 LEU B O 1
ATOM 2979 N N . VAL B 1 127 ? -1.426 -30.953 -14.336 1 96.75 127 VAL B N 1
ATOM 2980 C CA . VAL B 1 127 ? -2.586 -31.828 -14.383 1 96.75 127 VAL B CA 1
ATOM 2981 C C . VAL B 1 127 ? -2.24 -33.094 -15.156 1 96.75 127 VAL B C 1
ATOM 2983 O O . VAL B 1 127 ? -2.012 -33.031 -16.375 1 96.75 127 VAL B O 1
ATOM 2986 N N . PRO B 1 128 ? -2.232 -34.188 -14.414 1 97.31 128 PRO B N 1
ATOM 2987 C CA . PRO B 1 128 ? -1.955 -35.438 -15.148 1 97.31 128 PRO B CA 1
ATOM 2988 C C . PRO B 1 128 ? -3.033 -35.75 -16.172 1 97.31 128 PRO B C 1
ATOM 2990 O O . PRO B 1 128 ? -4.227 -35.688 -15.867 1 97.31 128 PRO B O 1
ATOM 2993 N N . PRO B 1 129 ? -2.668 -36.156 -17.359 1 97.38 129 PRO B N 1
ATOM 2994 C CA . PRO B 1 129 ? -3.672 -36.5 -18.359 1 97.38 129 PRO B CA 1
ATOM 2995 C C . PRO B 1 129 ? -4.32 -37.844 -18.094 1 97.38 129 PRO B C 1
ATOM 2997 O O . PRO B 1 129 ? -3.697 -38.75 -17.5 1 97.38 129 PRO B O 1
ATOM 3000 N N . GLU B 1 130 ? -5.566 -37.969 -18.516 1 96.75 130 GLU B N 1
ATOM 3001 C CA . GLU B 1 130 ? -6.227 -39.281 -18.562 1 96.75 130 GLU B CA 1
ATOM 3002 C C . GLU B 1 130 ? -5.883 -40.031 -19.844 1 96.75 130 GLU B C 1
ATOM 3004 O O . GLU B 1 130 ? -6.215 -39.562 -20.938 1 96.75 130 GLU B O 1
ATOM 3009 N N . VAL B 1 131 ? -5.258 -41.156 -19.688 1 98 131 VAL B N 1
ATOM 3010 C CA . VAL B 1 131 ? -4.758 -41.875 -20.844 1 98 131 VAL B CA 1
ATOM 3011 C C . VAL B 1 131 ? -5.719 -43 -21.219 1 98 131 VAL B C 1
ATOM 3013 O O . VAL B 1 131 ? -6.137 -43.781 -20.344 1 98 131 VAL B O 1
ATOM 3016 N N . THR B 1 132 ? -6.051 -43.031 -22.469 1 97.62 132 THR B N 1
ATOM 3017 C CA . THR B 1 132 ? -6.867 -44.125 -22.984 1 97.62 132 THR B CA 1
ATOM 3018 C C . THR B 1 132 ? -6.277 -44.656 -24.281 1 97.62 132 THR B C 1
ATOM 3020 O O . THR B 1 132 ? -5.617 -43.938 -25.031 1 97.62 132 THR B O 1
ATOM 3023 N N . LEU B 1 133 ? -6.375 -45.906 -24.484 1 97.56 133 LEU B N 1
ATOM 3024 C CA . LEU B 1 133 ? -5.961 -46.594 -25.703 1 97.56 133 LEU B CA 1
ATOM 3025 C C . LEU B 1 133 ? -7.066 -47.531 -26.188 1 97.56 133 LEU B C 1
ATOM 3027 O O . LEU B 1 133 ? -7.508 -48.406 -25.469 1 97.56 133 LEU B O 1
ATOM 3031 N N . VAL B 1 134 ? -7.5 -47.281 -27.422 1 95.75 134 VAL B N 1
ATOM 3032 C CA . VAL B 1 134 ? -8.586 -48.094 -27.969 1 95.75 134 VAL B CA 1
ATOM 3033 C C . VAL B 1 134 ? -8.305 -48.406 -29.422 1 95.75 134 VAL B C 1
ATOM 3035 O O . VAL B 1 134 ? -7.664 -47.625 -30.125 1 95.75 134 VAL B O 1
ATOM 3038 N N . GLN B 1 135 ? -8.695 -49.531 -29.828 1 92.69 135 GLN B N 1
ATOM 3039 C CA . GLN B 1 135 ? -8.664 -49.875 -31.25 1 92.69 135 GLN B CA 1
ATOM 3040 C C . GLN B 1 135 ? -9.906 -49.344 -31.969 1 92.69 135 GLN B C 1
ATOM 3042 O O . GLN B 1 135 ? -11.023 -49.5 -31.469 1 92.69 135 GLN B O 1
ATOM 3047 N N . THR B 1 136 ? -9.742 -48.656 -33 1 89.12 136 THR B N 1
ATOM 3048 C CA . THR B 1 136 ? -10.883 -48.125 -33.75 1 89.12 136 THR B CA 1
ATOM 3049 C C . THR B 1 136 ? -11.195 -49 -34.969 1 89.12 136 THR B C 1
ATOM 3051 O O . THR B 1 136 ? -12.352 -49.375 -35.188 1 89.12 136 THR B O 1
ATOM 3054 N N . GLU B 1 137 ? -10.297 -49.188 -35.938 1 85.25 137 GLU B N 1
ATOM 3055 C CA . GLU B 1 137 ? -10.398 -50.094 -37.094 1 85.25 137 GLU B CA 1
ATOM 3056 C C . GLU B 1 137 ? -9.336 -51.188 -37.031 1 85.25 137 GLU B C 1
ATOM 3058 O O . GLU B 1 137 ? -8.445 -51.156 -36.188 1 85.25 137 GLU B O 1
ATOM 3063 N N . LYS B 1 138 ? -9.555 -52.156 -38 1 82.56 138 LYS B N 1
ATOM 3064 C CA . LYS B 1 138 ? -8.531 -53.188 -38.031 1 82.56 138 LYS B CA 1
ATOM 3065 C C . LYS B 1 138 ? -7.148 -52.594 -38.25 1 82.56 138 LYS B C 1
ATOM 3067 O O . LYS B 1 138 ? -6.957 -51.75 -39.125 1 82.56 138 LYS B O 1
ATOM 3072 N N . GLY B 1 139 ? -6.328 -52.938 -37.438 1 87.38 139 GLY B N 1
ATOM 3073 C CA . GLY B 1 139 ? -4.938 -52.531 -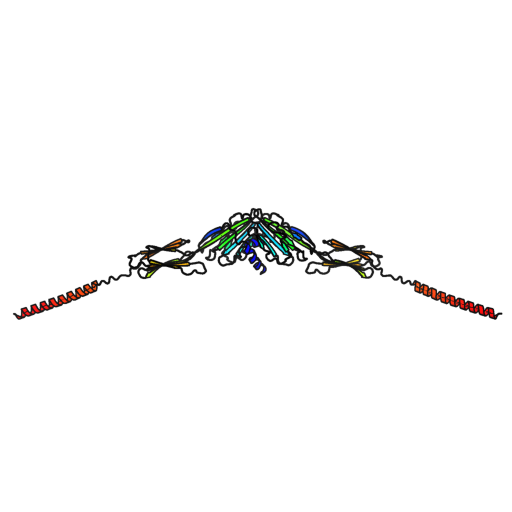37.531 1 87.38 139 GLY B CA 1
ATOM 3074 C C . GLY B 1 139 ? -4.711 -51.062 -37.156 1 87.38 139 GLY B C 1
ATOM 3075 O O . GLY B 1 139 ? -3.678 -50.5 -37.5 1 87.38 139 GLY B O 1
ATOM 3076 N N . THR B 1 140 ? -5.785 -50.438 -36.625 1 92.25 140 THR B N 1
ATOM 3077 C CA . THR B 1 140 ? -5.672 -49.031 -36.281 1 92.25 140 THR B CA 1
ATOM 3078 C C . THR B 1 140 ? -5.969 -48.844 -34.781 1 92.25 140 THR B C 1
ATOM 3080 O O . THR B 1 140 ? -6.91 -49.438 -34.25 1 92.25 140 THR B O 1
ATOM 3083 N N . ALA B 1 141 ? -5.129 -48.031 -34.062 1 94.62 141 ALA B N 1
ATOM 3084 C CA . ALA B 1 141 ? -5.328 -47.719 -32.656 1 94.62 141 ALA B CA 1
ATOM 3085 C C . ALA B 1 141 ? -5.215 -46.219 -32.375 1 94.62 141 ALA B C 1
ATOM 3087 O O . ALA B 1 141 ? -4.512 -45.5 -33.094 1 94.62 141 ALA B O 1
ATOM 3088 N N . VAL B 1 142 ? -5.98 -45.75 -31.422 1 96.88 142 VAL B N 1
ATOM 3089 C CA . VAL B 1 142 ? -5.961 -44.344 -31.031 1 96.88 142 VAL B CA 1
ATOM 3090 C C . VAL B 1 142 ? -5.543 -44.25 -29.562 1 96.88 142 VAL B C 1
ATOM 3092 O O . VAL B 1 142 ? -6.133 -44.906 -28.688 1 96.88 142 VAL B O 1
ATOM 3095 N N . CYS B 1 143 ? -4.504 -43.531 -29.281 1 97.81 143 CYS B N 1
ATOM 3096 C CA . CYS B 1 143 ? -4.051 -43.188 -27.938 1 97.81 143 CYS B CA 1
ATOM 3097 C C . CYS B 1 143 ? -4.352 -41.719 -27.625 1 97.81 143 CYS B C 1
ATOM 3099 O O . CYS B 1 143 ? -3.975 -40.812 -28.375 1 97.81 143 CYS B O 1
ATOM 3101 N N . LYS B 1 144 ? -5.078 -41.531 -26.5 1 97.38 144 LYS B N 1
ATOM 3102 C CA . LYS B 1 144 ? -5.508 -40.188 -26.109 1 97.38 144 LYS B CA 1
ATOM 3103 C C . LYS B 1 144 ? -4.98 -39.812 -24.734 1 97.38 144 LYS B C 1
ATOM 3105 O O . LYS B 1 144 ? -5.129 -40.594 -23.781 1 97.38 144 LYS B O 1
ATOM 3110 N N . ALA B 1 145 ? -4.32 -38.812 -24.625 1 97.81 145 ALA B N 1
ATOM 3111 C CA . ALA B 1 145 ? -3.961 -38.125 -23.375 1 97.81 145 ALA B CA 1
ATOM 3112 C C . ALA B 1 145 ? -4.824 -36.906 -23.141 1 97.81 145 ALA B C 1
ATOM 3114 O O . ALA B 1 145 ? -4.512 -35.812 -23.641 1 97.81 145 ALA B O 1
ATOM 3115 N N . ALA B 1 146 ? -5.852 -37.094 -22.281 1 95.81 146 ALA B N 1
ATOM 3116 C CA . ALA B 1 146 ? -6.891 -36.062 -22.188 1 95.81 146 ALA B CA 1
ATOM 3117 C C . ALA B 1 146 ? -6.602 -35.094 -21.047 1 95.81 146 ALA B C 1
ATOM 3119 O O . ALA B 1 146 ? -6.234 -35.5 -19.953 1 95.81 146 ALA B O 1
ATOM 3120 N N . SER B 1 147 ? -6.734 -33.812 -21.281 1 94.62 147 SER B N 1
ATOM 3121 C CA . SER B 1 147 ? -6.805 -32.719 -20.328 1 94.62 147 SER B CA 1
ATOM 3122 C C . SER B 1 147 ? -5.539 -32.656 -19.484 1 94.62 147 SER B C 1
ATOM 3124 O O . SER B 1 147 ? -5.605 -32.469 -18.266 1 94.62 147 SER B O 1
ATOM 3126 N N . GLY B 1 148 ? -4.422 -32.906 -20.109 1 96.25 148 GLY B N 1
ATOM 3127 C CA . GLY B 1 148 ? -3.158 -32.688 -19.422 1 96.25 148 GLY B CA 1
ATOM 3128 C C . GLY B 1 148 ? -2.701 -31.25 -19.406 1 96.25 148 GLY B C 1
ATOM 3129 O O . GLY B 1 148 ? -2.975 -30.516 -20.359 1 96.25 148 GLY B O 1
ATOM 3130 N N . LYS B 1 149 ? -2.033 -30.875 -18.359 1 94.75 149 LYS B N 1
ATOM 3131 C CA . LYS B 1 149 ? -1.404 -29.562 -18.266 1 94.75 149 LYS B CA 1
ATOM 3132 C C . LYS B 1 149 ? 0.033 -29.672 -17.766 1 94.75 149 LYS B C 1
ATOM 3134 O O . LYS B 1 149 ? 0.269 -30.016 -16.609 1 94.75 149 LYS B O 1
ATOM 3139 N N . PRO B 1 150 ? 1.047 -29.438 -18.484 1 94.44 150 PRO B N 1
ATOM 3140 C CA . PRO B 1 150 ? 0.931 -29.078 -19.906 1 94.44 150 PRO B CA 1
ATOM 3141 C C . PRO B 1 150 ? 0.581 -30.281 -20.781 1 94.44 150 PRO B C 1
ATOM 3143 O O . PRO B 1 150 ? 0.208 -31.344 -20.266 1 94.44 150 PRO B O 1
ATOM 3146 N N . ALA B 1 151 ? 0.623 -30.031 -22.094 1 95.81 151 ALA B N 1
ATOM 3147 C CA . ALA B 1 151 ? 0.278 -31.094 -23.031 1 95.81 151 ALA B CA 1
ATOM 3148 C C . ALA B 1 151 ? 1.251 -32.25 -22.922 1 95.81 151 ALA B C 1
ATOM 3150 O O . ALA B 1 151 ? 2.459 -32.062 -22.781 1 95.81 151 ALA B O 1
ATOM 3151 N N . ALA B 1 152 ? 0.685 -33.469 -22.984 1 97.12 152 ALA B N 1
ATOM 3152 C CA . ALA B 1 152 ? 1.51 -34.656 -22.953 1 97.12 152 ALA B CA 1
ATOM 3153 C C . ALA B 1 152 ? 2.051 -35 -24.344 1 97.12 152 ALA B C 1
ATOM 3155 O O . ALA B 1 152 ? 1.628 -34.406 -25.328 1 97.12 152 ALA B O 1
ATOM 3156 N N . GLN B 1 153 ? 3.053 -35.906 -24.359 1 97.56 153 GLN B N 1
ATOM 3157 C CA . GLN B 1 153 ? 3.592 -36.438 -25.609 1 97.56 153 GLN B CA 1
ATOM 3158 C C . GLN B 1 153 ? 3.277 -37.938 -25.75 1 97.56 153 GLN B C 1
ATOM 3160 O O . GLN B 1 153 ? 3.346 -38.688 -24.781 1 97.56 153 GLN B O 1
ATOM 3165 N N . ILE B 1 154 ? 2.912 -38.25 -27 1 98 154 ILE B N 1
ATOM 3166 C CA . ILE B 1 154 ? 2.533 -39.656 -27.25 1 98 154 ILE B CA 1
ATOM 3167 C C . ILE B 1 154 ? 3.52 -40.281 -28.219 1 98 154 ILE B C 1
ATOM 3169 O O . ILE B 1 154 ? 3.918 -39.656 -29.203 1 98 154 ILE B O 1
ATOM 3173 N N . SER B 1 155 ? 3.932 -41.5 -27.922 1 97.62 155 SER B N 1
ATOM 3174 C CA . SER B 1 155 ? 4.754 -42.312 -28.812 1 97.62 155 SER B CA 1
ATOM 3175 C C . SER B 1 155 ? 4.234 -43.75 -28.906 1 97.62 155 SER B C 1
ATOM 3177 O O . SER B 1 155 ? 3.465 -44.188 -28.047 1 97.62 155 SER B O 1
ATOM 3179 N N . TRP B 1 156 ? 4.68 -44.438 -29.969 1 97.06 156 TRP B N 1
ATOM 3180 C CA . TRP B 1 156 ? 4.148 -45.781 -30.219 1 97.06 156 TRP B CA 1
ATOM 3181 C C . TRP B 1 156 ? 5.273 -46.812 -30.359 1 97.06 156 TRP B C 1
ATOM 3183 O O . TRP B 1 156 ? 6.352 -46.469 -30.875 1 97.06 156 TRP B O 1
ATOM 3193 N N . THR B 1 157 ? 4.93 -48 -29.906 1 95 157 THR B N 1
ATOM 3194 C CA . THR B 1 157 ? 5.781 -49.156 -30.125 1 95 157 THR B CA 1
ATOM 3195 C C . THR B 1 157 ? 4.957 -50.344 -30.594 1 95 157 THR B C 1
ATOM 3197 O O . THR B 1 157 ? 4.098 -50.844 -29.859 1 95 157 THR B O 1
ATOM 3200 N N . PRO B 1 158 ? 5.297 -50.938 -31.578 1 94.88 158 PRO B N 1
ATOM 3201 C CA . PRO B 1 158 ? 6.258 -50.406 -32.562 1 94.88 158 PRO B CA 1
ATOM 3202 C C . PRO B 1 158 ? 5.781 -49.125 -33.219 1 94.88 158 PRO B C 1
ATOM 3204 O O . PRO B 1 158 ? 4.621 -48.75 -33.062 1 94.88 158 PRO B O 1
ATOM 3207 N N . GLU B 1 159 ? 6.695 -48.531 -34 1 92.88 159 GLU B N 1
ATOM 3208 C CA . GLU B 1 159 ? 6.328 -47.312 -34.719 1 92.88 159 GLU B CA 1
ATOM 3209 C C . GLU B 1 159 ? 5.367 -47.656 -35.875 1 92.88 159 GLU B C 1
ATOM 3211 O O . GLU B 1 159 ? 5.457 -48.719 -36.469 1 92.88 159 GLU B O 1
ATOM 3216 N N . GLY B 1 160 ? 4.453 -46.781 -36.062 1 90.19 160 GLY B N 1
ATOM 3217 C CA . GLY B 1 160 ? 3.516 -46.906 -37.188 1 90.19 160 GLY B CA 1
ATOM 3218 C C . GLY B 1 160 ? 3.32 -45.594 -37.906 1 90.19 160 GLY B C 1
ATOM 3219 O O . GLY B 1 160 ? 4.137 -44.656 -37.812 1 90.19 160 GLY B O 1
ATOM 3220 N N . ASP B 1 161 ? 2.381 -45.656 -38.906 1 94 161 ASP B N 1
ATOM 3221 C CA . ASP B 1 161 ? 1.945 -44.438 -39.562 1 94 161 ASP B CA 1
ATOM 3222 C C . ASP B 1 161 ? 0.948 -43.688 -38.688 1 94 161 ASP B C 1
ATOM 3224 O O . ASP B 1 161 ? -0.243 -44 -38.688 1 94 161 ASP B O 1
ATOM 3228 N N . CYS B 1 162 ? 1.533 -42.625 -38.062 1 96.56 162 CYS B N 1
ATOM 3229 C CA . CYS B 1 162 ? 0.726 -42 -37 1 96.56 162 CYS B CA 1
ATOM 3230 C C . CYS B 1 162 ? 0.394 -40.562 -37.344 1 96.56 162 CYS B C 1
ATOM 3232 O O . CYS B 1 162 ? 1.192 -39.875 -37.969 1 96.56 162 CYS B O 1
ATOM 3234 N N . VAL B 1 163 ? -0.815 -40.156 -36.969 1 96.69 163 VAL B N 1
ATOM 3235 C CA . VAL B 1 163 ? -1.262 -38.781 -37 1 96.69 163 VAL B CA 1
ATOM 3236 C C . VAL B 1 163 ? -1.608 -38.281 -35.594 1 96.69 163 VAL B C 1
ATOM 3238 O O . VAL B 1 163 ? -2.467 -38.875 -34.938 1 96.69 163 VAL B O 1
ATOM 3241 N N . THR B 1 164 ? -0.852 -37.312 -35.219 1 96.94 164 THR B N 1
ATOM 3242 C CA . THR B 1 164 ? -1.084 -36.781 -33.875 1 96.94 164 THR B CA 1
ATOM 3243 C C . THR B 1 164 ? -1.752 -35.406 -33.969 1 96.94 164 THR B C 1
ATOM 3245 O O . THR B 1 164 ? -1.299 -34.531 -34.719 1 96.94 164 THR B O 1
ATOM 3248 N N . GLU B 1 165 ? -2.859 -35.281 -33.219 1 95.81 165 GLU B N 1
ATOM 3249 C CA . GLU B 1 165 ? -3.6 -34.031 -33.188 1 95.81 165 GLU B CA 1
ATOM 3250 C C . GLU B 1 165 ? -3.725 -33.5 -31.766 1 95.81 165 GLU B C 1
ATOM 3252 O O . GLU B 1 165 ? -3.791 -34.281 -30.812 1 95.81 165 GLU B O 1
ATOM 3257 N N . GLN B 1 166 ? -3.658 -32.219 -31.672 1 92.62 166 GLN B N 1
ATOM 3258 C CA . GLN B 1 166 ? -3.902 -31.547 -30.391 1 92.62 166 GLN B CA 1
ATOM 3259 C C . GLN B 1 166 ? -5.215 -30.766 -30.438 1 92.62 166 GLN B C 1
ATOM 3261 O O . GLN B 1 166 ? -5.461 -30 -31.375 1 92.62 166 GLN B O 1
ATOM 3266 N N . GLU B 1 167 ? -6.09 -31.156 -29.469 1 86.12 167 GLU B N 1
ATOM 3267 C CA . GLU B 1 167 ? -7.324 -30.375 -29.375 1 86.12 167 GLU B CA 1
ATOM 3268 C C . GLU B 1 167 ? -7.047 -28.969 -28.875 1 86.12 167 GLU B C 1
ATOM 3270 O O . GLU B 1 167 ? -6.059 -28.719 -28.172 1 86.12 167 GLU B O 1
ATOM 3275 N N . PRO B 1 168 ? -7.918 -28.062 -29.328 1 76.69 168 PRO B N 1
ATOM 3276 C CA . PRO B 1 168 ? -7.703 -26.672 -28.938 1 76.69 168 PRO B CA 1
ATOM 3277 C C . PRO B 1 168 ? -7.652 -26.469 -27.422 1 76.69 168 PRO B C 1
ATOM 3279 O O . PRO B 1 168 ? -8.289 -27.234 -26.672 1 76.69 168 PRO B O 1
ATOM 3282 N N . TYR B 1 169 ? -6.852 -25.547 -27.062 1 69.88 169 TYR B N 1
ATOM 3283 C CA . TYR B 1 169 ? -6.637 -25.172 -25.672 1 69.88 169 TYR B CA 1
ATOM 3284 C C . TYR B 1 169 ? -7.941 -24.703 -25.031 1 69.88 169 TYR B C 1
ATOM 3286 O O . TYR B 1 169 ? -8.75 -24.031 -25.672 1 69.88 169 TYR B O 1
ATOM 3294 N N . TRP B 1 170 ? -8.203 -25.391 -23.906 1 70.62 170 TRP B N 1
ATOM 3295 C CA . TRP B 1 170 ? -9.297 -24.891 -23.094 1 70.62 170 TRP B CA 1
ATOM 3296 C C . TRP B 1 170 ? -8.836 -23.703 -22.25 1 70.62 170 TRP B C 1
ATOM 3298 O O . TRP B 1 170 ? -7.637 -23.469 -22.094 1 70.62 170 TRP B O 1
ATOM 3308 N N . GLY B 1 171 ? -9.68 -22.891 -21.797 1 74.62 171 GLY B N 1
ATOM 3309 C CA . GLY B 1 171 ? -9.469 -21.719 -20.969 1 74.62 171 GLY B CA 1
ATOM 3310 C C . GLY B 1 171 ? -8.641 -22 -19.719 1 74.62 171 GLY B C 1
ATOM 3311 O O . GLY B 1 171 ? -7.93 -21.125 -19.234 1 74.62 171 GLY B O 1
ATOM 3312 N N . ASP B 1 172 ? -8.617 -23.391 -19.281 1 83.19 172 ASP B N 1
ATOM 3313 C CA . ASP B 1 172 ? -7.941 -23.672 -18.031 1 83.19 172 ASP B CA 1
ATOM 3314 C C . ASP B 1 172 ? -6.496 -24.094 -18.266 1 83.19 172 ASP B C 1
ATOM 3316 O O . ASP B 1 172 ? -5.77 -24.422 -17.328 1 83.19 172 ASP B O 1
ATOM 3320 N N . GLY B 1 173 ? -6.078 -24.172 -19.531 1 88.56 173 GLY B N 1
ATOM 3321 C CA . GLY B 1 173 ? -4.695 -24.469 -19.875 1 88.56 173 GLY B CA 1
ATOM 3322 C C . GLY B 1 173 ? -4.449 -25.953 -20.141 1 88.56 173 GLY B C 1
ATOM 3323 O O . GLY B 1 173 ? -3.342 -26.344 -20.5 1 88.56 173 GLY B O 1
ATOM 3324 N N . THR B 1 174 ? -5.547 -26.766 -19.922 1 93.25 174 THR B N 1
ATOM 3325 C CA . THR B 1 174 ? -5.383 -28.188 -20.203 1 93.25 174 THR B CA 1
ATOM 3326 C C . THR B 1 174 ? -5.41 -28.453 -21.719 1 93.25 174 THR B C 1
ATOM 3328 O O . THR B 1 174 ? -6.012 -27.688 -22.469 1 93.25 174 THR B O 1
ATOM 3331 N N . VAL B 1 175 ? -4.691 -29.531 -22.047 1 95.12 175 VAL B N 1
ATOM 3332 C CA . VAL B 1 175 ? -4.605 -29.891 -23.469 1 95.12 175 VAL B CA 1
ATOM 3333 C C . VAL B 1 175 ? -4.805 -31.391 -23.641 1 95.12 175 VAL B C 1
ATOM 3335 O O . VAL B 1 175 ? -4.285 -32.188 -22.859 1 95.12 175 VAL B O 1
ATOM 3338 N N . THR B 1 176 ? -5.656 -31.703 -24.625 1 96.06 176 THR B N 1
ATOM 3339 C CA . THR B 1 176 ? -5.836 -33.094 -24.984 1 96.06 176 THR B CA 1
ATOM 3340 C C . THR B 1 176 ? -5.066 -33.438 -26.266 1 96.06 176 THR B C 1
ATOM 3342 O O . THR B 1 176 ? -5.188 -32.719 -27.266 1 96.06 176 THR B O 1
ATOM 3345 N N . VAL B 1 177 ? -4.262 -34.438 -26.25 1 97.44 177 VAL B N 1
ATOM 3346 C CA . VAL B 1 177 ? -3.516 -34.906 -27.422 1 97.44 177 VAL B CA 1
ATOM 3347 C C . VAL B 1 177 ? -3.98 -36.281 -27.797 1 97.44 177 VAL B C 1
ATOM 3349 O O . VAL B 1 177 ? -4.145 -37.156 -26.938 1 97.44 177 VAL B O 1
ATOM 3352 N N . GLN B 1 178 ? -4.25 -36.438 -29.031 1 97.12 178 GLN B N 1
ATOM 3353 C CA . GLN B 1 178 ? -4.668 -37.719 -29.562 1 97.12 178 GLN B CA 1
ATOM 3354 C C . GLN B 1 178 ? -3.777 -38.156 -30.719 1 97.12 178 GLN B C 1
ATOM 3356 O O . GLN B 1 178 ? -3.441 -37.344 -31.594 1 97.12 178 GLN B O 1
ATOM 3361 N N . SER B 1 179 ? -3.32 -39.375 -30.703 1 97.69 179 SER B N 1
ATOM 3362 C CA . SER B 1 179 ? -2.512 -39.938 -31.781 1 97.69 179 SER B CA 1
ATOM 3363 C C . SER B 1 179 ? -3.143 -41.219 -32.312 1 97.69 179 SER B C 1
ATOM 3365 O O . SER B 1 179 ? -3.439 -42.125 -31.562 1 97.69 179 SER B O 1
ATOM 3367 N N . THR B 1 180 ? -3.395 -41.188 -33.594 1 96.69 180 THR B N 1
ATOM 3368 C CA . THR B 1 180 ? -3.914 -42.344 -34.281 1 96.69 180 THR B CA 1
ATOM 3369 C C . THR B 1 180 ? -2.82 -43 -35.125 1 96.69 180 THR B C 1
ATOM 3371 O O . THR B 1 180 ? -2.184 -42.344 -35.969 1 96.69 180 THR B O 1
ATOM 3374 N N . CYS B 1 181 ? -2.617 -44.219 -34.875 1 95.12 181 CYS B N 1
ATOM 3375 C CA . CYS B 1 181 ? -1.575 -44.938 -35.625 1 95.12 181 CYS B CA 1
ATOM 3376 C C . CYS B 1 181 ? -2.152 -46.125 -36.375 1 95.12 181 CYS B C 1
ATOM 3378 O O . CYS B 1 181 ? -3.021 -46.844 -35.844 1 95.12 181 CYS B O 1
ATOM 3380 N N . ARG B 1 182 ? -1.623 -46.344 -37.562 1 93.38 182 ARG B N 1
ATOM 3381 C CA . ARG B 1 182 ? -2.027 -47.438 -38.406 1 93.38 182 ARG B CA 1
ATOM 3382 C C . ARG B 1 182 ? -0.836 -48.312 -38.781 1 93.38 182 ARG B C 1
ATOM 3384 O O . ARG B 1 182 ? 0.26 -47.812 -39.031 1 93.38 182 ARG B O 1
ATOM 3391 N N . TRP B 1 183 ? -1.024 -49.594 -38.75 1 90.19 183 TRP B N 1
ATOM 3392 C CA . TRP B 1 183 ? 0.008 -50.562 -39.094 1 90.19 183 TRP B CA 1
ATOM 3393 C C . TRP B 1 183 ? -0.429 -51.406 -40.312 1 90.19 183 TRP B C 1
ATOM 3395 O O . TRP B 1 183 ? 0.115 -52.469 -40.562 1 90.19 183 TRP B O 1
ATOM 3405 N N . GLY B 1 184 ? -1.073 -50.844 -41.156 1 76.19 184 GLY B N 1
ATOM 3406 C CA . GLY B 1 184 ? -1.55 -51.5 -42.344 1 76.19 184 GLY B CA 1
ATOM 3407 C C . GLY B 1 184 ? -0.582 -52.562 -42.875 1 76.19 184 GLY B C 1
ATOM 3408 O O . GLY B 1 184 ? 0.599 -52.281 -43.062 1 76.19 184 GLY B O 1
ATOM 3409 N N . GLY B 1 185 ? -1.169 -53.656 -43.156 1 71.12 185 GLY B N 1
ATOM 3410 C CA . GLY B 1 185 ? -0.452 -54.719 -43.844 1 71.12 185 GLY B CA 1
ATOM 3411 C C . GLY B 1 185 ? 0.668 -55.312 -43 1 71.12 185 GLY B C 1
ATOM 3412 O O . GLY B 1 185 ? 1.272 -56.312 -43.406 1 71.12 185 GLY B O 1
ATOM 3413 N N . ARG B 1 186 ? 1.102 -54.625 -42 1 75.38 186 ARG B N 1
ATOM 3414 C CA . ARG B 1 186 ? 2.164 -55.156 -41.156 1 75.38 186 ARG B CA 1
ATOM 3415 C C . ARG B 1 186 ? 1.617 -56.156 -40.156 1 75.38 186 ARG B C 1
ATOM 3417 O O . ARG B 1 186 ? 0.429 -56.156 -39.844 1 75.38 186 ARG B O 1
ATOM 3424 N N . HIS B 1 187 ? 2.225 -57.281 -39.969 1 77.81 187 HIS B N 1
ATOM 3425 C CA . HIS B 1 187 ? 1.846 -58.312 -39 1 77.81 187 HIS B CA 1
ATOM 3426 C C . HIS B 1 187 ? 2.145 -57.844 -37.562 1 77.81 187 HIS B C 1
ATOM 3428 O O . HIS B 1 187 ? 3.033 -58.375 -36.906 1 77.81 187 HIS B O 1
ATOM 3434 N N . VAL B 1 188 ? 1.438 -56.719 -37.188 1 83.12 188 VAL B N 1
ATOM 3435 C CA . VAL B 1 188 ? 1.606 -56.25 -35.812 1 83.12 188 VAL B CA 1
ATOM 3436 C C . VAL B 1 188 ? 0.402 -56.656 -34.969 1 83.12 188 VAL B C 1
ATOM 3438 O O . VAL B 1 188 ? -0.735 -56.281 -35.281 1 83.12 188 VAL B O 1
ATOM 3441 N N . LEU B 1 189 ? 0.634 -57.438 -33.906 1 84.56 189 LEU B N 1
ATOM 3442 C CA . LEU B 1 189 ? -0.442 -57.938 -33.094 1 84.56 189 LEU B CA 1
ATOM 3443 C C . LEU B 1 189 ? -0.584 -57.125 -31.812 1 84.56 189 LEU B C 1
ATOM 3445 O O . LEU B 1 189 ? -1.699 -56.844 -31.344 1 84.56 189 LEU B O 1
ATOM 3449 N N . ASN B 1 190 ? 0.556 -56.75 -31.297 1 92.19 190 ASN B N 1
ATOM 3450 C CA . ASN B 1 190 ? 0.551 -56 -30.062 1 92.19 190 ASN B CA 1
ATOM 3451 C C . ASN B 1 190 ? 1.142 -54.594 -30.266 1 92.19 190 ASN B C 1
ATOM 3453 O O . ASN B 1 190 ? 2.219 -54.469 -30.844 1 92.19 190 ASN B O 1
ATOM 3457 N N . VAL B 1 191 ? 0.311 -53.656 -29.828 1 94.69 191 VAL B N 1
ATOM 3458 C CA . VAL B 1 191 ? 0.826 -52.312 -29.922 1 94.69 191 VAL B CA 1
ATOM 3459 C C . VAL B 1 191 ? 0.74 -51.625 -28.547 1 94.69 191 VAL B C 1
ATOM 3461 O O . VAL B 1 191 ? -0.124 -51.969 -27.734 1 94.69 191 VAL B O 1
ATOM 3464 N N . SER B 1 192 ? 1.726 -50.688 -28.312 1 96.19 192 SER 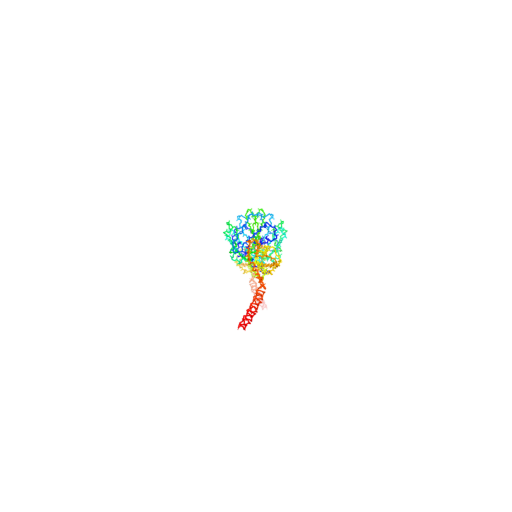B N 1
ATOM 3465 C CA . SER B 1 192 ? 1.771 -49.938 -27.062 1 96.19 192 SER B CA 1
ATOM 3466 C C . SER B 1 192 ? 1.95 -48.469 -27.328 1 96.19 192 SER B C 1
ATOM 3468 O O . SER B 1 192 ? 2.684 -48.062 -28.234 1 96.19 192 SER B O 1
ATOM 3470 N N . CYS B 1 193 ? 1.231 -47.75 -26.594 1 97.44 193 CYS B N 1
ATOM 3471 C CA . CYS B 1 193 ? 1.426 -46.281 -26.625 1 97.44 193 CYS B CA 1
ATOM 3472 C C . CYS B 1 193 ? 2.012 -45.781 -25.312 1 97.44 193 CYS B C 1
ATOM 3474 O O . CYS B 1 193 ? 1.631 -46.25 -24.234 1 97.44 193 CYS B O 1
ATOM 3476 N N . SER B 1 194 ? 3.002 -44.938 -25.422 1 98.12 194 SER B N 1
ATOM 3477 C CA . SER B 1 194 ? 3.648 -44.312 -24.266 1 98.12 194 SER B CA 1
ATOM 3478 C C . SER B 1 194 ? 3.352 -42.844 -24.203 1 98.12 194 SER B C 1
ATOM 3480 O O . SER B 1 194 ? 3.613 -42.094 -25.172 1 98.12 194 SER B O 1
ATOM 3482 N N . VAL B 1 195 ? 2.766 -42.469 -23 1 98.31 195 VAL B N 1
ATOM 3483 C CA . VAL B 1 195 ? 2.443 -41.062 -22.781 1 98.31 195 VAL B CA 1
ATOM 3484 C C . VAL B 1 195 ? 3.432 -40.438 -21.781 1 98.31 195 VAL B C 1
ATOM 3486 O O . VAL B 1 195 ? 3.516 -40.875 -20.641 1 98.31 195 VAL B O 1
ATOM 3489 N N . SER B 1 196 ? 4.18 -39.469 -22.266 1 98.19 196 SER B N 1
ATOM 3490 C CA . SER B 1 196 ? 5.133 -38.75 -21.422 1 98.19 196 SER B CA 1
ATOM 3491 C C . SER B 1 196 ? 4.578 -37.406 -20.969 1 98.19 196 SER B C 1
ATOM 3493 O O . SER B 1 196 ? 4.129 -36.594 -21.781 1 98.19 196 SER B O 1
ATOM 3495 N N . HIS B 1 197 ? 4.625 -37.25 -19.594 1 97.5 197 HIS B N 1
ATOM 3496 C CA . HIS B 1 197 ? 4.113 -36.031 -19 1 97.5 197 HIS B CA 1
ATOM 3497 C C . HIS B 1 197 ? 4.918 -35.625 -17.766 1 97.5 197 HIS B C 1
ATOM 3499 O O . HIS B 1 197 ? 5.523 -36.5 -17.125 1 97.5 197 HIS B O 1
ATOM 3505 N N . LEU B 1 198 ? 4.922 -34.312 -17.484 1 96.06 198 LEU B N 1
ATOM 3506 C CA . LEU B 1 198 ? 5.68 -33.812 -16.344 1 96.06 198 LEU B CA 1
ATOM 3507 C C . LEU B 1 198 ? 5.16 -34.406 -15.039 1 96.06 198 LEU B C 1
ATOM 3509 O O . LEU B 1 198 ? 5.914 -34.531 -14.07 1 96.06 198 LEU B O 1
ATOM 3513 N N . ALA B 1 199 ? 3.859 -34.75 -15.047 1 96.31 199 ALA B N 1
ATOM 3514 C CA . ALA B 1 199 ? 3.264 -35.281 -13.836 1 96.31 199 ALA B CA 1
ATOM 3515 C C . ALA B 1 199 ? 3.469 -36.812 -13.758 1 96.31 199 ALA B C 1
ATOM 3517 O O . ALA B 1 199 ? 3.1 -37.438 -12.773 1 96.31 199 ALA B O 1
ATOM 3518 N N . GLY B 1 200 ? 3.996 -37.406 -14.758 1 95.5 200 GLY B N 1
ATOM 3519 C CA . GLY B 1 200 ? 4.227 -38.844 -14.789 1 95.5 200 GLY B CA 1
ATOM 3520 C C . GLY B 1 200 ? 4.004 -39.469 -16.156 1 95.5 200 GLY B C 1
ATOM 3521 O O . GLY B 1 200 ? 3.264 -38.906 -16.969 1 95.5 200 GLY B O 1
ATOM 3522 N N . ASN B 1 201 ? 4.613 -40.562 -16.328 1 97.31 201 ASN B N 1
ATOM 3523 C CA . ASN B 1 201 ? 4.473 -41.281 -17.578 1 97.31 201 ASN B CA 1
ATOM 3524 C C . ASN B 1 201 ? 3.531 -42.469 -17.453 1 97.31 201 ASN B C 1
ATOM 3526 O O . ASN B 1 201 ? 3.381 -43.031 -16.359 1 97.31 201 ASN B O 1
ATOM 3530 N N . LYS B 1 202 ? 2.846 -42.75 -18.531 1 97.56 202 LYS B N 1
ATOM 3531 C CA . LYS B 1 202 ? 1.953 -43.906 -18.562 1 97.56 202 LYS B CA 1
ATOM 3532 C C . LYS B 1 202 ? 2.049 -44.656 -19.906 1 97.56 202 LYS B C 1
ATOM 3534 O O . LYS B 1 202 ? 2.145 -44 -20.953 1 97.56 202 LYS B O 1
ATOM 3539 N N . SER B 1 203 ? 2.006 -45.938 -19.859 1 97.69 203 SER B N 1
ATOM 3540 C CA . SER B 1 203 ? 1.987 -46.75 -21.078 1 97.69 203 SER B CA 1
ATOM 3541 C C . SER B 1 203 ? 0.829 -47.719 -21.062 1 97.69 203 SER B C 1
ATOM 3543 O O . SER B 1 203 ? 0.522 -48.312 -20.031 1 97.69 203 SER B O 1
ATOM 3545 N N . LEU B 1 204 ? 0.213 -47.875 -22.156 1 97.88 204 LEU B N 1
ATOM 3546 C CA . LEU B 1 204 ? -0.86 -48.844 -22.328 1 97.88 204 LEU B CA 1
ATOM 3547 C C . LEU B 1 204 ? -0.605 -49.719 -23.547 1 97.88 204 LEU B C 1
ATOM 3549 O O . LEU B 1 204 ? 0.063 -49.281 -24.5 1 97.88 204 LEU B O 1
ATOM 3553 N N . SER B 1 205 ? -1.139 -50.906 -23.469 1 96.38 205 SER B N 1
ATOM 3554 C CA . SER B 1 205 ? -0.979 -51.844 -24.578 1 96.38 205 SER B CA 1
ATOM 3555 C C . SER B 1 205 ? -2.299 -52.5 -24.938 1 96.38 205 SER B C 1
ATOM 3557 O O . SER B 1 205 ? -3.145 -52.719 -24.062 1 96.38 205 SER B O 1
ATOM 3559 N N . ILE B 1 206 ? -2.43 -52.844 -26.172 1 94.31 206 ILE B N 1
ATOM 3560 C CA . ILE B 1 206 ? -3.604 -53.594 -26.625 1 94.31 206 ILE B CA 1
ATOM 3561 C C . ILE B 1 206 ? -3.205 -54.562 -27.75 1 94.31 206 ILE B C 1
ATOM 3563 O O . ILE B 1 206 ? -2.203 -54.344 -28.422 1 94.31 206 ILE B O 1
ATOM 3567 N N . GLU B 1 207 ? -3.955 -55.562 -27.828 1 90.5 207 GLU B N 1
ATOM 3568 C CA . GLU B 1 207 ? -3.82 -56.5 -28.953 1 90.5 207 GLU B CA 1
ATOM 3569 C C . GLU B 1 207 ? -4.746 -56.125 -30.094 1 90.5 207 GLU B C 1
ATOM 3571 O O . GLU B 1 207 ? -5.949 -55.938 -29.891 1 90.5 207 GLU B O 1
ATOM 3576 N N . LEU B 1 208 ? -4.109 -55.938 -31.25 1 86.88 208 LEU B N 1
ATOM 3577 C CA . LEU B 1 208 ? -4.906 -55.531 -32.406 1 86.88 208 LEU B CA 1
ATOM 3578 C C . LEU B 1 208 ? -5.59 -56.75 -33.031 1 86.88 208 LEU B C 1
ATOM 3580 O O . LEU B 1 208 ? -5.008 -57.844 -33.094 1 86.88 208 LEU B O 1
ATOM 3584 N N . ASP B 1 209 ? -6.965 -56.812 -33.062 1 74.69 209 ASP B N 1
ATOM 3585 C CA . ASP B 1 209 ? -7.688 -57.875 -33.75 1 74.69 209 ASP B CA 1
ATOM 3586 C C . ASP B 1 209 ? -7.273 -58 -35.219 1 74.69 209 ASP B C 1
ATOM 3588 O O . ASP B 1 209 ? -7.18 -56.969 -35.906 1 74.69 209 ASP B O 1
ATOM 3592 N N . LYS B 1 210 ? -6.633 -59 -35.5 1 60.97 210 LYS B N 1
ATOM 3593 C CA . LYS B 1 210 ? -6.426 -59.219 -36.938 1 60.97 210 LYS B CA 1
ATOM 3594 C C . LYS B 1 210 ? -7.754 -59.281 -37.688 1 60.97 210 LYS B C 1
ATOM 3596 O O . LYS B 1 210 ? -8.773 -59.688 -37.125 1 60.97 210 LYS B O 1
ATOM 3601 N N . GLY B 1 211 ? -8.203 -58.344 -38.188 1 50.34 211 GLY B N 1
ATOM 3602 C CA . GLY B 1 211 ? -9.266 -58.719 -39.094 1 50.34 211 GLY B CA 1
ATOM 3603 C C . GLY B 1 211 ? -9.156 -60.156 -39.562 1 50.34 211 GLY B C 1
ATOM 3604 O O . GLY B 1 211 ? -8.055 -60.625 -39.844 1 50.34 211 GLY B O 1
ATOM 3605 N N . VAL B 1 212 ? -9.805 -61 -38.875 1 42.28 212 VAL B N 1
ATOM 3606 C CA . VAL B 1 212 ? -9.828 -62.375 -39.438 1 42.28 212 VAL B CA 1
ATOM 3607 C C . VAL B 1 212 ? -9.773 -62.312 -40.938 1 42.28 212 VAL B C 1
ATOM 3609 O O . VAL B 1 212 ? -10.672 -61.75 -41.594 1 42.28 212 VAL B O 1
ATOM 3612 N N . ARG B 1 213 ? -8.664 -62.031 -41.531 1 39.59 213 ARG B N 1
ATOM 3613 C CA . ARG B 1 213 ? -8.758 -62.562 -42.906 1 39.59 213 ARG B CA 1
ATOM 3614 C C . ARG B 1 213 ? -9.398 -63.938 -42.906 1 39.59 213 ARG B C 1
ATOM 3616 O O . ARG B 1 213 ? -8.859 -64.875 -42.344 1 39.59 213 ARG B O 1
ATOM 3623 N N . THR B 1 214 ? -10.656 -63.906 -42.656 1 34.81 214 THR B N 1
ATOM 3624 C CA . THR B 1 214 ? -11.281 -65.125 -43.125 1 34.81 214 THR B CA 1
ATOM 3625 C C . THR B 1 214 ? -10.547 -65.688 -44.344 1 34.81 214 THR B C 1
ATOM 3627 O O . THR B 1 214 ? -10.469 -65 -45.375 1 34.81 214 THR B O 1
ATOM 3630 N N . LEU B 1 215 ? -9.391 -66.188 -44.219 1 34.94 215 LEU B N 1
ATOM 3631 C CA . LEU B 1 215 ? -9.031 -67.125 -45.281 1 34.94 215 LEU B CA 1
ATOM 3632 C C . LEU B 1 215 ? -10.281 -67.75 -45.906 1 34.94 215 LEU B C 1
ATOM 3634 O O . LEU B 1 215 ? -11.023 -68.438 -45.25 1 34.94 215 LEU B O 1
ATOM 3638 N N . GLY B 1 216 ? -10.969 -66.938 -46.719 1 35.09 216 GLY B N 1
ATOM 3639 C CA . GLY B 1 216 ? -11.867 -67.625 -47.625 1 35.09 216 GLY B CA 1
ATOM 3640 C C . GLY B 1 216 ? -11.352 -69 -48.062 1 35.09 216 GLY B C 1
ATOM 3641 O O . GLY B 1 216 ? -10.305 -69.062 -48.688 1 35.09 216 GLY B O 1
ATOM 3642 N N . PHE B 1 217 ? -11.289 -69.875 -47.125 1 36.28 217 PHE B N 1
ATOM 3643 C CA . PHE B 1 217 ? -11.125 -71.312 -47.469 1 36.28 217 PHE B CA 1
ATOM 3644 C C . PHE B 1 217 ? -11.891 -71.625 -48.75 1 36.28 217 PHE B C 1
ATOM 3646 O O . PHE B 1 217 ? -13.125 -71.688 -48.75 1 36.28 217 PHE B O 1
ATOM 3653 N N . PRO B 1 218 ? -11.508 -71 -49.781 1 40.91 218 PRO B N 1
ATOM 3654 C CA . PRO B 1 218 ? -12.07 -71.438 -51.062 1 40.91 218 PRO B CA 1
ATOM 3655 C C . PRO B 1 218 ? -12.117 -73 -51.156 1 40.91 218 PRO B C 1
ATOM 3657 O O . PRO B 1 218 ? -12.531 -73.5 -52.188 1 40.91 218 PRO B O 1
ATOM 3660 N N . GLY B 1 219 ? -11.391 -73.562 -50.219 1 40.72 219 GLY B N 1
ATOM 3661 C CA . GLY B 1 219 ? -11.297 -75 -50.312 1 40.72 219 GLY B CA 1
ATOM 3662 C C . GLY B 1 219 ? -12.617 -75.75 -50.094 1 40.72 219 GLY B C 1
ATOM 3663 O O . GLY B 1 219 ? -12.727 -76.938 -50.312 1 40.72 219 GLY B O 1
ATOM 3664 N N . SER B 1 220 ? -13.406 -75 -49.281 1 43.94 220 SER B N 1
ATOM 3665 C CA . SER B 1 220 ? -14.664 -75.688 -49.031 1 43.94 220 SER B CA 1
ATOM 3666 C C . SER B 1 220 ? -15.523 -75.812 -50.281 1 43.94 220 SER B C 1
ATOM 3668 O O . SER B 1 220 ? -16.234 -76.75 -50.469 1 43.94 220 SER B O 1
ATOM 3670 N N . ASP B 1 221 ? -15.461 -74.688 -51.031 1 45.88 221 ASP B N 1
ATOM 3671 C CA . ASP B 1 221 ? -16.188 -74.75 -52.281 1 45.88 221 ASP B CA 1
ATOM 3672 C C . ASP B 1 221 ? -15.508 -75.75 -53.25 1 45.88 221 ASP B C 1
ATOM 3674 O O . ASP B 1 221 ? -16.188 -76.438 -53.969 1 45.88 221 ASP B O 1
ATOM 3678 N N . LEU B 1 222 ? -14.188 -75.688 -53.25 1 50.25 222 LEU B N 1
ATOM 3679 C CA . LEU B 1 222 ? -13.453 -76.625 -54.094 1 50.25 222 LEU B CA 1
ATOM 3680 C C . LEU B 1 222 ? -13.57 -78.062 -53.531 1 50.25 222 LEU B C 1
ATOM 3682 O O . LEU B 1 222 ? -13.758 -79 -54.281 1 50.25 222 LEU B O 1
ATOM 3686 N N . LEU B 1 223 ? -13.586 -78.188 -52.219 1 48.97 223 LEU B N 1
ATOM 3687 C CA . LEU B 1 223 ? -13.812 -79.5 -51.562 1 48.97 223 LEU B CA 1
ATOM 3688 C C . LEU B 1 223 ? -15.273 -79.875 -51.719 1 48.97 223 LEU B C 1
ATOM 3690 O O . LEU B 1 223 ? -15.562 -81.062 -51.938 1 48.97 223 LEU B O 1
ATOM 3694 N N . ILE B 1 224 ? -16.172 -78.875 -51.688 1 53.41 224 ILE B N 1
ATOM 3695 C CA . ILE B 1 224 ? -17.578 -79.188 -51.969 1 53.41 224 ILE B CA 1
ATOM 3696 C C . ILE B 1 224 ? -17.734 -79.5 -53.438 1 53.41 224 ILE B C 1
ATOM 3698 O O . ILE B 1 224 ? -18.453 -80.5 -53.812 1 53.41 224 ILE B O 1
ATOM 3702 N N . ILE B 1 225 ? -17.016 -78.812 -54.312 1 54.53 225 ILE B N 1
ATOM 3703 C CA . ILE B 1 225 ? -17.031 -79.062 -55.719 1 54.53 225 ILE B CA 1
ATOM 3704 C C . ILE B 1 225 ? -16.406 -80.438 -55.969 1 54.53 225 ILE B C 1
ATOM 3706 O O . ILE B 1 225 ? -16.938 -81.25 -56.75 1 54.53 225 ILE B O 1
ATOM 3710 N N . LEU B 1 226 ? -15.305 -80.75 -55.25 1 56.69 226 LEU B N 1
ATOM 3711 C CA . LEU B 1 226 ? -14.656 -82 -55.375 1 56.69 226 LEU B CA 1
ATOM 3712 C C . LEU B 1 226 ? -15.516 -83.125 -54.781 1 56.69 226 LEU B C 1
ATOM 3714 O O . LEU B 1 226 ? -15.641 -84.188 -55.344 1 56.69 226 LEU B O 1
ATOM 3718 N N . CYS B 1 227 ? -16.172 -82.812 -53.688 1 60.78 227 CYS B N 1
ATOM 3719 C CA . CYS B 1 227 ? -17.078 -83.75 -53.094 1 60.78 227 CYS B CA 1
ATOM 3720 C C . CYS B 1 227 ? -18.312 -84 -53.938 1 60.78 227 CYS B C 1
ATOM 3722 O O . CYS B 1 227 ? -18.781 -85.125 -54.094 1 60.78 227 CYS B O 1
ATOM 3724 N N . VAL B 1 228 ? -18.875 -82.938 -54.531 1 63.06 228 VAL B N 1
ATOM 3725 C CA . VAL B 1 228 ? -20.016 -83.062 -55.438 1 63.06 228 VAL B CA 1
ATOM 3726 C C . VAL B 1 228 ? -19.609 -83.812 -56.688 1 63.06 228 VAL B C 1
ATOM 3728 O O . VAL B 1 228 ? -20.344 -84.688 -57.188 1 63.06 228 VAL B O 1
ATOM 3731 N N . LYS B 1 229 ? -18.438 -83.625 -57.219 1 64.31 229 LYS B N 1
ATOM 3732 C CA . LYS B 1 229 ? -17.938 -84.312 -58.406 1 64.31 229 LYS B CA 1
ATOM 3733 C C . LYS B 1 229 ? -17.641 -85.812 -58.094 1 64.31 229 LYS B C 1
ATOM 3735 O O . LYS B 1 229 ? -17.938 -86.688 -58.906 1 64.31 229 LYS B O 1
ATOM 3740 N N . PHE B 1 230 ? -17.109 -86 -56.844 1 66.69 230 PHE B N 1
ATOM 3741 C CA . PHE B 1 230 ? -16.844 -87.375 -56.438 1 66.69 230 PHE B CA 1
ATOM 3742 C C . PHE B 1 230 ? -18.156 -88.188 -56.219 1 66.69 230 PHE B C 1
ATOM 3744 O O . PHE B 1 230 ? -18.266 -89.312 -56.562 1 66.69 230 PHE B O 1
ATOM 3751 N N . SER B 1 231 ? -19.188 -87.5 -55.75 1 70.56 231 SER B N 1
ATOM 3752 C CA . SER B 1 231 ? -20.5 -88.125 -55.562 1 70.56 231 SER B CA 1
ATOM 3753 C C . SER B 1 231 ? -21.156 -88.438 -56.906 1 70.56 231 SER B C 1
ATOM 3755 O O . SER B 1 231 ? -21.797 -89.438 -57.062 1 70.56 231 SER B O 1
ATOM 3757 N N . LEU B 1 232 ? -20.969 -87.562 -57.844 1 73.25 232 LEU B N 1
ATOM 3758 C CA . LEU B 1 232 ? -21.516 -87.75 -59.188 1 73.25 232 LEU B CA 1
ATOM 3759 C C . LEU B 1 232 ? -20.766 -88.875 -59.875 1 73.25 232 LEU B C 1
ATOM 3761 O O . LEU B 1 232 ? -21.391 -89.75 -60.562 1 73.25 232 LEU B O 1
ATOM 3765 N N . LEU B 1 233 ? -19.453 -89 -59.688 1 75.25 233 LEU B N 1
ATOM 3766 C CA . LEU B 1 233 ? -18.672 -90.062 -60.25 1 75.25 233 LEU B CA 1
ATOM 3767 C C . LEU B 1 233 ? -19.047 -91.375 -59.625 1 75.25 233 LEU B C 1
ATOM 3769 O O . LEU B 1 233 ? -19.141 -92.438 -60.312 1 75.25 233 LEU B O 1
ATOM 3773 N N . LEU B 1 234 ? -19.406 -91.375 -58.375 1 74.25 234 LEU B N 1
ATOM 3774 C CA . LEU B 1 234 ? -19.828 -92.625 -57.656 1 74.25 234 LEU B CA 1
ATOM 3775 C C . LEU B 1 234 ? -21.203 -93.062 -58.156 1 74.25 234 LEU B C 1
ATOM 3777 O O . LEU B 1 234 ? -21.422 -94.25 -58.375 1 74.25 234 LEU B O 1
ATOM 3781 N N . VAL B 1 235 ? -22.062 -92.125 -58.469 1 75.06 235 VAL B N 1
ATOM 3782 C CA . VAL B 1 235 ? -23.391 -92.438 -59 1 75.06 235 VAL B CA 1
ATOM 3783 C C . VAL B 1 235 ? -23.266 -93.062 -60.375 1 75.06 235 VAL B C 1
ATOM 3785 O O . VAL B 1 235 ? -23.938 -94.062 -60.719 1 75.06 235 VAL B O 1
ATOM 3788 N N . ILE B 1 236 ? -22.312 -92.562 -61.188 1 76.12 236 ILE B N 1
ATOM 3789 C CA . ILE B 1 236 ? -22.109 -93.062 -62.531 1 76.12 236 ILE B CA 1
ATOM 3790 C C . ILE B 1 236 ? -21.516 -94.438 -62.469 1 76.12 236 ILE B C 1
ATOM 3792 O O . ILE B 1 236 ? -21.953 -95.375 -63.188 1 76.12 236 ILE B O 1
ATOM 3796 N N . LEU B 1 237 ? -20.625 -94.688 -61.562 1 75.94 237 LEU B N 1
ATOM 3797 C CA . LEU B 1 237 ? -20 -96 -61.438 1 75.94 237 LEU B CA 1
ATOM 3798 C C . LEU B 1 237 ? -21.016 -97 -60.969 1 75.94 237 LEU B C 1
ATOM 3800 O O . LEU B 1 237 ? -21.016 -98.125 -61.469 1 75.94 237 LEU B O 1
ATOM 3804 N N . VAL B 1 238 ? -21.906 -96.688 -60.094 1 78.44 238 VAL B N 1
ATOM 3805 C CA . VAL B 1 238 ? -22.938 -97.625 -59.625 1 78.44 238 VAL B CA 1
ATOM 3806 C C . VAL B 1 238 ? -23.906 -97.938 -60.781 1 78.44 238 VAL B C 1
ATOM 3808 O O . VAL B 1 238 ? -24.312 -99.062 -60.938 1 78.44 238 VAL B O 1
ATOM 3811 N N . PHE B 1 239 ? -24.234 -96.875 -61.625 1 79.31 239 PHE B N 1
ATOM 3812 C CA . PHE B 1 239 ? -25.156 -97.062 -62.75 1 79.31 239 PHE B CA 1
ATOM 3813 C C . PHE B 1 239 ? -24.531 -98 -63.781 1 79.31 239 PHE B C 1
ATOM 3815 O O . PHE B 1 239 ? -25.203 -98.875 -64.312 1 79.31 239 PHE B O 1
ATOM 3822 N N . VAL B 1 240 ? -23.266 -97.75 -64.062 1 77.12 240 VAL B N 1
ATOM 3823 C CA . VAL B 1 240 ? -22.594 -98.625 -65 1 77.12 240 VAL B CA 1
ATOM 3824 C C . VAL B 1 240 ? -22.469 -100.062 -64.438 1 77.12 240 VAL B C 1
ATOM 3826 O O . VAL B 1 240 ? -22.641 -101 -65.188 1 77.12 240 VAL B O 1
ATOM 3829 N N . GLY B 1 241 ? -22.188 -100.125 -63.188 1 77.94 241 GLY B N 1
ATOM 3830 C CA . GLY B 1 241 ? -22.172 -101.438 -62.562 1 77.94 241 GLY B CA 1
ATOM 3831 C C . GLY B 1 241 ? -23.516 -102.188 -62.625 1 77.94 241 GLY B C 1
ATOM 3832 O O . GLY B 1 241 ? -23.562 -103.375 -62.906 1 77.94 241 GLY B O 1
ATOM 3833 N N . PHE B 1 242 ? -24.578 -101.438 -62.469 1 77.12 242 PHE B N 1
ATOM 3834 C CA . PHE B 1 242 ? -25.922 -102 -62.531 1 77.12 242 PHE B CA 1
ATOM 3835 C C . PHE B 1 242 ? -26.25 -102.5 -63.938 1 77.12 242 PHE B C 1
ATOM 3837 O O . PHE B 1 242 ? -26.844 -103.562 -64.125 1 77.12 242 PHE B O 1
ATOM 3844 N N . ILE B 1 243 ? -25.906 -101.75 -64.938 1 77.19 243 ILE B N 1
ATOM 3845 C CA . ILE B 1 243 ? -26.172 -102.125 -66.312 1 77.19 243 ILE B CA 1
ATOM 3846 C C . ILE B 1 243 ? -25.375 -103.375 -66.688 1 77.19 243 ILE B C 1
ATOM 3848 O O . ILE B 1 243 ? -25.906 -104.312 -67.312 1 77.19 243 ILE B O 1
ATOM 3852 N N . HIS B 1 244 ? -24.172 -103.375 -66.25 1 77.19 244 HIS B N 1
ATOM 3853 C CA . HIS B 1 244 ? -23.375 -104.562 -66.562 1 77.19 244 HIS B CA 1
ATOM 3854 C C . HIS B 1 244 ? -23.891 -105.812 -65.812 1 77.19 244 HIS B C 1
ATOM 3856 O O . HIS B 1 244 ? -23.859 -106.875 -66.375 1 77.19 244 HIS B O 1
ATOM 3862 N N . PHE B 1 245 ? -24.406 -105.625 -64.688 1 74.44 245 PHE B N 1
ATOM 3863 C CA . PHE B 1 245 ? -24.953 -106.75 -63.938 1 74.44 245 PHE B CA 1
ATOM 3864 C C . PHE B 1 245 ? -26.234 -107.25 -64.562 1 74.44 245 PHE B C 1
ATOM 3866 O O . PHE B 1 245 ? -26.484 -108.5 -64.625 1 74.44 245 PHE B O 1
ATOM 3873 N N . GLN B 1 246 ? -27.125 -106.438 -65.062 1 68.25 246 GLN B N 1
ATOM 3874 C CA . GLN B 1 246 ? -28.359 -106.875 -65.75 1 68.25 246 GLN B CA 1
ATOM 3875 C C . GLN B 1 246 ? -28.062 -107.562 -67.062 1 68.25 246 GLN B C 1
ATOM 3877 O O . GLN B 1 246 ? -28.766 -108.5 -67.438 1 68.25 246 GLN B O 1
ATOM 3882 N N . ARG B 1 247 ? -27.047 -107.125 -67.688 1 63.34 247 ARG B N 1
ATOM 3883 C CA . ARG B 1 247 ? -26.75 -107.812 -69 1 63.34 247 ARG B CA 1
ATOM 3884 C C . ARG B 1 247 ? -26.234 -109.188 -68.75 1 63.34 247 ARG B C 1
ATOM 3886 O O . ARG B 1 247 ? -26.484 -110.062 -69.562 1 63.34 247 ARG B O 1
ATOM 3893 N N . THR B 1 248 ? -25.516 -109.25 -67.75 1 64.31 248 THR B N 1
ATOM 3894 C CA . THR B 1 248 ? -25 -110.625 -67.562 1 64.31 248 THR B CA 1
ATOM 3895 C C . THR B 1 248 ? -26.125 -111.562 -67.125 1 64.31 248 THR B C 1
ATOM 3897 O O . THR B 1 248 ? -26.031 -112.812 -67.312 1 64.31 248 THR B O 1
ATOM 3900 N N . ASN B 1 249 ? -27.109 -111 -66.438 1 62.56 249 ASN B N 1
ATOM 3901 C CA . ASN B 1 249 ? -28.156 -112 -66.062 1 62.56 249 ASN B CA 1
ATOM 3902 C C . ASN B 1 249 ? -29 -112.375 -67.312 1 62.56 249 ASN B C 1
ATOM 3904 O O . ASN B 1 249 ? -29.766 -113.312 -67.25 1 62.56 249 ASN B O 1
ATOM 3908 N N . ASP B 1 250 ? -29.094 -111.438 -68.188 1 57.66 250 ASP B N 1
ATOM 3909 C CA . ASP B 1 250 ? -29.938 -111.875 -69.312 1 57.66 250 ASP B CA 1
ATOM 3910 C C . ASP B 1 250 ? -29.281 -113.062 -70.062 1 57.66 250 ASP B C 1
ATOM 3912 O O . ASP B 1 250 ? -29.922 -113.688 -70.938 1 57.66 250 ASP B O 1
ATOM 3916 N N . CYS B 1 251 ? -28.047 -113.062 -70.062 1 50.97 251 CYS B N 1
ATOM 3917 C CA . CYS B 1 251 ? -27.547 -114.125 -70.875 1 50.97 251 CYS B CA 1
ATOM 3918 C C . CYS B 1 251 ? -27.609 -115.438 -70.188 1 50.97 251 CYS B C 1
ATOM 3920 O O . CYS B 1 251 ? -27.25 -116.5 -70.688 1 50.97 251 CYS B O 1
ATOM 3922 N N . ARG B 1 252 ? -28.016 -115.375 -68.938 1 36.03 252 ARG B N 1
ATOM 3923 C CA . ARG B 1 252 ? -28.281 -116.812 -68.625 1 36.03 252 ARG B CA 1
ATOM 3924 C C . ARG B 1 252 ? -29.703 -117.188 -69 1 36.03 252 ARG B C 1
ATOM 3926 O O . ARG B 1 252 ? -30.641 -116.438 -68.75 1 36.03 252 ARG B O 1
#

InterPro domains:
  IPR007110 Immunoglobulin-like domain [PS50835] (91-205)
  IPR013106 Immunoglobulin V-set domain [PF07686] (23-126)
  IPR013162 CD80-like, immunoglobulin C2-set [PF08205] (128-199)
  IPR013783 Immunoglobulin-like fold [G3DSA:2.60.40.10] (21-127)
  IPR013783 Immunoglobulin-like fold [G3DSA:2.60.40.10] (128-214)
  IPR036179 Immunoglobulin-like domain superfamily [SSF48726] (23-132)
  IPR036179 Immunoglobulin-like domain superfamily [SSF48726] (125-210)
  IPR040012 Cell surface glycoprotein CD200 receptor [PTHR21462] (20-252)

Sequence (504 aa):
MKLVNLWISLILYIFSGQEYFKTSLSVLVDTKAVLTCPPVLWPSVLVVAWEIALRDKPPCFGAYRRDTNQTTRGNCTDKRITWASRPDENPALQVDPVAITHDGNYTCQIVTSDGNFYHEYHLQVLVPPEVTLVQTEKGTAVCKAASGKPAAQISWTPEGDCVTEQEPYWGDGTVTVQSTCRWGGRHVLNVSCSVSHLAGNKSLSIELDKGVRTLGFPGSDLLIILCVKFSLLLVILVFVGFIHFQRTNDCRMKLVNLWISLILYIFSGQEYFKTSLSVLVDTKAVLTCPPVLWPSVLVVAWEIALRDKPPCFGAYRRDTNQTTRGNCTDKRITWASRPDENPALQVDPVAITHDGNYTCQIVTSDGNFYHEYHLQVLVPPEVTLVQTEKGTAVCKAASGKPAAQISWTPEGDCVTEQEPYWGDGTVTVQSTCRWGGRHVLNVSCSVSHLAGNKSLSIELDKGVRTLGFPGSDLLIILCVKFSLLLVILVFVGFIHFQRTNDCR

Solvent-accessible surface area (backbone atoms only — not comparable to full-atom values): 26985 Å² total; per-residue (Å²): 98,59,70,19,26,38,60,52,50,45,50,52,58,56,60,64,81,69,91,62,66,67,46,80,42,80,43,54,51,72,34,76,46,76,46,71,60,60,89,36,75,41,77,77,40,42,37,39,34,36,33,39,36,34,69,99,43,79,54,27,25,32,34,36,32,57,88,77,67,44,73,46,46,72,73,52,75,60,83,36,59,39,68,62,47,60,56,91,82,39,64,24,38,23,31,51,60,29,47,70,69,65,23,31,38,41,33,34,37,37,42,32,50,88,27,34,24,44,38,33,34,39,37,42,48,29,36,67,46,53,75,48,74,47,74,78,51,74,44,25,38,39,40,34,33,39,53,4,21,62,67,53,42,79,46,57,40,66,78,58,60,66,51,74,46,69,51,76,73,44,98,76,55,29,19,31,33,36,36,38,32,35,41,74,94,52,96,68,48,64,41,32,40,39,36,46,40,98,74,51,70,49,71,50,72,50,71,45,59,66,60,72,71,66,70,75,60,59,54,54,57,49,46,46,49,49,48,51,52,52,51,50,51,50,52,49,51,52,51,54,51,50,53,54,53,54,56,58,56,64,73,100,128,70,79,68,53,64,64,45,54,65,34,2,44,64,56,73,74,74,90,60,67,65,45,80,44,80,43,54,53,73,33,76,46,76,47,72,59,59,87,37,74,40,77,78,40,42,36,40,37,38,40,39,35,34,69,98,43,77,66,27,34,32,37,36,34,56,89,74,66,43,75,44,46,69,73,52,73,60,81,35,58,39,67,63,48,61,58,93,80,38,65,23,38,23,30,52,58,29,46,69,70,66,23,30,39,40,34,33,35,36,42,32,51,88,26,34,24,44,37,33,35,39,38,40,48,28,35,68,47,53,74,48,76,47,73,79,51,75,47,26,37,38,39,33,33,40,54,4,21,63,67,54,44,79,47,57,40,67,79,56,59,64,50,76,46,69,51,76,74,43,98,74,58,29,19,31,33,37,35,39,32,35,42,74,94,52,96,66,48,64,42,33,40,41,36,45,40,97,74,50,69,51,70,49,72,49,71,46,60,66,62,73,70,65,69,72,62,58,52,54,58,49,46,45,48,48,48,53,50,51,52,52,50,50,52,50,51,51,51,52,51,50,53,54,52,54,54,57,54,64,72,98

Radius of gyration: 55.01 Å; Cα contacts (8 Å, |Δi|>4): 1081; chains: 2; bounding box: 62×243×116 Å

Nearest PDB structures (foldseek):
  9gwt-assembly1_P  TM=8.661E-01  e=1.362E-21  Homo sapiens
  4bfe-assembly3_C  TM=9.290E-01  e=1.792E-18  Mus musculus
  4bfg-assembly1_A  TM=8.035E-01  e=4.694E-19  Mus musculus
  3pv6-assembly1_A  TM=7.429E-01  e=1.830E-08  Homo sapiens
  4fa8-assembly1_B  TM=7.024E-01  e=4.834E-05  human gammaherpesvirus 4

Organism: Bos mutus grunniens (NCBI:txid30521)

pLDDT: mean 80.46, std 18.85, range [22.58, 98.31]

Secondary structure (DSSP, 8-state):
--TTHHHHHHHHHHHTT----EEEEEEETTS-EEE-----B-TT-EEEEEEEEETTS--EEEEEETTTTEEE-TT---TTEEESS-TTT---EEESSPPGGG-EEEEEEEEESS-EEEEEEEEEEEBPPEEEEEE-STTEEEEEEEEEBS--EEEEES--EEEEEEPPPPTTS-EEEEEEEE-TTS---EEEEEEE-TT--EEEEEE----------THHHHHHHHHHHHHHHHHHHHHHHHHHHHHHHHT-/--TTTHHHHHHGGGGTT----EEEEEEETTS-EEE-----B-TT-EEEEEEEEETTS--EEEEEETTTTEEE-TT---TTEEESS-TTT---EEESSPPGGG-EEEEEEEEESS-EEEEEEEEEEEBPPEEEEEE-STTEEEEEEEEEBS--EEEEES--EEEEEEPPPPTTS-EEEEEEEE-TTS---EEEEEEE-TT--EEEEEE----------THHHHHHHHHHHHHHHHHHHHHHHHHHHHHHHH--

Foldseek 3Di:
DFQVPWVVCQVVVVVPDDPDDDDDDDDDPPDDDDDDDDPDQDAFWKKKKKWADWPPDGIWMWMATDVVRDIDRGPDDPPQWAQPDRCVVPVDIGGPPDDLRRFDKMKMWIDGSVDIDIDMDGDHDWDFFDWDWDADDFQKIKIKGWFTAADKDKDKVPDFAKDKDKDDADPSNTIMIMMMGGDPPDPDFKMKMWIDDPVDIDMDMDGGPHPPPPPPCVVVVVVVVVVVVVVVVVVVVVVVVVVVVVVVVVVD/DCVVPQLVPPVVPPPPDDPDDDDDDDDDPPDDDDDDDDPDQDAFWKKKKKWADWPPDDIWMWMATDVRRDTDRRPDDPPQWAQPDRCVVPVDIGGPPDDLRRFDKMKMWIDGSVGIDIDMDGDHDWDFFDWDWDADDFQKIKIKGWFTVADKDKDKVPHFAKDKDKDDADPSNTIMIMMMGGDPPDPDFKMKMWIDDPVDIDMDMDGGPHPPPPPPCVVVVVVVVVVVVVVVVVVVVVVVVVVVVVVVVVVD